Protein AF-A0A379AJ19-F1 (afdb_monomer)

Foldseek 3Di:
DQQFDWEAALAAIKTQHPNDPLQVVLLCVVQNDDPDDVRSNVSRNDDDRVVSQVSSVVSVHHMAAFDALVRLCVDQLSVQLVPDDQKDKDWADFAAQDPDPCDPQQRQAPAEEEQADDDFQSLLLQLVNLNSHYAYEYEDEPPDDDPVCCVPSCPSYHYDYADLVDPVSVVVVLVSLLSHQEYEHAAQLCPCVVSVNDPVNSCVSHFQYAYFYEYARDNDGPCSRGHDDLVNLCRNNNVQVVQCVLVVHPGGDHDPDSVLSNVSNVVSNVSSVVQSVCCNPVRTGMYIYHYSNSSSVVCVVDDDDNPPDDPPDDDPVVQDPDWDQDPVGTAHADPPPDGDPDDPPVVCCVPVVPPDDPDDDDDDDDD

Mean predicted aligned error: 9.68 Å

Nearest PDB structures (foldseek):
  5yit-assembly2_D  TM=8.974E-01  e=3.051E-15  Mycobacterium tuberculosis H37Rv
  2gci-assembly2_C  TM=8.981E-01  e=4.717E-14  Mycobacterium tuberculosis
  2yim-assembly2_D  TM=8.885E-01  e=1.964E-13  Mycobacterium tuberculosis H37Rv
  8rp3-assembly1_B  TM=8.793E-01  e=2.201E-13  Mycobacterium tuberculosis
  1xvu-assembly1_A  TM=8.591E-01  e=5.180E-13  Escherichia coli

pLDDT: mean 85.48, std 20.14, range [26.19, 98.81]

Structure (mmCIF, N/CA/C/O backbone):
data_AF-A0A379AJ19-F1
#
_entry.id   AF-A0A379AJ19-F1
#
loop_
_atom_site.group_PDB
_atom_site.id
_atom_site.type_symbol
_atom_site.label_atom_id
_atom_site.label_alt_id
_atom_site.label_comp_id
_atom_site.label_asym_id
_atom_site.label_entity_id
_atom_site.label_seq_id
_atom_site.pdbx_PDB_ins_code
_atom_site.Cartn_x
_atom_site.Cartn_y
_atom_site.Cartn_z
_atom_site.occupancy
_atom_site.B_iso_or_equiv
_atom_site.auth_seq_id
_atom_site.auth_comp_id
_atom_site.auth_asym_id
_atom_site.auth_atom_id
_atom_site.pdbx_PDB_model_num
ATOM 1 N N . MET A 1 1 ? 11.191 -18.858 -13.839 1.00 53.12 1 MET A N 1
ATOM 2 C CA . MET A 1 1 ? 11.709 -17.539 -13.401 1.00 53.12 1 MET A CA 1
ATOM 3 C C . MET A 1 1 ? 10.856 -17.016 -12.239 1.00 53.12 1 MET A C 1
ATOM 5 O O . MET A 1 1 ? 9.642 -17.022 -12.385 1.00 53.12 1 MET A O 1
ATOM 9 N N . ARG A 1 2 ? 11.435 -16.672 -11.074 1.00 53.84 2 ARG A N 1
ATOM 10 C CA . ARG A 1 2 ? 10.678 -16.370 -9.827 1.00 53.84 2 ARG A CA 1
ATOM 11 C C . ARG A 1 2 ? 10.843 -14.943 -9.275 1.00 53.84 2 ARG A C 1
ATOM 13 O O . ARG A 1 2 ? 10.359 -14.670 -8.184 1.00 53.84 2 ARG A O 1
ATOM 20 N N . LEU A 1 3 ? 11.507 -14.038 -9.993 1.00 53.59 3 LEU A N 1
ATOM 21 C CA . LEU A 1 3 ? 11.751 -12.676 -9.512 1.00 53.59 3 LEU A CA 1
ATOM 22 C C . LEU A 1 3 ? 11.168 -11.637 -10.470 1.00 53.59 3 LEU A C 1
ATOM 24 O O . LEU A 1 3 ? 11.192 -11.876 -11.678 1.00 53.59 3 LEU A O 1
ATOM 28 N N . PRO A 1 4 ? 10.695 -10.491 -9.949 1.00 59.84 4 PRO A N 1
ATOM 29 C CA . PRO A 1 4 ? 10.241 -9.387 -10.770 1.00 59.84 4 PRO A CA 1
ATOM 30 C C . PRO A 1 4 ? 11.446 -8.854 -11.534 1.00 59.84 4 PRO A C 1
ATOM 32 O O . PRO A 1 4 ? 12.517 -8.639 -10.958 1.00 59.84 4 PRO A O 1
ATOM 35 N N . VAL A 1 5 ? 11.288 -8.680 -12.841 1.00 83.25 5 VAL A N 1
ATOM 36 C CA . VAL A 1 5 ? 12.427 -8.430 -13.720 1.00 83.25 5 VAL A CA 1
ATOM 37 C C . VAL A 1 5 ? 12.334 -7.025 -14.274 1.00 83.25 5 VAL A C 1
ATOM 39 O O . VAL A 1 5 ? 11.367 -6.674 -14.945 1.00 83.25 5 VAL A O 1
ATOM 42 N N . THR A 1 6 ? 13.356 -6.225 -13.978 1.00 92.88 6 THR A N 1
ATOM 43 C CA . THR A 1 6 ? 13.628 -4.996 -14.725 1.00 92.88 6 THR A CA 1
ATOM 44 C C . THR A 1 6 ? 14.434 -5.368 -15.963 1.00 92.88 6 THR A C 1
ATOM 46 O O . THR A 1 6 ? 15.481 -6.024 -15.847 1.00 92.88 6 THR A O 1
ATOM 49 N N . ILE A 1 7 ? 13.926 -5.004 -17.135 1.00 95.25 7 ILE A N 1
ATOM 50 C CA . ILE A 1 7 ? 14.468 -5.375 -18.445 1.00 95.25 7 ILE A CA 1
ATOM 51 C C . ILE A 1 7 ? 14.472 -4.136 -19.341 1.00 95.25 7 ILE A C 1
ATOM 53 O O . ILE A 1 7 ? 13.572 -3.304 -19.235 1.00 95.25 7 ILE A O 1
ATOM 57 N N . ALA A 1 8 ? 15.495 -4.007 -20.184 1.00 96.62 8 ALA A N 1
ATOM 58 C CA . ALA A 1 8 ? 15.539 -2.977 -21.213 1.00 96.62 8 ALA A CA 1
ATOM 59 C C . ALA A 1 8 ? 14.540 -3.326 -22.329 1.00 96.62 8 ALA A C 1
ATOM 61 O O . ALA A 1 8 ? 14.604 -4.423 -22.886 1.00 96.62 8 ALA A O 1
ATOM 62 N N . ALA A 1 9 ? 13.623 -2.407 -22.604 1.00 97.06 9 ALA A N 1
ATOM 63 C CA . ALA A 1 9 ? 12.749 -2.407 -23.773 1.00 97.06 9 ALA A CA 1
ATOM 64 C C . ALA A 1 9 ? 13.438 -1.664 -24.935 1.00 97.06 9 ALA A C 1
ATOM 66 O O . ALA A 1 9 ? 14.560 -1.179 -24.771 1.00 97.06 9 ALA A O 1
ATOM 67 N N . GLY A 1 10 ? 12.790 -1.574 -26.098 1.00 95.62 10 GLY A N 1
ATOM 68 C CA . GLY A 1 10 ? 13.352 -0.917 -27.285 1.00 95.62 10 GLY A CA 1
ATOM 69 C C . GLY A 1 10 ? 13.663 0.574 -27.090 1.00 95.62 10 GLY A C 1
ATOM 70 O O . GLY A 1 10 ? 14.609 1.089 -27.681 1.00 95.62 10 GLY A O 1
ATOM 71 N N . ASP A 1 11 ? 12.916 1.250 -26.217 1.00 96.38 11 ASP A N 1
ATOM 72 C CA . ASP A 1 11 ? 12.970 2.698 -25.982 1.00 96.38 11 ASP A CA 1
ATOM 73 C C . ASP A 1 11 ? 13.201 3.090 -24.512 1.00 96.38 11 ASP A C 1
ATOM 75 O O . ASP A 1 11 ? 13.142 4.269 -24.160 1.00 96.38 11 ASP A O 1
ATOM 79 N N . GLY A 1 12 ? 13.482 2.127 -23.629 1.00 96.69 12 GLY A N 1
ATOM 80 C CA . GLY A 1 12 ? 13.649 2.414 -22.208 1.00 96.69 12 GLY A CA 1
ATOM 81 C C . GLY A 1 12 ? 13.719 1.174 -21.330 1.00 96.69 12 GLY A C 1
ATOM 82 O O . GLY A 1 12 ? 14.308 0.156 -21.684 1.00 96.69 12 GLY A O 1
ATOM 83 N N . TRP A 1 13 ? 13.122 1.258 -20.144 1.00 98.19 13 TRP A N 1
ATOM 84 C CA . TRP A 1 13 ? 13.108 0.168 -19.171 1.00 98.19 13 TRP A CA 1
ATOM 85 C C . TRP A 1 13 ? 11.683 -0.184 -18.783 1.00 98.19 13 TRP A C 1
ATOM 87 O O . TRP A 1 13 ? 10.843 0.692 -18.609 1.00 98.19 13 TRP A O 1
ATOM 97 N N . ILE A 1 14 ? 11.429 -1.468 -18.555 1.00 97.94 14 ILE A N 1
ATOM 98 C CA . ILE A 1 14 ? 10.155 -1.957 -18.038 1.00 97.94 14 ILE A CA 1
ATOM 99 C C . ILE A 1 14 ? 10.387 -2.885 -16.852 1.00 97.94 14 ILE A C 1
ATOM 101 O O . ILE A 1 14 ? 11.343 -3.665 -16.803 1.00 97.94 14 ILE A O 1
ATOM 105 N N . ARG A 1 15 ? 9.494 -2.803 -15.870 1.00 96.69 15 ARG A N 1
ATOM 106 C CA . ARG A 1 15 ? 9.413 -3.721 -14.739 1.00 96.69 15 ARG A CA 1
ATOM 107 C C . ARG A 1 15 ? 8.220 -4.640 -14.921 1.00 96.69 15 ARG A C 1
ATOM 109 O O . ARG A 1 15 ? 7.080 -4.187 -14.900 1.00 96.69 15 ARG A O 1
ATOM 116 N N . LEU A 1 16 ? 8.485 -5.936 -15.024 1.00 95.69 16 LEU A N 1
ATOM 117 C CA . LEU A 1 16 ? 7.463 -6.980 -15.062 1.00 95.69 16 LEU A CA 1
ATOM 118 C C . LEU A 1 16 ? 7.316 -7.586 -13.664 1.00 95.69 16 LEU A C 1
ATOM 120 O O . LEU A 1 16 ? 8.293 -8.077 -13.090 1.00 95.69 16 LEU A O 1
ATOM 124 N N . HIS A 1 17 ? 6.107 -7.573 -13.101 1.00 93.00 17 HIS A N 1
ATOM 125 C CA . HIS A 1 17 ? 5.860 -8.163 -11.788 1.00 93.00 17 HIS A CA 1
ATOM 126 C C . HIS A 1 17 ? 5.431 -9.630 -11.924 1.00 93.00 17 HIS A C 1
ATOM 128 O O . HIS A 1 17 ? 4.261 -9.937 -12.142 1.00 93.00 17 HIS A O 1
ATOM 134 N N . THR A 1 18 ? 6.368 -10.556 -11.732 1.00 89.75 18 THR A N 1
ATOM 135 C CA . THR A 1 18 ? 6.175 -11.999 -11.988 1.00 89.75 18 THR A CA 1
ATOM 136 C C . THR A 1 18 ? 6.236 -12.871 -10.726 1.00 89.75 18 THR A C 1
ATOM 138 O O . THR A 1 18 ? 6.189 -14.095 -10.827 1.00 89.75 18 THR A O 1
ATOM 141 N N . ASN A 1 19 ? 6.305 -12.270 -9.531 1.00 85.50 19 ASN A N 1
ATOM 142 C CA . ASN A 1 19 ? 6.383 -12.998 -8.252 1.00 85.50 19 ASN A CA 1
ATOM 143 C C . ASN A 1 19 ? 5.132 -13.838 -7.998 1.00 85.50 19 ASN A C 1
ATOM 145 O O . ASN A 1 19 ? 5.215 -14.962 -7.510 1.00 85.50 19 ASN A O 1
ATOM 149 N N . ALA A 1 20 ? 3.967 -13.283 -8.332 1.00 85.69 20 ALA A N 1
ATOM 150 C CA . ALA A 1 20 ? 2.704 -13.990 -8.232 1.00 85.69 20 ALA A CA 1
ATOM 151 C C . ALA A 1 20 ? 2.476 -14.820 -9.498 1.00 85.69 20 ALA A C 1
ATOM 153 O O . ALA A 1 20 ? 2.563 -14.296 -10.612 1.00 85.69 20 ALA A O 1
ATOM 154 N N . VAL A 1 21 ? 2.127 -16.099 -9.327 1.00 89.19 21 VAL A N 1
ATOM 155 C CA . VAL A 1 21 ? 1.943 -17.051 -10.436 1.00 89.19 21 VAL A CA 1
ATOM 156 C C . VAL A 1 21 ? 0.970 -16.515 -11.487 1.00 89.19 21 VAL A C 1
ATOM 158 O O . VAL A 1 21 ? 1.280 -16.557 -12.672 1.00 89.19 21 VAL A O 1
ATOM 161 N N . HIS A 1 22 ? -0.160 -15.944 -11.072 1.00 90.12 22 HIS A N 1
ATOM 162 C CA . HIS A 1 22 ? -1.155 -15.397 -11.995 1.00 90.12 22 HIS A CA 1
ATOM 163 C C . HIS A 1 22 ? -0.647 -14.173 -12.779 1.00 90.12 22 HIS A C 1
ATOM 165 O O . HIS A 1 22 ? -0.982 -14.030 -13.952 1.00 90.12 22 HIS A O 1
ATOM 171 N N . HIS A 1 23 ? 0.205 -13.325 -12.188 1.00 92.44 23 HIS A N 1
ATOM 172 C CA . HIS A 1 23 ? 0.831 -12.217 -12.919 1.00 92.44 23 HIS A CA 1
ATOM 173 C C . HIS A 1 23 ? 1.889 -12.713 -13.910 1.00 92.44 23 HIS A C 1
ATOM 175 O O . HIS A 1 23 ? 1.956 -12.206 -15.027 1.00 92.44 23 HIS A O 1
ATOM 181 N N . ARG A 1 24 ? 2.668 -13.742 -13.545 1.00 92.50 24 ARG A N 1
ATOM 182 C CA . ARG A 1 24 ? 3.594 -14.403 -14.476 1.00 92.50 24 ARG A CA 1
ATOM 183 C C . ARG A 1 24 ? 2.846 -15.003 -15.667 1.00 92.50 24 ARG A C 1
ATOM 185 O O . ARG A 1 24 ? 3.216 -14.719 -16.795 1.00 92.50 24 ARG A O 1
ATOM 192 N N . LEU A 1 25 ? 1.774 -15.758 -15.424 1.00 94.50 25 LEU A N 1
ATOM 193 C CA . LEU A 1 25 ? 0.954 -16.351 -16.487 1.00 94.50 25 LEU A CA 1
ATOM 194 C C . LEU A 1 25 ? 0.293 -15.292 -17.387 1.00 94.50 25 LEU A C 1
ATOM 196 O O . LEU A 1 25 ? 0.050 -15.546 -18.560 1.00 94.50 25 LEU A O 1
ATOM 200 N N . ALA A 1 26 ? -0.033 -14.110 -16.855 1.00 95.88 26 ALA A N 1
ATOM 201 C CA . ALA A 1 26 ? -0.523 -12.996 -17.665 1.00 95.88 26 ALA A CA 1
ATOM 202 C C . ALA A 1 26 ? 0.569 -12.409 -18.571 1.00 95.88 26 ALA A C 1
ATOM 204 O O . ALA A 1 26 ? 0.317 -12.188 -19.749 1.00 95.88 26 ALA A O 1
ATOM 205 N N . MET A 1 27 ? 1.786 -12.228 -18.053 1.00 95.62 27 MET A N 1
ATOM 206 C CA . MET A 1 27 ? 2.939 -11.815 -18.859 1.00 95.62 27 MET A CA 1
ATOM 207 C C . MET A 1 27 ? 3.272 -12.855 -19.945 1.00 95.62 27 MET A C 1
ATOM 209 O O . MET A 1 27 ? 3.468 -12.487 -21.098 1.00 95.62 27 MET A O 1
ATOM 213 N N . GLU A 1 28 ? 3.248 -14.149 -19.612 1.00 95.62 28 GLU A N 1
ATOM 214 C CA . GLU A 1 28 ? 3.533 -15.242 -20.558 1.00 95.62 28 GLU A CA 1
ATOM 215 C C . GLU A 1 28 ? 2.479 -15.365 -21.671 1.00 95.62 28 GLU A C 1
ATOM 217 O O . GLU A 1 28 ? 2.793 -15.854 -22.751 1.00 95.62 28 GLU A O 1
ATOM 222 N N . ARG A 1 29 ? 1.245 -14.886 -21.459 1.00 97.31 29 ARG A N 1
ATOM 223 C CA . ARG A 1 29 ? 0.239 -14.777 -22.532 1.00 97.31 29 ARG A CA 1
ATOM 224 C C . ARG A 1 29 ? 0.582 -13.705 -23.573 1.00 97.31 29 ARG A C 1
ATOM 226 O O . ARG A 1 29 ? 0.082 -13.792 -24.686 1.00 97.31 29 ARG A O 1
ATOM 233 N N . VAL A 1 30 ? 1.408 -12.722 -23.212 1.00 97.38 30 VAL A N 1
ATOM 234 C CA . VAL A 1 30 ? 1.836 -11.627 -24.099 1.00 97.38 30 VAL A CA 1
ATOM 235 C C . VAL A 1 30 ? 3.182 -11.939 -24.749 1.00 97.38 30 VAL A C 1
ATOM 237 O O . VAL A 1 30 ? 3.325 -11.799 -25.956 1.00 97.38 30 VAL A O 1
ATOM 240 N N . LEU A 1 31 ? 4.165 -12.374 -23.956 1.00 95.81 31 LEU A N 1
ATOM 241 C CA . LEU A 1 31 ? 5.551 -12.557 -24.409 1.00 95.81 31 LEU A CA 1
ATOM 242 C C . LEU A 1 31 ? 5.921 -14.020 -24.702 1.00 95.81 31 LEU A C 1
ATOM 244 O O . LEU A 1 31 ? 6.946 -14.284 -25.325 1.00 95.81 31 LEU A O 1
ATOM 248 N N . GLY A 1 32 ? 5.086 -14.974 -24.287 1.00 94.56 32 GLY A N 1
ATOM 249 C CA . GLY A 1 32 ? 5.416 -16.395 -24.279 1.00 94.56 32 GLY A CA 1
ATOM 250 C C . GLY A 1 32 ? 6.127 -16.835 -22.995 1.00 94.56 32 GLY A C 1
ATOM 251 O O . GLY A 1 32 ? 6.488 -16.039 -22.128 1.00 94.56 32 GLY A O 1
ATOM 252 N N . ALA A 1 33 ? 6.305 -18.149 -22.848 1.00 92.19 33 ALA A N 1
ATOM 253 C CA . ALA A 1 33 ? 7.103 -18.717 -21.767 1.00 92.19 33 ALA A CA 1
ATOM 254 C C . ALA A 1 33 ? 8.591 -18.710 -22.142 1.00 92.19 33 ALA A C 1
ATOM 256 O O . ALA A 1 33 ? 8.963 -19.081 -23.255 1.00 92.19 33 ALA A O 1
ATOM 257 N N . HIS A 1 34 ? 9.452 -18.346 -21.191 1.00 89.88 34 HIS A N 1
ATOM 258 C CA . HIS A 1 34 ? 10.898 -18.265 -21.409 1.00 89.88 34 HIS A CA 1
ATOM 259 C C . HIS A 1 34 ? 11.669 -19.083 -20.378 1.00 89.88 34 HIS A C 1
ATOM 261 O O . HIS A 1 34 ? 11.345 -19.075 -19.186 1.00 89.88 34 HIS A O 1
ATOM 267 N N . ALA A 1 35 ? 12.722 -19.760 -20.842 1.00 85.94 35 ALA A N 1
ATOM 268 C CA . ALA A 1 35 ? 13.587 -20.578 -19.997 1.00 85.94 35 ALA A CA 1
ATOM 269 C C . ALA A 1 35 ? 14.352 -19.730 -18.966 1.00 85.94 35 ALA A C 1
ATOM 271 O O . ALA A 1 35 ? 14.438 -20.093 -17.791 1.00 85.94 35 ALA A O 1
ATOM 272 N N . ASP A 1 36 ? 14.858 -18.570 -19.391 1.00 88.69 36 ASP A N 1
ATOM 273 C CA . ASP A 1 36 ? 15.683 -17.691 -18.572 1.00 88.69 36 ASP A CA 1
ATOM 274 C C . ASP A 1 36 ? 15.463 -16.201 -18.877 1.00 88.69 36 ASP A C 1
ATOM 276 O O . ASP A 1 36 ? 14.633 -15.802 -19.699 1.00 88.69 36 ASP A O 1
ATOM 280 N N . ARG A 1 37 ? 16.190 -15.358 -18.131 1.00 89.94 37 ARG A N 1
ATOM 281 C CA . ARG A 1 37 ? 16.078 -13.898 -18.202 1.00 89.94 37 ARG A CA 1
ATOM 282 C C . ARG A 1 37 ? 16.595 -13.341 -19.524 1.00 89.94 37 ARG A C 1
ATOM 284 O O . ARG A 1 37 ? 16.081 -12.316 -19.959 1.00 89.94 37 ARG A O 1
ATOM 291 N N . ALA A 1 38 ? 17.595 -13.972 -20.133 1.00 91.44 38 ALA A N 1
ATOM 292 C CA . ALA A 1 38 ? 18.184 -13.497 -21.377 1.00 91.44 38 ALA A CA 1
ATOM 293 C C . ALA A 1 38 ? 17.213 -13.703 -22.546 1.00 91.44 38 ALA A C 1
ATOM 295 O O . ALA A 1 38 ? 16.983 -12.771 -23.313 1.00 91.44 38 ALA A O 1
ATOM 296 N N . ALA A 1 39 ? 16.565 -14.869 -22.613 1.00 92.56 39 ALA A N 1
ATOM 297 C CA . ALA A 1 39 ? 15.536 -15.163 -23.608 1.00 92.56 39 ALA A CA 1
ATOM 298 C C . ALA A 1 39 ? 14.337 -14.207 -23.499 1.00 92.56 39 ALA A C 1
ATOM 300 O O . ALA A 1 39 ? 13.876 -13.670 -24.504 1.00 92.56 39 ALA A O 1
ATOM 301 N N . LEU A 1 40 ? 13.873 -13.931 -22.274 1.00 94.06 40 LEU A N 1
ATOM 302 C CA . LEU A 1 40 ? 12.829 -12.928 -22.042 1.00 94.06 40 LEU A CA 1
ATOM 303 C C . LEU A 1 40 ? 13.291 -11.524 -22.472 1.00 94.06 40 LEU A C 1
ATOM 305 O O . LEU A 1 40 ? 12.525 -10.789 -23.088 1.00 94.06 40 LEU A O 1
ATOM 309 N N . ALA A 1 41 ? 14.539 -11.145 -22.179 1.00 94.06 41 ALA A N 1
ATOM 310 C CA . ALA A 1 41 ? 15.064 -9.830 -22.538 1.00 94.06 41 ALA A CA 1
ATOM 311 C C . ALA A 1 41 ? 15.100 -9.589 -24.053 1.00 94.06 41 ALA A C 1
ATOM 313 O O . ALA A 1 41 ? 14.752 -8.497 -24.490 1.00 94.06 41 ALA A O 1
ATOM 314 N N . GLN A 1 42 ? 15.442 -10.604 -24.849 1.00 94.25 42 GLN A N 1
ATOM 315 C CA . GLN A 1 42 ? 15.420 -10.507 -26.313 1.00 94.25 42 GLN A CA 1
ATOM 316 C C . GLN A 1 42 ? 14.020 -10.241 -26.875 1.00 94.25 42 GLN A C 1
ATOM 318 O O . GLN A 1 42 ? 13.894 -9.556 -27.886 1.00 94.25 42 GLN A O 1
ATOM 323 N N . GLN A 1 43 ? 12.972 -10.772 -26.235 1.00 95.62 43 GLN A N 1
ATOM 324 C CA . GLN A 1 43 ? 11.595 -10.473 -26.629 1.00 95.62 43 GLN A CA 1
ATOM 325 C C . GLN A 1 43 ? 11.191 -9.068 -26.200 1.00 95.62 43 GLN A C 1
ATOM 327 O O . GLN A 1 43 ? 10.674 -8.311 -27.009 1.00 95.62 43 GLN A O 1
ATOM 332 N N . VAL A 1 44 ? 11.481 -8.681 -24.956 1.00 96.62 44 VAL A N 1
ATOM 333 C CA . VAL A 1 44 ? 11.130 -7.351 -24.431 1.00 96.62 44 VAL A CA 1
ATOM 334 C C . VAL A 1 44 ? 11.794 -6.217 -25.223 1.00 96.62 44 VAL A C 1
ATOM 336 O O . VAL A 1 44 ? 11.169 -5.182 -25.424 1.00 96.62 44 VAL A O 1
ATOM 339 N N . GLN A 1 45 ? 13.015 -6.411 -25.729 1.00 96.75 45 GLN A N 1
ATOM 340 C CA . GLN A 1 45 ? 13.718 -5.422 -26.561 1.00 96.75 45 GLN A CA 1
ATOM 341 C C . GLN A 1 45 ? 13.018 -5.099 -27.889 1.00 96.75 45 GLN A C 1
ATOM 343 O O . GLN A 1 45 ? 13.316 -4.073 -28.491 1.00 96.75 45 GLN A O 1
ATOM 348 N N . GLN A 1 46 ? 12.104 -5.954 -28.351 1.00 96.75 46 GLN A N 1
ATOM 349 C CA . GLN A 1 46 ? 11.347 -5.734 -29.589 1.00 96.75 46 GLN A CA 1
ATOM 350 C C . GLN A 1 46 ? 10.120 -4.840 -29.381 1.00 96.75 46 GLN A C 1
ATOM 352 O O . GLN A 1 46 ? 9.454 -4.490 -30.350 1.00 96.75 46 GLN A O 1
ATOM 357 N N . TRP A 1 47 ? 9.807 -4.493 -28.131 1.00 98.38 47 TRP A N 1
ATOM 358 C CA . TRP A 1 47 ? 8.636 -3.707 -27.771 1.00 98.38 47 TRP A CA 1
ATOM 359 C C . TRP A 1 47 ? 9.017 -2.298 -27.334 1.00 98.38 47 TRP A C 1
ATOM 361 O O . TRP A 1 47 ? 10.025 -2.106 -26.649 1.00 98.38 47 TRP A O 1
ATOM 371 N N . GLN A 1 48 ? 8.131 -1.345 -27.616 1.00 98.31 48 GLN A N 1
ATOM 372 C CA . GLN A 1 48 ? 8.093 -0.089 -26.873 1.00 98.31 48 GLN A CA 1
ATOM 373 C C . GLN A 1 48 ? 7.581 -0.359 -25.451 1.00 98.31 48 GLN A C 1
ATOM 375 O O . GLN A 1 48 ? 6.647 -1.144 -25.246 1.00 98.31 48 GLN A O 1
ATOM 380 N N . ALA A 1 49 ? 8.187 0.279 -24.451 1.00 97.94 49 ALA A N 1
ATOM 381 C CA . ALA A 1 49 ? 7.909 0.001 -23.044 1.00 97.94 49 ALA A CA 1
ATOM 382 C C . ALA A 1 49 ? 6.435 0.249 -22.678 1.00 97.94 49 ALA A C 1
ATOM 384 O O . ALA A 1 49 ? 5.836 -0.566 -21.972 1.00 97.94 49 ALA A O 1
ATOM 385 N N . SER A 1 50 ? 5.843 1.329 -23.192 1.00 97.19 50 SER A N 1
ATOM 386 C CA . SER A 1 50 ? 4.437 1.696 -22.970 1.00 97.19 50 SER A CA 1
ATOM 387 C C . SER A 1 50 ? 3.457 0.696 -23.590 1.00 97.19 50 SER A C 1
ATOM 389 O O . SER A 1 50 ? 2.485 0.301 -22.944 1.00 97.19 50 SER A O 1
ATOM 391 N N . GLU A 1 51 ? 3.729 0.232 -24.811 1.00 98.25 51 GLU A N 1
ATOM 392 C CA . GLU A 1 51 ? 2.904 -0.763 -25.505 1.00 98.25 51 GLU A CA 1
ATOM 393 C C . GLU A 1 51 ? 2.922 -2.101 -24.766 1.00 98.25 51 GLU A C 1
ATOM 395 O O . GLU A 1 51 ? 1.874 -2.705 -24.530 1.00 98.25 51 GLU A O 1
ATOM 400 N N . LEU A 1 52 ? 4.106 -2.537 -24.324 1.00 98.38 52 LEU A N 1
ATOM 401 C CA . LEU A 1 52 ? 4.237 -3.761 -23.543 1.00 98.38 52 LEU A CA 1
ATOM 402 C C . LEU A 1 52 ? 3.601 -3.630 -22.154 1.00 98.38 52 LEU A C 1
ATOM 404 O O . LEU A 1 52 ? 2.965 -4.572 -21.674 1.00 98.38 52 LEU A O 1
ATOM 408 N N . GLU A 1 53 ? 3.758 -2.476 -21.498 1.00 98.00 53 GLU A N 1
ATOM 409 C CA . GLU A 1 53 ? 3.090 -2.171 -20.232 1.00 98.00 53 GLU A CA 1
ATOM 410 C C . GLU A 1 53 ? 1.576 -2.375 -20.375 1.00 98.00 53 GLU A C 1
ATOM 412 O O . GLU A 1 53 ? 0.987 -3.123 -19.588 1.00 98.00 53 GLU A O 1
ATOM 417 N N . GLN A 1 54 ? 0.973 -1.768 -21.400 1.00 98.12 54 GLN A N 1
ATOM 418 C CA . GLN A 1 54 ? -0.460 -1.857 -21.664 1.00 98.12 54 GLN A CA 1
ATOM 419 C C . GLN A 1 54 ? -0.895 -3.289 -22.005 1.00 98.12 54 GLN A C 1
ATOM 421 O O . GLN A 1 54 ? -1.815 -3.807 -21.373 1.00 98.12 54 GLN A O 1
ATOM 426 N N . ALA A 1 55 ? -0.182 -3.978 -22.901 1.00 98.31 55 ALA A N 1
ATOM 427 C CA . ALA A 1 55 ? -0.503 -5.352 -23.289 1.00 98.31 55 ALA A CA 1
ATOM 428 C C . ALA A 1 55 ? -0.505 -6.320 -22.089 1.00 98.31 55 ALA A C 1
ATOM 430 O O . ALA A 1 55 ? -1.404 -7.154 -21.942 1.00 98.31 55 ALA A O 1
ATOM 431 N N . VAL A 1 56 ? 0.470 -6.195 -21.178 1.00 97.81 56 VAL A N 1
ATOM 432 C CA . VAL A 1 56 ? 0.527 -7.021 -19.959 1.00 97.81 56 VAL A CA 1
ATOM 433 C C . VAL A 1 56 ? -0.622 -6.696 -19.003 1.00 97.81 56 VAL A C 1
ATOM 435 O O . VAL A 1 56 ? -1.153 -7.608 -18.363 1.00 97.81 56 VAL A O 1
ATOM 438 N N . ILE A 1 57 ? -1.021 -5.427 -18.886 1.00 96.75 57 ILE A N 1
ATOM 439 C CA . ILE A 1 57 ? -2.165 -5.016 -18.056 1.00 96.75 57 ILE A CA 1
ATOM 440 C C . ILE A 1 57 ? -3.471 -5.575 -18.616 1.00 96.75 57 ILE A C 1
ATOM 442 O O . ILE A 1 57 ? -4.253 -6.137 -17.846 1.00 96.75 57 ILE A O 1
ATOM 446 N N . ASP A 1 58 ? -3.675 -5.491 -19.930 1.00 97.50 58 ASP A N 1
ATOM 447 C CA . ASP A 1 58 ? -4.872 -5.998 -20.609 1.00 97.50 58 ASP A CA 1
ATOM 448 C C . ASP A 1 58 ? -4.992 -7.523 -20.482 1.00 97.50 58 ASP A C 1
ATOM 450 O O . ASP A 1 58 ? -6.083 -8.060 -20.287 1.00 97.50 58 ASP A O 1
ATOM 454 N N . ALA A 1 59 ? -3.862 -8.236 -20.445 1.00 97.06 59 ALA A N 1
ATOM 455 C CA . ALA A 1 59 ? -3.820 -9.665 -20.127 1.00 97.06 59 ALA A CA 1
ATOM 456 C C . ALA A 1 59 ? -4.131 -9.992 -18.643 1.00 97.06 59 ALA A C 1
ATOM 458 O O . ALA A 1 59 ? -4.169 -11.167 -18.247 1.00 97.06 59 ALA A O 1
ATOM 459 N N . GLY A 1 60 ? -4.361 -8.983 -17.797 1.00 94.94 60 GLY A N 1
ATOM 460 C CA . GLY A 1 60 ? -4.627 -9.111 -16.361 1.00 94.94 60 GLY A CA 1
ATOM 461 C C . GLY A 1 60 ? -3.366 -9.181 -15.491 1.00 94.94 60 GLY A C 1
ATOM 462 O O . GLY A 1 60 ? -3.447 -9.558 -14.317 1.00 94.94 60 GLY A O 1
ATOM 463 N N . GLY A 1 61 ? -2.207 -8.858 -16.064 1.00 95.25 61 GLY A N 1
ATOM 464 C CA . GLY A 1 61 ? -0.912 -8.817 -15.400 1.00 95.25 61 GLY A CA 1
ATOM 465 C C . GLY A 1 61 ? -0.615 -7.472 -14.742 1.00 95.25 61 GLY A C 1
ATOM 466 O O . GLY A 1 61 ? -1.485 -6.623 -14.556 1.00 95.25 61 GLY A O 1
ATOM 467 N N . CYS A 1 62 ? 0.645 -7.304 -14.341 1.00 94.56 62 CYS A N 1
ATOM 468 C CA . CYS A 1 62 ? 1.1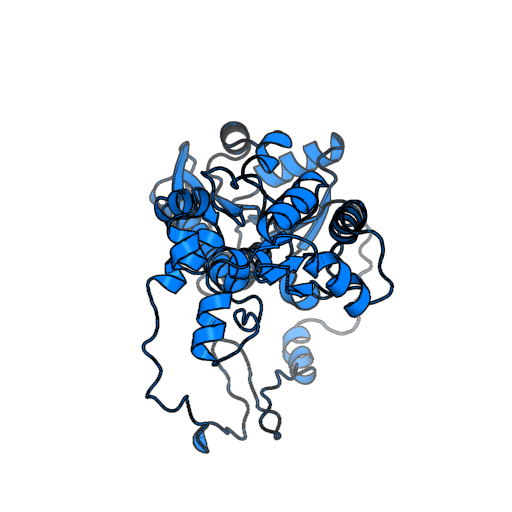51 -6.063 -13.766 1.00 94.56 62 CYS A CA 1
ATOM 469 C C . CYS A 1 62 ? 2.539 -5.770 -14.337 1.00 94.56 62 CYS A C 1
ATOM 471 O O . CYS A 1 62 ? 3.474 -6.553 -14.146 1.00 94.56 62 CYS A O 1
ATOM 473 N N . ALA A 1 63 ? 2.678 -4.623 -14.981 1.00 97.06 63 ALA A N 1
ATOM 474 C CA . ALA A 1 63 ? 3.949 -4.096 -15.445 1.00 97.06 63 ALA A CA 1
ATOM 475 C C . ALA A 1 63 ? 4.008 -2.595 -15.162 1.00 97.06 63 ALA A C 1
ATOM 477 O O . ALA A 1 63 ? 2.982 -2.001 -14.824 1.00 97.06 63 ALA A O 1
ATOM 478 N N . ALA A 1 64 ? 5.194 -2.002 -15.261 1.00 97.81 64 ALA A N 1
ATOM 479 C CA . ALA A 1 64 ? 5.360 -0.559 -15.313 1.00 97.81 64 ALA A CA 1
ATOM 480 C C . ALA A 1 64 ? 6.546 -0.185 -16.203 1.00 97.81 64 ALA A C 1
ATOM 482 O O . ALA A 1 64 ? 7.649 -0.684 -15.964 1.00 97.81 64 ALA A O 1
ATOM 483 N N . GLU A 1 65 ? 6.344 0.685 -17.192 1.00 98.12 65 GLU A N 1
ATOM 484 C CA . GLU A 1 65 ? 7.476 1.347 -17.851 1.00 98.12 65 GLU A CA 1
ATOM 485 C C . GLU A 1 65 ? 8.151 2.315 -16.872 1.00 98.12 65 GLU A C 1
ATOM 487 O O . GLU A 1 65 ? 7.503 2.889 -15.985 1.00 98.12 65 GLU A O 1
ATOM 492 N N . MET A 1 66 ? 9.463 2.483 -17.019 1.00 98.12 66 MET A N 1
ATOM 493 C CA . MET A 1 66 ? 10.196 3.496 -16.282 1.00 98.12 66 MET A CA 1
ATOM 494 C C . MET A 1 66 ? 9.912 4.862 -16.885 1.00 98.12 66 MET A C 1
ATOM 496 O O . MET A 1 66 ? 10.114 5.067 -18.078 1.00 98.12 66 MET A O 1
ATOM 500 N N . ARG A 1 67 ? 9.514 5.812 -16.046 1.00 98.00 67 ARG A N 1
ATOM 501 C CA . ARG A 1 67 ? 9.335 7.210 -16.443 1.00 98.00 67 ARG A CA 1
ATOM 502 C C . ARG A 1 67 ? 10.280 8.081 -15.636 1.00 98.00 67 ARG A C 1
ATOM 504 O O . ARG A 1 67 ? 10.576 7.765 -14.485 1.00 98.00 67 ARG A O 1
ATOM 511 N N . SER A 1 68 ? 10.731 9.184 -16.225 1.00 96.88 68 SER A N 1
ATOM 512 C CA . SER A 1 68 ? 11.381 10.251 -15.463 1.00 96.88 68 SER A CA 1
ATOM 513 C C . SER A 1 68 ? 10.377 10.946 -14.547 1.00 96.88 68 SER A C 1
ATOM 515 O O . SER A 1 68 ? 9.165 10.906 -14.791 1.00 96.88 68 SER A O 1
ATOM 517 N N . ALA A 1 69 ? 10.872 11.645 -13.524 1.00 94.75 69 ALA A N 1
ATOM 518 C CA . ALA A 1 69 ? 10.012 12.477 -12.680 1.00 94.75 69 ALA A CA 1
ATOM 519 C C . ALA A 1 69 ? 9.231 13.521 -13.507 1.00 94.75 69 ALA A C 1
ATOM 521 O O . ALA A 1 69 ? 8.043 13.743 -13.273 1.00 94.75 69 ALA A O 1
ATOM 522 N N . ALA A 1 70 ? 9.870 14.116 -14.522 1.00 96.06 70 ALA A N 1
ATOM 523 C CA . ALA A 1 70 ? 9.239 15.088 -15.416 1.00 96.06 70 ALA A CA 1
ATOM 524 C C . ALA A 1 70 ? 8.150 14.458 -16.304 1.00 96.06 70 ALA A C 1
ATOM 526 O O . ALA A 1 70 ? 7.053 15.007 -16.413 1.00 96.06 70 ALA A O 1
ATOM 527 N N . ALA A 1 71 ? 8.412 13.284 -16.892 1.00 97.56 71 ALA A N 1
ATOM 528 C CA . ALA A 1 71 ? 7.421 12.569 -17.695 1.00 97.56 71 ALA A CA 1
ATOM 529 C C . ALA A 1 71 ? 6.218 12.134 -16.844 1.00 97.56 71 ALA A C 1
ATOM 531 O O . ALA A 1 71 ? 5.071 12.283 -17.268 1.00 97.56 71 ALA A O 1
ATOM 532 N N . TRP A 1 72 ? 6.455 11.667 -15.612 1.00 97.38 72 TRP A N 1
ATOM 533 C CA . TRP A 1 72 ? 5.377 11.343 -14.678 1.00 97.38 72 TRP A CA 1
ATOM 534 C C . TRP A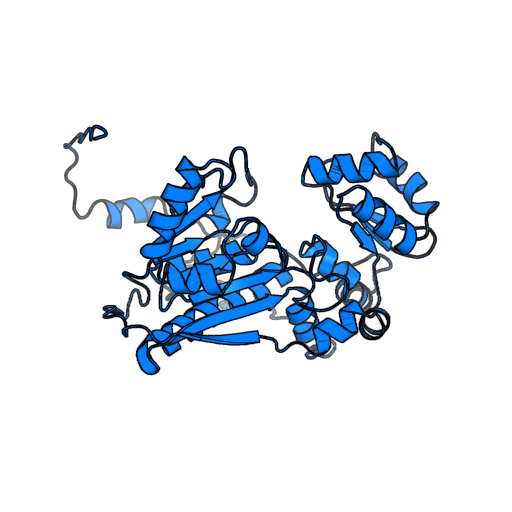 1 72 ? 4.515 12.563 -14.346 1.00 97.38 72 TRP A C 1
ATOM 536 O O . TRP A 1 72 ? 3.291 12.456 -14.316 1.00 97.38 72 TRP A O 1
ATOM 546 N N . GLN A 1 73 ? 5.122 13.737 -14.156 1.00 95.56 73 GLN A N 1
ATOM 547 C CA . GLN A 1 73 ? 4.368 14.957 -13.866 1.00 95.56 73 GLN A CA 1
ATOM 548 C C . GLN A 1 73 ? 3.447 15.391 -15.013 1.00 95.56 73 GLN A C 1
ATOM 550 O O . GLN A 1 73 ? 2.386 15.962 -14.762 1.00 95.56 73 GLN A O 1
ATOM 555 N N . GLN A 1 74 ? 3.831 15.100 -16.256 1.00 97.44 74 GLN A N 1
ATOM 556 C CA . GLN A 1 74 ? 3.023 15.379 -17.444 1.00 97.44 74 GLN A CA 1
ATOM 557 C C . GLN A 1 74 ? 1.967 14.297 -17.707 1.00 97.44 74 GLN A C 1
ATOM 559 O O . GLN A 1 74 ? 0.938 14.584 -18.316 1.00 97.44 74 GLN A O 1
ATOM 564 N N . HIS A 1 75 ? 2.183 13.073 -17.223 1.00 97.94 75 HIS A N 1
ATOM 565 C CA . HIS A 1 75 ? 1.268 11.951 -17.401 1.00 97.94 75 HIS A CA 1
ATOM 566 C C . HIS A 1 75 ? -0.079 12.181 -16.687 1.00 97.94 75 HIS A C 1
ATOM 568 O O . HIS A 1 75 ? -0.119 12.638 -15.544 1.00 97.94 75 HIS A O 1
ATOM 574 N N . LEU A 1 76 ? -1.197 11.790 -17.318 1.00 98.00 76 LEU A N 1
ATOM 575 C CA . LEU A 1 76 ? -2.555 12.016 -16.787 1.00 98.00 76 LEU A CA 1
ATOM 576 C C . LEU A 1 76 ? -2.750 11.453 -15.372 1.00 98.00 76 LEU A C 1
ATOM 578 O O . LEU A 1 76 ? -3.353 12.106 -14.521 1.00 98.00 76 LEU A O 1
ATOM 582 N N . GLN A 1 77 ? -2.211 10.261 -15.095 1.00 98.06 77 GLN A N 1
ATOM 583 C CA . GLN A 1 77 ? -2.259 9.701 -13.742 1.00 98.06 77 GLN A CA 1
ATOM 584 C C . GLN A 1 77 ? -1.397 10.493 -12.755 1.00 98.06 77 GLN A C 1
ATOM 586 O O . GLN A 1 77 ? -1.826 10.720 -11.627 1.00 98.06 77 GLN A O 1
ATOM 591 N N . GLY A 1 78 ? -0.204 10.934 -13.160 1.00 97.94 78 GLY A N 1
ATOM 592 C CA . GLY A 1 78 ? 0.668 11.710 -12.284 1.00 97.94 78 GLY A CA 1
ATOM 593 C C . GLY A 1 78 ? 0.054 13.061 -11.930 1.00 97.94 78 GLY A C 1
ATOM 594 O O . GLY A 1 78 ? 0.111 13.466 -10.772 1.00 97.94 78 GLY A O 1
ATOM 595 N N . GLN A 1 79 ? -0.622 13.716 -12.878 1.00 98.25 79 GLN A N 1
ATOM 596 C CA . GLN A 1 79 ? -1.394 14.935 -12.618 1.00 98.25 79 GLN A CA 1
ATOM 597 C C . GLN A 1 79 ? -2.555 14.697 -11.643 1.00 98.25 79 GLN A C 1
ATOM 599 O O . GLN A 1 79 ? -2.793 15.527 -10.766 1.00 98.25 79 GLN A O 1
ATOM 604 N N . ALA A 1 80 ? -3.275 13.576 -11.772 1.00 98.00 80 ALA A N 1
ATOM 605 C CA . ALA A 1 80 ? -4.346 13.219 -10.842 1.00 98.00 80 ALA A CA 1
ATOM 606 C C . ALA A 1 80 ? -3.803 13.027 -9.416 1.00 98.00 80 ALA A C 1
ATOM 608 O O . ALA A 1 80 ? -4.301 13.652 -8.482 1.00 98.00 80 ALA A O 1
ATOM 609 N N . VAL A 1 81 ? -2.724 12.252 -9.265 1.00 97.31 81 VAL A N 1
ATOM 610 C CA . VAL A 1 81 ? -2.057 12.003 -7.976 1.00 97.31 81 VAL A CA 1
ATOM 611 C C . VAL A 1 81 ? -1.554 13.294 -7.333 1.00 97.31 81 VAL A C 1
ATOM 613 O O . VAL A 1 81 ? -1.706 13.473 -6.131 1.00 97.31 81 VAL A O 1
ATOM 616 N N . GLN A 1 82 ? -0.983 14.223 -8.100 1.00 96.25 82 GLN A N 1
ATOM 617 C CA . GLN A 1 82 ? -0.488 15.496 -7.557 1.00 96.25 82 GLN A CA 1
ATOM 618 C C . GLN A 1 82 ? -1.586 16.356 -6.922 1.00 96.25 82 GLN A C 1
ATOM 620 O O . GLN A 1 82 ? -1.310 17.096 -5.979 1.00 96.25 82 GLN A O 1
ATOM 625 N N . ARG A 1 83 ? -2.818 16.261 -7.437 1.00 96.50 83 ARG A N 1
ATOM 626 C CA . ARG A 1 83 ? -3.981 17.000 -6.925 1.00 96.50 83 ARG A CA 1
ATOM 627 C C . ARG A 1 83 ? -4.613 16.336 -5.704 1.00 96.50 83 ARG A C 1
ATOM 629 O O . ARG A 1 83 ? -5.390 16.982 -5.007 1.00 96.50 83 ARG A O 1
ATOM 636 N N . GLU A 1 84 ? -4.309 15.067 -5.439 1.00 96.75 84 GLU A N 1
ATOM 637 C CA . GLU A 1 84 ? -4.789 14.385 -4.240 1.00 96.75 84 GLU A CA 1
ATOM 638 C C . GLU A 1 84 ? -4.086 14.944 -2.989 1.00 96.75 84 GLU A C 1
ATOM 640 O O . GLU A 1 84 ? -2.873 15.193 -3.006 1.00 96.75 84 GLU A O 1
ATOM 645 N N . PRO A 1 85 ? -4.799 15.132 -1.866 1.00 97.69 85 PRO A N 1
ATOM 646 C CA . PRO A 1 85 ? -4.136 15.343 -0.586 1.00 97.69 85 PRO A CA 1
ATOM 647 C C . PRO A 1 85 ? -3.368 14.073 -0.185 1.00 97.69 85 PRO A C 1
ATOM 649 O O . PRO A 1 85 ? -3.727 12.968 -0.586 1.00 97.69 85 PRO A O 1
ATOM 652 N N . LEU A 1 86 ? -2.323 14.214 0.639 1.00 97.62 86 LEU A N 1
ATOM 653 C CA . LEU A 1 86 ? -1.588 13.054 1.167 1.00 97.62 86 LEU A CA 1
ATOM 654 C C . LEU A 1 86 ? -2.506 12.112 1.964 1.00 97.62 86 LEU A C 1
ATOM 656 O O . LEU A 1 86 ? -2.392 10.895 1.854 1.00 97.62 86 LEU A O 1
ATOM 660 N N . PHE A 1 87 ? -3.434 12.704 2.719 1.00 98.31 87 PHE A N 1
ATOM 661 C CA . PHE A 1 87 ? -4.512 12.024 3.420 1.00 98.31 87 PHE A CA 1
ATOM 662 C C . PHE A 1 87 ? -5.843 12.589 2.922 1.00 98.31 87 PHE A C 1
ATOM 664 O O . PHE A 1 87 ? -6.196 13.726 3.245 1.00 98.31 87 PHE A O 1
ATOM 671 N N . SER A 1 88 ? -6.582 11.828 2.118 1.00 97.56 88 SER A N 1
ATOM 672 C CA . SER A 1 88 ? -7.928 12.225 1.697 1.00 97.56 88 SER A CA 1
ATOM 673 C C . SER A 1 88 ? -8.929 11.772 2.751 1.00 97.56 88 SER A C 1
ATOM 675 O O . SER A 1 88 ? -9.235 10.587 2.850 1.00 97.56 88 SER A O 1
ATOM 677 N N . TRP A 1 89 ? -9.365 12.724 3.576 1.00 97.44 89 TRP A N 1
ATOM 678 C CA . TRP A 1 89 ? -10.275 12.506 4.696 1.00 97.44 89 TRP A CA 1
ATOM 679 C C . TRP A 1 89 ? -11.725 12.779 4.316 1.00 97.44 89 TRP A C 1
ATOM 681 O O . TRP A 1 89 ? -12.022 13.781 3.667 1.00 97.44 89 TRP A O 1
ATOM 691 N N . GLN A 1 90 ? -12.624 11.941 4.819 1.00 96.38 90 GLN A N 1
ATOM 692 C CA . GLN A 1 90 ? -14.059 12.190 4.854 1.00 96.38 90 GLN A CA 1
ATOM 693 C C . GLN A 1 90 ? -14.588 11.823 6.241 1.00 96.38 90 GLN A C 1
ATOM 695 O O . GLN A 1 90 ? -14.309 10.738 6.755 1.00 96.38 90 GLN A O 1
ATOM 700 N N . THR A 1 91 ? -15.334 12.733 6.860 1.00 94.88 91 THR A N 1
ATOM 701 C CA . THR A 1 91 ? -16.046 12.457 8.112 1.00 94.88 91 THR A CA 1
ATOM 702 C C . THR A 1 91 ? -17.294 11.643 7.792 1.00 94.88 91 THR A C 1
ATOM 704 O O . THR A 1 91 ? -18.030 11.984 6.866 1.00 94.88 91 THR A O 1
ATOM 707 N N . THR A 1 92 ? -17.523 10.557 8.526 1.00 92.62 92 THR A N 1
ATOM 708 C CA . THR A 1 92 ? -18.722 9.724 8.352 1.00 92.62 92 THR A CA 1
ATOM 709 C C . THR A 1 92 ? -19.815 10.141 9.330 1.00 92.62 92 THR A C 1
ATOM 711 O O . THR A 1 92 ? -19.655 11.104 10.077 1.00 92.62 92 THR A O 1
ATOM 714 N N . GLN A 1 93 ? -20.927 9.405 9.361 1.00 85.62 93 GLN A N 1
ATOM 715 C CA . GLN A 1 93 ? -21.997 9.646 10.328 1.00 85.62 93 GLN A CA 1
ATOM 716 C C . GLN A 1 93 ? -21.507 9.659 11.784 1.00 85.62 93 GLN A C 1
ATOM 718 O O . GLN A 1 93 ? -20.498 9.039 12.147 1.00 85.62 93 GLN A O 1
ATOM 723 N N . GLN A 1 94 ? -22.266 10.388 12.603 1.00 88.31 94 GLN A N 1
ATOM 724 C CA . GLN A 1 94 ? -22.071 10.468 14.040 1.00 88.31 94 GLN A CA 1
ATOM 725 C C . GLN A 1 94 ? -22.199 9.079 14.669 1.00 88.31 94 GLN A C 1
ATOM 727 O O . GLN A 1 94 ? -23.060 8.280 14.300 1.00 88.31 94 GLN A O 1
ATOM 732 N N . ALA A 1 95 ? -21.344 8.804 15.641 1.00 88.50 95 ALA A N 1
ATOM 733 C CA . ALA A 1 95 ? -21.342 7.578 16.411 1.00 88.50 95 ALA A CA 1
ATOM 734 C C . ALA A 1 95 ? -21.020 7.885 17.871 1.00 88.50 95 ALA A C 1
ATOM 736 O O . ALA A 1 95 ? -20.409 8.903 18.194 1.00 88.50 95 ALA A O 1
ATOM 737 N N . ALA A 1 96 ? -21.424 6.993 18.772 1.00 85.56 96 ALA A N 1
ATOM 738 C CA . ALA A 1 96 ? -21.063 7.136 20.173 1.00 85.56 96 ALA A CA 1
ATOM 739 C C . ALA A 1 96 ? -19.534 7.160 20.322 1.00 85.56 96 ALA A C 1
ATOM 741 O O . ALA A 1 96 ? -18.830 6.319 19.751 1.00 85.56 96 ALA A O 1
ATOM 742 N N . ALA A 1 97 ? -19.035 8.122 21.101 1.00 87.06 97 ALA A N 1
ATOM 743 C CA . ALA A 1 97 ? -17.636 8.141 21.487 1.00 87.06 97 ALA A CA 1
ATOM 744 C C . ALA A 1 97 ? -17.326 6.850 22.273 1.00 87.06 97 ALA A C 1
ATOM 746 O O . ALA A 1 97 ? -18.055 6.512 23.212 1.00 87.06 97 ALA A O 1
ATOM 747 N N . PRO A 1 98 ? -16.287 6.098 21.889 1.00 88.50 98 PRO A N 1
ATOM 748 C CA . PRO A 1 98 ? -15.954 4.847 22.548 1.00 88.50 98 PRO A CA 1
ATOM 749 C C . PRO A 1 98 ? -15.307 5.101 23.914 1.00 88.50 98 PRO A C 1
ATOM 751 O O . PRO A 1 98 ? -14.502 6.016 24.078 1.00 88.50 98 PRO A O 1
ATOM 754 N N . ALA A 1 99 ? -15.606 4.242 24.889 1.00 87.94 99 ALA A N 1
ATOM 755 C CA . ALA A 1 99 ? -15.000 4.272 26.221 1.00 87.94 99 ALA A CA 1
ATOM 756 C C . ALA A 1 99 ? -13.728 3.403 26.280 1.00 87.94 99 ALA A C 1
ATOM 758 O O . ALA A 1 99 ? -13.634 2.468 27.078 1.00 87.94 99 ALA A O 1
ATOM 759 N N . TRP A 1 100 ? -12.762 3.658 25.392 1.00 91.62 100 TRP A N 1
ATOM 760 C CA . TRP A 1 100 ? -11.498 2.917 25.405 1.00 91.62 100 TRP A CA 1
ATOM 761 C C . TRP A 1 100 ? -10.642 3.321 26.620 1.00 91.62 100 TRP A C 1
ATOM 763 O O . TRP A 1 100 ? -10.526 4.510 26.909 1.00 91.62 100 TRP A O 1
ATOM 773 N N . PRO A 1 101 ? -9.997 2.368 27.317 1.00 83.56 101 PRO A N 1
ATOM 774 C CA . PRO A 1 101 ? -9.214 2.659 28.521 1.00 83.56 101 PRO A CA 1
ATOM 775 C C . PRO A 1 101 ? -7.902 3.418 28.247 1.00 83.56 101 PRO A C 1
ATOM 777 O O . PRO A 1 101 ? -7.380 4.036 29.167 1.00 83.56 101 PRO A O 1
ATOM 780 N N . LEU A 1 102 ? -7.372 3.356 27.013 1.00 84.88 102 LEU A N 1
ATOM 781 C CA . LEU A 1 102 ? -6.175 4.077 26.530 1.00 84.88 102 LEU A CA 1
ATOM 782 C C . LEU A 1 102 ? -4.986 4.063 27.515 1.00 84.88 102 LEU A C 1
ATOM 784 O O . LEU A 1 102 ? -4.432 5.103 27.865 1.00 84.88 102 LEU A O 1
ATOM 788 N N . ALA A 1 103 ? -4.588 2.873 27.975 1.00 84.00 103 ALA A N 1
ATOM 789 C CA . ALA A 1 103 ? -3.488 2.721 28.928 1.00 84.00 103 ALA A CA 1
ATOM 790 C C . ALA A 1 103 ? -2.146 3.201 28.341 1.00 84.00 103 ALA A C 1
ATOM 792 O O . ALA A 1 103 ? -1.787 2.812 27.233 1.00 84.00 103 ALA A O 1
ATOM 793 N N . GLU A 1 104 ? -1.364 3.962 29.112 1.00 83.12 104 GLU A N 1
ATOM 794 C CA . GLU A 1 104 ? -0.125 4.617 28.650 1.00 83.12 104 GLU A CA 1
ATOM 795 C C . GLU A 1 104 ? 0.889 3.646 28.015 1.00 83.12 104 GLU A C 1
ATOM 797 O O . GLU A 1 104 ? 1.429 3.916 26.947 1.00 83.12 104 GLU A O 1
ATOM 802 N N . ALA A 1 105 ? 1.088 2.468 28.617 1.00 84.56 105 ALA A N 1
ATOM 803 C CA . ALA A 1 105 ? 2.029 1.464 28.112 1.00 84.56 105 ALA A CA 1
ATOM 804 C C . ALA A 1 105 ? 1.551 0.739 26.836 1.00 84.56 105 ALA A C 1
ATOM 806 O O . ALA A 1 105 ? 2.362 0.175 26.104 1.00 84.56 105 ALA A O 1
ATOM 807 N N . ARG A 1 106 ? 0.236 0.700 26.583 1.00 86.81 106 ARG A N 1
ATOM 808 C CA . ARG A 1 106 ? -0.389 0.037 25.423 1.00 86.81 106 ARG A CA 1
ATOM 809 C C . ARG A 1 106 ? -1.590 0.869 24.962 1.00 86.81 106 ARG A C 1
ATOM 811 O O . ARG A 1 106 ? -2.733 0.490 25.241 1.00 86.81 106 ARG A O 1
ATOM 818 N N . PRO A 1 107 ? -1.354 1.999 24.274 1.00 92.12 107 PRO A N 1
ATOM 819 C CA . PRO A 1 107 ? -2.382 3.008 24.026 1.00 92.12 107 PRO A CA 1
ATOM 820 C C . PRO A 1 107 ? -3.544 2.512 23.162 1.00 92.12 107 PRO A C 1
ATOM 822 O O . PRO A 1 107 ? -4.622 3.092 23.214 1.00 92.12 107 PRO A O 1
ATOM 825 N N . LEU A 1 108 ? -3.367 1.425 22.400 1.00 95.81 108 LEU A N 1
ATOM 826 C CA . LEU A 1 108 ? -4.431 0.827 21.586 1.00 95.81 108 LEU A CA 1
ATOM 827 C C . LEU A 1 108 ? -5.048 -0.433 22.212 1.00 95.81 108 LEU A C 1
ATOM 829 O O . LEU A 1 108 ? -5.767 -1.174 21.539 1.00 95.81 108 LEU A O 1
ATOM 833 N N . MET A 1 109 ? -4.779 -0.710 23.491 1.00 93.06 109 MET A N 1
ATOM 834 C CA . MET A 1 109 ? -5.383 -1.843 24.189 1.00 93.06 109 MET A CA 1
ATOM 835 C C . MET A 1 109 ? -6.916 -1.743 24.183 1.00 93.06 109 MET A C 1
ATOM 837 O O . MET A 1 109 ? -7.493 -0.747 24.612 1.00 93.06 109 MET A O 1
ATOM 841 N N . GLY A 1 110 ? -7.567 -2.814 23.723 1.00 92.25 110 GLY A N 1
ATOM 842 C CA . GLY A 1 110 ? -9.026 -2.904 23.597 1.00 92.25 110 GLY A CA 1
ATOM 843 C C . GLY A 1 110 ? -9.570 -2.517 22.219 1.00 92.25 110 GLY A C 1
ATOM 844 O O . GLY A 1 110 ? -10.707 -2.865 21.921 1.00 92.25 110 GLY A O 1
ATOM 845 N N . ILE A 1 111 ? -8.762 -1.886 21.361 1.00 97.50 111 ILE A N 1
ATOM 846 C CA . ILE A 1 111 ? -9.166 -1.505 20.000 1.00 97.50 111 ILE A CA 1
ATOM 847 C C . ILE A 1 111 ? -9.099 -2.724 19.078 1.00 97.50 111 ILE A C 1
ATOM 849 O O . ILE A 1 111 ? -8.085 -3.431 19.045 1.00 97.50 111 ILE A O 1
ATOM 853 N N . LYS A 1 112 ? -10.166 -2.965 18.312 1.00 98.25 112 LYS A N 1
ATOM 854 C CA . LYS A 1 112 ? -10.266 -4.073 17.348 1.00 98.25 112 LYS A CA 1
ATOM 855 C C . LYS A 1 112 ? -10.000 -3.581 15.924 1.00 98.25 112 LYS A C 1
ATOM 857 O O . LYS A 1 112 ? -10.709 -2.715 15.417 1.00 98.25 112 LYS A O 1
ATOM 862 N N . VAL A 1 113 ? -8.999 -4.163 15.263 1.00 98.81 113 VAL A N 1
ATOM 863 C CA . VAL A 1 113 ? -8.607 -3.813 13.888 1.00 98.81 113 VAL A CA 1
ATOM 864 C C . VAL A 1 113 ? -8.842 -5.006 12.972 1.00 98.81 113 VAL A C 1
ATOM 866 O O . VAL A 1 113 ? -8.269 -6.077 13.186 1.00 98.81 113 VAL A O 1
ATOM 869 N N . LEU A 1 114 ? -9.641 -4.804 11.930 1.00 98.69 114 LEU A 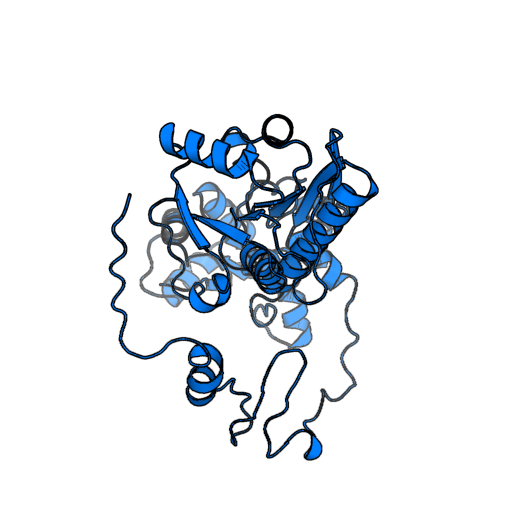N 1
ATOM 870 C CA . LEU A 1 114 ? -9.841 -5.764 10.855 1.00 98.69 114 LEU A CA 1
ATOM 871 C C . LEU A 1 114 ? -8.896 -5.424 9.696 1.00 98.69 114 LEU A C 1
ATOM 873 O O . LEU A 1 114 ? -8.968 -4.344 9.110 1.00 98.69 114 LEU A O 1
ATOM 877 N N . ASP A 1 115 ? -7.976 -6.337 9.396 1.00 98.56 115 ASP A N 1
ATOM 878 C CA . ASP A 1 115 ? -6.897 -6.151 8.426 1.00 98.56 115 ASP A CA 1
ATOM 879 C C . ASP A 1 115 ? -7.179 -6.959 7.145 1.00 98.56 115 ASP A C 1
ATOM 881 O O . ASP A 1 115 ? -7.071 -8.183 7.124 1.00 98.56 115 ASP A O 1
ATOM 885 N N . LEU A 1 116 ? -7.541 -6.264 6.064 1.00 97.56 116 LEU A N 1
ATOM 886 C CA . LEU A 1 116 ? -7.731 -6.817 4.715 1.00 97.56 116 LEU A CA 1
ATOM 887 C C . LEU A 1 116 ? -6.510 -6.597 3.808 1.00 97.56 116 LEU A C 1
ATOM 889 O O . LEU A 1 116 ? -6.588 -6.705 2.574 1.00 97.56 116 LEU A O 1
ATOM 893 N N . THR A 1 117 ? -5.384 -6.206 4.395 1.00 96.44 117 THR A N 1
ATOM 894 C CA . THR A 1 117 ? -4.169 -5.857 3.672 1.00 96.44 117 THR A CA 1
ATOM 895 C C . THR A 1 117 ? -3.264 -7.067 3.456 1.00 96.44 117 THR A C 1
ATOM 897 O O . THR A 1 117 ? -3.399 -8.114 4.084 1.00 96.44 117 THR A O 1
ATOM 900 N N . ARG A 1 118 ? -2.352 -6.931 2.492 1.00 92.62 118 ARG A N 1
ATOM 901 C CA . ARG A 1 118 ? -1.450 -7.985 2.022 1.00 92.62 118 ARG A CA 1
ATOM 902 C C . ARG A 1 118 ? -0.092 -7.381 1.677 1.00 92.62 118 ARG A C 1
ATOM 904 O O . ARG A 1 118 ? 0.006 -6.170 1.464 1.00 92.62 118 ARG A O 1
ATOM 9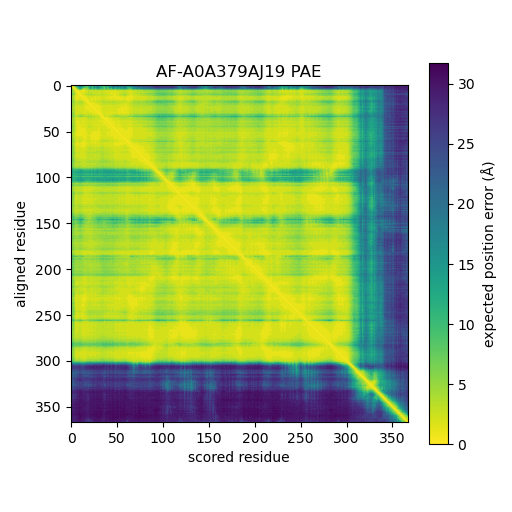11 N N . ILE A 1 119 ? 0.924 -8.228 1.555 1.00 92.81 119 ILE A N 1
ATOM 912 C CA . ILE A 1 119 ? 2.294 -7.863 1.176 1.00 92.81 119 ILE A CA 1
ATOM 913 C C . ILE A 1 119 ? 2.997 -7.011 2.247 1.00 92.81 119 ILE A C 1
ATOM 915 O O . ILE A 1 119 ? 3.450 -7.591 3.226 1.00 92.81 119 ILE A O 1
ATOM 919 N N . ILE A 1 120 ? 3.142 -5.687 2.085 1.00 95.69 120 ILE A N 1
ATOM 920 C CA . ILE A 1 120 ? 4.019 -4.878 2.961 1.00 95.69 120 ILE A CA 1
ATOM 921 C C . ILE A 1 120 ? 3.327 -3.623 3.489 1.00 95.69 120 ILE A C 1
ATOM 923 O O . ILE A 1 120 ? 3.146 -3.525 4.694 1.00 95.69 120 ILE A O 1
ATOM 927 N N . ALA A 1 121 ? 2.895 -2.676 2.648 1.00 97.44 121 ALA A N 1
ATOM 928 C CA . ALA A 1 121 ? 2.481 -1.357 3.150 1.00 97.44 121 ALA A CA 1
ATOM 929 C C . ALA A 1 121 ? 1.342 -1.402 4.184 1.00 97.44 121 ALA A C 1
ATOM 931 O O . ALA A 1 121 ? 1.453 -0.856 5.279 1.00 97.44 121 ALA A O 1
ATOM 932 N N . GLY A 1 122 ? 0.253 -2.099 3.865 1.00 97.50 122 GLY A N 1
ATOM 933 C CA . GLY A 1 122 ? -0.834 -2.297 4.819 1.00 97.50 122 GLY A CA 1
ATOM 934 C C . GLY A 1 122 ? -0.419 -3.136 6.037 1.00 97.50 122 GLY A C 1
ATOM 935 O O . GLY A 1 122 ? -0.632 -2.677 7.161 1.00 97.50 122 GLY A O 1
ATOM 936 N N . PRO A 1 123 ? 0.248 -4.296 5.859 1.00 97.19 123 PRO A N 1
ATOM 937 C CA . PRO A 1 123 ? 0.716 -5.095 6.988 1.00 97.19 123 PRO A CA 1
ATOM 938 C C . PRO A 1 123 ? 1.699 -4.378 7.921 1.00 97.19 123 PRO A C 1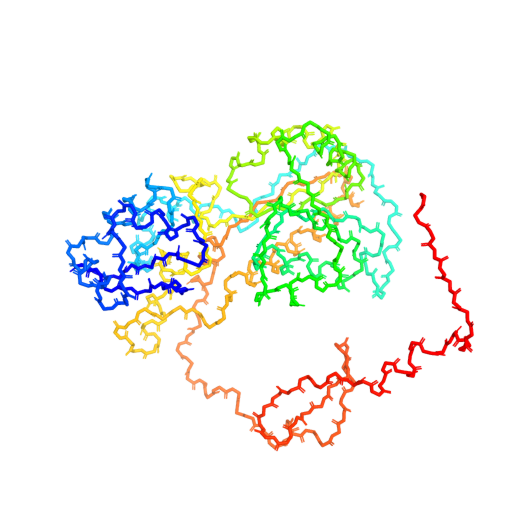
ATOM 940 O O . PRO A 1 123 ? 1.646 -4.620 9.123 1.00 97.19 123 PRO A O 1
ATOM 943 N N . VAL A 1 124 ? 2.541 -3.470 7.413 1.00 97.88 124 VAL A N 1
ATOM 944 C CA . VAL A 1 124 ? 3.396 -2.582 8.221 1.00 97.88 124 VAL A CA 1
ATOM 945 C C . VAL A 1 124 ? 2.539 -1.705 9.128 1.00 97.88 124 VAL A C 1
ATOM 947 O O . VAL A 1 124 ? 2.818 -1.617 10.325 1.00 97.88 124 VAL A O 1
ATOM 950 N N . ALA A 1 125 ? 1.476 -1.106 8.584 1.00 98.56 125 ALA A N 1
ATOM 951 C CA . ALA A 1 125 ? 0.560 -0.275 9.355 1.00 98.56 125 ALA A CA 1
ATOM 952 C C . ALA A 1 125 ? -0.097 -1.078 10.482 1.00 98.56 125 ALA A C 1
ATOM 954 O O . ALA A 1 125 ? -0.051 -0.694 11.649 1.00 98.56 125 ALA A O 1
ATOM 955 N N . THR A 1 126 ? -0.672 -2.233 10.150 1.00 98.50 126 THR A N 1
ATOM 956 C CA . THR A 1 126 ? -1.427 -3.033 11.119 1.00 98.50 126 THR A CA 1
ATOM 957 C C . THR A 1 126 ? -0.530 -3.733 12.134 1.00 98.50 126 THR A C 1
ATOM 959 O O . THR A 1 126 ? -0.908 -3.849 13.298 1.00 98.50 126 THR A O 1
ATOM 962 N N . ARG A 1 127 ? 0.694 -4.115 11.753 1.00 97.38 127 ARG A N 1
ATOM 963 C CA . ARG A 1 127 ? 1.733 -4.574 12.688 1.00 97.38 127 ARG A CA 1
ATOM 964 C C . ARG A 1 127 ? 2.106 -3.480 13.684 1.00 97.38 127 ARG A C 1
ATOM 966 O O . ARG A 1 127 ? 2.215 -3.753 14.876 1.00 97.38 127 ARG A O 1
ATOM 973 N N . PHE A 1 128 ? 2.278 -2.243 13.219 1.00 97.56 128 PHE A N 1
ATOM 974 C CA . PHE A 1 128 ? 2.563 -1.118 14.105 1.00 97.56 128 PHE A CA 1
ATOM 975 C C . PHE A 1 128 ? 1.418 -0.893 15.105 1.00 97.56 128 PHE A C 1
ATOM 977 O O . PHE A 1 128 ? 1.662 -0.817 16.308 1.00 97.56 128 PHE A O 1
ATOM 984 N N . LEU A 1 129 ? 0.161 -0.918 14.650 1.00 98.12 129 LEU A N 1
ATOM 985 C CA . LEU A 1 129 ? -1.008 -0.835 15.537 1.00 98.12 129 LEU A CA 1
ATOM 986 C C . LEU A 1 129 ? -1.054 -1.990 16.559 1.00 98.12 129 LEU A C 1
ATOM 988 O O . LEU A 1 129 ? -1.338 -1.760 17.735 1.00 98.12 129 LEU A O 1
ATOM 992 N N . ALA A 1 130 ? -0.724 -3.220 16.149 1.00 96.38 130 ALA A N 1
ATOM 993 C CA . ALA A 1 130 ? -0.631 -4.362 17.060 1.00 96.38 130 ALA A CA 1
ATOM 994 C C . ALA A 1 130 ? 0.438 -4.148 18.144 1.00 96.38 130 ALA A C 1
ATOM 996 O O . ALA A 1 130 ? 0.191 -4.422 19.321 1.00 96.38 130 ALA A O 1
ATOM 997 N N . SER A 1 131 ? 1.601 -3.601 17.766 1.00 94.62 131 SER A N 1
ATOM 998 C CA . SER A 1 131 ? 2.687 -3.298 18.707 1.00 94.62 131 SER A CA 1
ATOM 999 C C . SER A 1 131 ? 2.282 -2.265 19.767 1.00 94.62 131 SER A C 1
ATOM 1001 O O . SER A 1 131 ? 2.697 -2.371 20.916 1.00 94.62 131 SER A O 1
ATOM 1003 N N . LEU A 1 132 ? 1.378 -1.341 19.419 1.00 94.88 132 LEU A N 1
ATOM 1004 C CA . LEU A 1 132 ? 0.786 -0.364 20.340 1.00 94.88 132 LEU A CA 1
ATOM 1005 C C . LEU A 1 132 ? -0.377 -0.925 21.179 1.00 94.88 132 LEU A C 1
ATOM 1007 O O . LEU A 1 132 ? -0.939 -0.219 22.017 1.00 94.88 132 LEU A O 1
ATOM 1011 N N . GLY A 1 133 ? -0.753 -2.188 20.978 1.00 93.69 133 GLY A N 1
ATOM 1012 C CA . GLY A 1 133 ? -1.720 -2.895 21.813 1.00 93.69 133 GLY A CA 1
ATOM 1013 C C . GLY A 1 133 ? -3.032 -3.297 21.148 1.00 93.69 133 GLY A C 1
ATOM 1014 O O . GLY A 1 133 ? -3.837 -3.964 21.801 1.00 93.69 133 GLY A O 1
ATOM 1015 N N . ALA A 1 134 ? -3.247 -2.937 19.881 1.00 97.44 134 ALA A N 1
ATOM 1016 C CA . ALA A 1 134 ? -4.487 -3.250 19.180 1.00 97.44 134 ALA A CA 1
ATOM 1017 C C . ALA A 1 134 ? -4.672 -4.763 18.985 1.00 97.44 134 ALA A C 1
ATOM 1019 O O . ALA A 1 134 ? -3.729 -5.506 18.708 1.00 97.44 134 ALA A O 1
ATOM 1020 N N . SER A 1 135 ? -5.920 -5.221 19.066 1.00 97.75 135 SER A N 1
ATOM 1021 C CA . SER A 1 135 ? -6.315 -6.571 18.670 1.00 97.75 135 SER A CA 1
ATOM 1022 C C . SER A 1 135 ? -6.520 -6.622 17.162 1.00 97.75 135 SER A C 1
ATOM 1024 O O . SER A 1 135 ? -7.602 -6.312 16.667 1.00 97.75 135 SER A O 1
ATOM 1026 N N . VAL A 1 136 ? -5.485 -7.031 16.434 1.00 98.56 136 VAL A N 1
ATOM 1027 C CA . VAL A 1 136 ? -5.524 -7.094 14.970 1.00 98.56 136 VAL A CA 1
ATOM 1028 C C . VAL A 1 136 ? -5.897 -8.496 14.492 1.00 98.56 136 VAL A C 1
ATOM 1030 O O . VAL A 1 136 ? -5.234 -9.476 14.846 1.00 98.56 136 VAL A O 1
ATOM 1033 N N . LEU A 1 137 ? -6.944 -8.587 13.671 1.00 98.50 137 LEU A N 1
ATOM 1034 C CA . LEU A 1 137 ? -7.348 -9.795 12.956 1.00 98.50 137 LEU A CA 1
ATOM 1035 C C . LEU A 1 137 ? -7.192 -9.569 11.452 1.00 98.50 137 LEU A C 1
ATOM 1037 O O . LEU A 1 137 ? -7.940 -8.801 10.851 1.00 98.50 137 LEU A O 1
ATOM 1041 N N . ARG A 1 138 ? -6.229 -10.259 10.844 1.00 97.56 138 ARG A N 1
ATOM 1042 C CA . ARG A 1 138 ? -6.026 -10.272 9.397 1.00 97.56 138 ARG A CA 1
ATOM 1043 C C . ARG A 1 138 ? -6.896 -11.337 8.740 1.00 97.56 138 ARG A C 1
ATOM 1045 O O . ARG A 1 138 ? -6.871 -12.491 9.165 1.00 97.56 138 ARG A O 1
ATOM 1052 N N . ILE A 1 139 ? -7.621 -10.950 7.694 1.00 97.12 139 ILE A N 1
ATOM 1053 C CA . ILE A 1 139 ? -8.434 -11.854 6.876 1.00 97.12 139 ILE A CA 1
ATOM 1054 C C . ILE A 1 139 ? -7.742 -12.066 5.533 1.00 97.12 139 ILE A C 1
ATOM 1056 O O . ILE A 1 139 ? -7.590 -11.136 4.740 1.00 97.12 139 ILE A O 1
ATOM 1060 N N . ASP A 1 140 ? -7.340 -13.306 5.274 1.00 95.00 140 ASP A N 1
ATOM 1061 C CA . ASP A 1 140 ? -6.773 -13.722 3.994 1.00 95.00 140 ASP A CA 1
ATOM 1062 C C . ASP A 1 140 ? -7.815 -14.506 3.170 1.00 95.00 140 ASP A C 1
ATOM 1064 O O . ASP A 1 140 ? -8.636 -15.228 3.742 1.00 95.00 140 ASP A O 1
ATOM 1068 N N . PRO A 1 141 ? -7.797 -14.420 1.827 1.00 93.12 141 PRO A N 1
ATOM 1069 C CA . PRO A 1 141 ? -8.615 -15.301 1.002 1.00 93.12 141 PRO A CA 1
ATOM 1070 C C . PRO A 1 141 ? -8.045 -16.733 0.995 1.00 93.12 141 PRO A C 1
ATOM 1072 O O . PRO A 1 141 ? -6.842 -16.920 1.228 1.00 93.12 141 PRO A O 1
ATOM 1075 N N . PRO A 1 142 ? -8.858 -17.757 0.674 1.00 94.12 142 PRO A N 1
ATOM 1076 C CA . PRO A 1 142 ? -8.388 -19.137 0.608 1.00 94.12 142 PRO A CA 1
ATOM 1077 C C . PRO A 1 142 ? -7.174 -19.316 -0.307 1.00 94.12 142 PRO A C 1
ATOM 1079 O O . PRO A 1 142 ? -7.104 -18.765 -1.407 1.00 94.12 142 PRO A O 1
ATOM 1082 N N . GLY A 1 143 ? -6.203 -20.107 0.154 1.00 89.50 143 GLY A N 1
ATOM 1083 C CA . GLY A 1 143 ? -4.989 -20.419 -0.605 1.00 89.50 143 GLY A CA 1
ATOM 1084 C C . GLY A 1 143 ? -3.970 -19.277 -0.707 1.00 89.50 143 GLY A C 1
ATOM 1085 O O . GLY A 1 143 ? -2.962 -19.433 -1.397 1.00 89.50 143 GLY A O 1
ATOM 1086 N N . TRP A 1 144 ? -4.190 -18.142 -0.036 1.00 89.44 144 TRP A N 1
ATOM 1087 C CA . TRP A 1 144 ? -3.222 -17.046 -0.004 1.00 89.44 144 TRP A CA 1
ATOM 1088 C C . TRP A 1 144 ? -2.007 -17.375 0.870 1.00 89.44 144 TRP A C 1
ATOM 1090 O O . TRP A 1 144 ? -2.149 -17.821 2.007 1.00 89.44 144 TRP A O 1
ATOM 1100 N N . GLN A 1 145 ? -0.803 -17.136 0.344 1.00 83.94 145 GLN A N 1
ATOM 1101 C CA . GLN A 1 145 ? 0.458 -17.402 1.039 1.00 83.94 145 GLN A CA 1
ATOM 1102 C C . GLN A 1 145 ? 1.503 -16.325 0.725 1.00 83.94 145 GLN A C 1
ATOM 1104 O O . GLN A 1 145 ? 1.657 -15.913 -0.425 1.00 83.94 145 GLN A O 1
ATOM 1109 N N . GLU A 1 146 ? 2.257 -15.914 1.747 1.00 84.81 146 GLU A N 1
ATOM 1110 C CA . GLU A 1 146 ? 3.326 -14.903 1.672 1.00 84.81 146 GLU A CA 1
ATOM 1111 C C . GLU A 1 146 ? 4.575 -15.371 2.449 1.00 84.81 146 GLU A C 1
ATOM 1113 O O . GLU A 1 146 ? 5.031 -14.685 3.361 1.00 84.81 146 GLU A O 1
ATOM 1118 N N . PRO A 1 147 ? 5.149 -16.547 2.132 1.00 76.75 147 PRO A N 1
ATOM 1119 C CA . PRO A 1 147 ? 6.095 -17.233 3.019 1.00 76.75 147 PRO A CA 1
ATOM 1120 C C . PRO A 1 147 ? 7.359 -16.425 3.340 1.00 76.75 147 PRO A C 1
ATOM 1122 O O . PRO A 1 147 ? 7.938 -16.601 4.400 1.00 76.75 147 PRO A O 1
ATOM 1125 N N . THR A 1 148 ? 7.789 -15.521 2.454 1.00 80.94 148 THR A N 1
ATOM 1126 C CA . THR A 1 148 ? 8.985 -14.687 2.668 1.00 80.94 148 THR A CA 1
ATOM 1127 C C 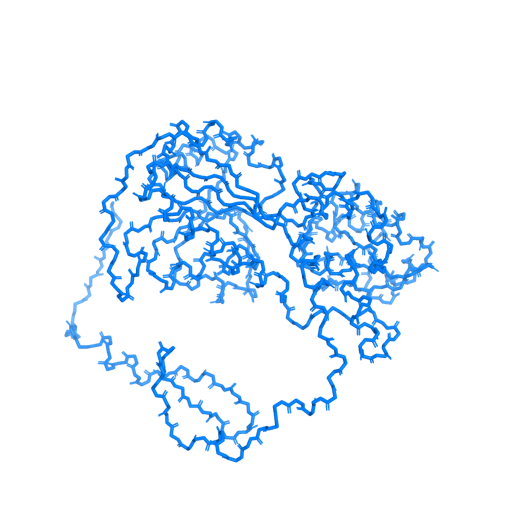. THR A 1 148 ? 8.737 -13.451 3.529 1.00 80.94 148 THR A C 1
ATOM 1129 O O . THR A 1 148 ? 9.688 -12.753 3.852 1.00 80.94 148 THR A O 1
ATOM 1132 N N . LEU A 1 149 ? 7.477 -13.122 3.817 1.00 84.75 149 LEU A N 1
ATOM 1133 C CA . LEU A 1 149 ? 7.086 -11.920 4.558 1.00 84.75 149 LEU A CA 1
ATOM 1134 C C . LEU A 1 149 ? 6.348 -12.255 5.854 1.00 84.75 149 LEU A C 1
ATOM 1136 O O . LEU A 1 149 ? 6.259 -11.399 6.727 1.00 84.75 149 LEU A O 1
ATOM 1140 N N . ASP A 1 150 ? 5.807 -13.469 5.977 1.00 79.56 150 ASP A N 1
ATOM 1141 C CA . ASP A 1 150 ? 4.878 -13.831 7.048 1.00 79.56 150 ASP A CA 1
ATOM 1142 C C . ASP A 1 150 ? 5.488 -13.633 8.442 1.00 79.56 150 ASP A C 1
ATOM 1144 O O . ASP A 1 150 ? 4.858 -13.037 9.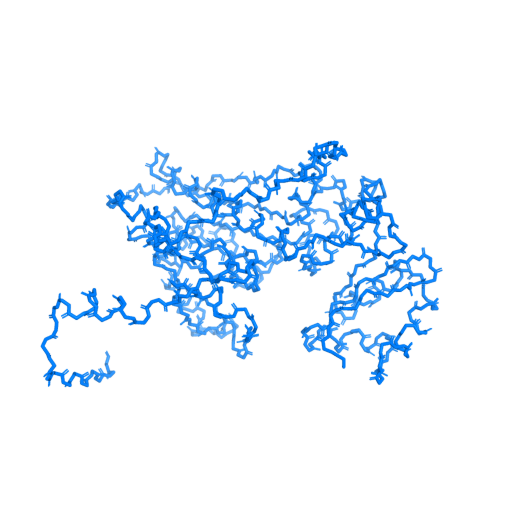311 1.00 79.56 150 ASP A O 1
ATOM 1148 N N . GLU A 1 151 ? 6.750 -14.030 8.628 1.00 82.00 151 GLU A N 1
ATOM 1149 C CA . GLU A 1 151 ? 7.468 -13.878 9.900 1.00 82.00 151 GLU A CA 1
ATOM 1150 C C . GLU A 1 151 ? 7.570 -12.416 10.349 1.00 82.00 151 GLU A C 1
ATOM 1152 O O . GLU A 1 151 ? 7.392 -12.116 11.524 1.00 82.00 151 GLU A O 1
ATOM 1157 N N . GLU A 1 152 ? 7.809 -11.486 9.423 1.00 85.62 152 GLU A N 1
ATOM 1158 C CA . GLU A 1 152 ? 7.996 -10.074 9.761 1.00 85.62 152 GLU A CA 1
ATOM 1159 C C . GLU A 1 152 ? 6.667 -9.304 9.793 1.00 85.62 152 GLU A C 1
ATOM 1161 O O . GLU A 1 152 ? 6.493 -8.368 10.578 1.00 85.62 152 GLU A O 1
ATOM 1166 N N . MET A 1 153 ? 5.724 -9.677 8.925 1.00 91.00 153 MET A N 1
ATOM 1167 C CA . MET A 1 153 ? 4.481 -8.942 8.690 1.00 91.00 153 MET A CA 1
ATOM 1168 C C . MET A 1 153 ? 3.313 -9.433 9.538 1.00 91.00 153 MET A C 1
ATOM 1170 O O . MET A 1 153 ? 2.313 -8.719 9.610 1.00 91.00 153 MET A O 1
ATOM 1174 N N . SER A 1 154 ? 3.406 -10.603 10.178 1.00 86.88 154 SER A N 1
ATOM 1175 C CA . SER A 1 154 ? 2.325 -11.176 10.999 1.00 86.88 154 SER A CA 1
ATOM 1176 C C . SER A 1 154 ? 2.538 -11.034 12.510 1.00 86.88 154 SER A C 1
ATOM 1178 O O . SER A 1 154 ? 1.616 -11.320 13.275 1.00 86.88 154 SER A O 1
ATOM 1180 N N . CYS A 1 155 ? 3.694 -10.531 12.955 1.00 89.44 155 CYS A N 1
ATOM 1181 C CA . CYS A 1 155 ? 3.974 -10.269 14.370 1.00 89.44 155 CYS A CA 1
ATOM 1182 C C . CYS A 1 155 ? 2.856 -9.462 15.052 1.00 89.44 155 CYS A C 1
ATOM 1184 O O . CYS A 1 155 ? 2.466 -8.391 14.587 1.00 89.44 155 CYS A O 1
ATOM 1186 N N . GLY A 1 156 ? 2.347 -9.985 16.172 1.00 89.06 156 GLY A N 1
ATOM 1187 C CA . GLY A 1 156 ? 1.288 -9.355 16.968 1.00 89.06 156 GLY A CA 1
ATOM 1188 C C . GLY A 1 156 ? -0.132 -9.483 16.399 1.00 89.06 156 GLY A C 1
ATOM 1189 O O . GLY A 1 156 ? -1.069 -8.987 17.023 1.00 89.06 156 GLY A O 1
ATOM 1190 N N . LYS A 1 157 ? -0.325 -10.149 15.252 1.00 94.75 157 LYS A N 1
ATOM 1191 C CA . LYS A 1 157 ? -1.633 -10.284 14.594 1.00 94.75 157 LYS A CA 1
ATOM 1192 C C . LYS A 1 157 ? -2.179 -11.703 14.694 1.00 94.75 157 LYS A C 1
ATOM 1194 O O . LYS A 1 157 ? -1.441 -12.682 14.629 1.00 94.75 157 LYS A O 1
ATOM 1199 N N . ARG A 1 158 ? -3.504 -11.813 14.780 1.00 95.00 158 ARG A N 1
ATOM 1200 C CA . ARG A 1 158 ? -4.234 -13.064 14.531 1.00 95.00 158 ARG A CA 1
ATOM 1201 C C . ARG A 1 158 ? -4.624 -13.135 13.061 1.00 95.00 158 ARG A C 1
ATOM 1203 O O . ARG A 1 158 ? -4.770 -12.100 12.412 1.00 95.00 158 ARG A O 1
ATOM 1210 N N . ARG A 1 159 ? -4.807 -14.345 12.539 1.00 93.69 159 ARG A N 1
ATOM 1211 C CA . ARG A 1 159 ? -5.185 -14.581 11.142 1.00 93.69 159 ARG A CA 1
ATOM 1212 C C . ARG A 1 159 ? -6.404 -15.485 11.066 1.00 93.69 159 ARG A C 1
ATOM 1214 O O . ARG A 1 159 ? -6.525 -16.421 11.852 1.00 93.69 159 ARG A O 1
ATOM 1221 N N . ALA A 1 160 ? -7.270 -15.208 10.105 1.00 95.88 160 ALA A N 1
ATOM 1222 C CA . ALA A 1 160 ? -8.358 -16.081 9.703 1.00 95.88 160 ALA A CA 1
ATOM 1223 C C . ALA A 1 160 ? -8.464 -16.093 8.175 1.00 95.88 160 ALA A C 1
ATOM 1225 O O . ALA A 1 160 ? -7.988 -15.181 7.495 1.00 95.88 160 ALA A O 1
ATOM 1226 N N . VAL A 1 161 ? -9.080 -17.145 7.646 1.00 97.06 161 VAL A N 1
ATOM 1227 C CA . VAL A 1 161 ? -9.347 -17.291 6.216 1.00 97.06 161 VAL A CA 1
ATOM 1228 C C . VAL A 1 161 ? -10.844 -17.161 6.005 1.00 97.06 161 VAL A C 1
ATOM 1230 O O . VAL A 1 161 ? -11.598 -17.859 6.675 1.00 97.06 161 VAL A O 1
ATOM 1233 N N . LEU A 1 162 ? -11.253 -16.277 5.095 1.00 96.94 162 LEU A N 1
ATOM 1234 C CA . LEU A 1 162 ? -12.646 -16.132 4.667 1.00 96.94 162 LEU A CA 1
ATOM 1235 C C . LEU A 1 162 ? -12.697 -15.942 3.151 1.00 96.94 162 LEU A C 1
ATOM 1237 O O . LEU A 1 162 ? -11.982 -15.106 2.589 1.00 96.94 162 LEU A O 1
ATOM 1241 N N . ASP A 1 163 ? -13.568 -16.691 2.487 1.00 95.75 163 ASP A N 1
ATOM 1242 C CA . ASP A 1 163 ? -13.953 -16.459 1.103 1.00 95.75 163 ASP A CA 1
ATOM 1243 C C . ASP A 1 163 ? -15.179 -15.547 1.047 1.00 95.75 163 ASP A C 1
ATOM 1245 O O . ASP A 1 163 ? -16.319 -15.995 1.119 1.00 95.75 163 ASP A O 1
ATOM 1249 N N . LEU A 1 164 ? -14.964 -14.247 0.852 1.00 94.00 164 LEU A N 1
ATOM 1250 C CA . LEU A 1 164 ? -16.057 -13.268 0.794 1.00 94.00 164 LEU A CA 1
ATOM 1251 C C . LEU A 1 164 ? -17.003 -13.453 -0.411 1.00 94.00 164 LEU A C 1
ATOM 1253 O O . LEU A 1 164 ? -17.989 -12.725 -0.521 1.00 94.00 164 LEU A O 1
ATOM 1257 N N . THR A 1 165 ? -16.723 -14.403 -1.313 1.00 91.94 165 THR A N 1
ATOM 1258 C CA . THR A 1 165 ? -17.662 -14.819 -2.366 1.00 91.94 165 THR A CA 1
ATOM 1259 C C . THR A 1 165 ? -18.691 -15.841 -1.875 1.00 91.94 165 THR A C 1
ATOM 1261 O O . THR A 1 165 ? -19.746 -15.982 -2.494 1.00 91.94 165 THR A O 1
ATOM 1264 N N . GLN A 1 166 ? -18.430 -16.515 -0.749 1.00 96.31 166 GLN A N 1
ATOM 1265 C CA . GLN A 1 166 ? -19.354 -17.459 -0.129 1.00 96.31 166 GLN A CA 1
ATOM 1266 C C . GLN A 1 166 ? -20.285 -16.735 0.856 1.00 96.31 166 GLN A C 1
ATOM 1268 O O . GLN A 1 166 ? -19.806 -15.979 1.705 1.00 96.31 166 GLN A O 1
ATOM 1273 N N . PRO A 1 167 ? -21.611 -16.975 0.811 1.00 96.44 167 PRO A N 1
ATOM 1274 C CA . PRO A 1 167 ? -22.560 -16.302 1.699 1.00 96.44 167 PRO A CA 1
ATOM 1275 C C . PRO A 1 167 ? -22.254 -16.466 3.196 1.00 96.44 167 PRO A C 1
ATOM 1277 O O . PRO A 1 167 ? -22.307 -15.485 3.931 1.00 96.44 167 PRO A O 1
ATOM 1280 N N . ALA A 1 168 ? -21.875 -17.671 3.637 1.00 97.31 168 ALA A N 1
ATOM 1281 C CA . ALA A 1 168 ? -21.588 -17.952 5.048 1.00 97.31 168 ALA A CA 1
ATOM 1282 C C . ALA A 1 168 ? -20.365 -17.170 5.568 1.00 97.31 168 ALA A C 1
ATOM 1284 O O . ALA A 1 168 ? -20.423 -16.523 6.612 1.00 97.31 168 ALA A O 1
ATOM 1285 N N . ASP A 1 169 ? -19.276 -17.158 4.801 1.00 97.56 169 ASP A N 1
ATOM 1286 C CA . ASP A 1 169 ? -18.062 -16.412 5.145 1.00 97.56 169 ASP A CA 1
ATOM 1287 C C . ASP A 1 169 ? -18.299 -14.897 5.090 1.00 97.56 169 ASP A C 1
ATOM 1289 O O . ASP A 1 169 ? -17.741 -14.141 5.890 1.00 97.56 169 ASP A O 1
ATOM 1293 N N . ARG A 1 170 ? -19.171 -14.439 4.182 1.00 96.75 170 ARG A N 1
ATOM 1294 C CA . ARG A 1 170 ? -19.609 -13.041 4.122 1.00 96.75 170 ARG A CA 1
ATOM 1295 C C . ARG A 1 170 ? -20.394 -12.639 5.371 1.00 96.75 170 ARG A C 1
ATOM 1297 O O . ARG A 1 170 ? -20.147 -11.559 5.906 1.00 96.75 170 ARG A O 1
ATOM 1304 N N . GLU A 1 171 ? -21.308 -13.478 5.853 1.00 97.75 171 GLU A N 1
ATOM 1305 C CA . GLU A 1 171 ? -22.027 -13.242 7.113 1.00 97.75 171 GLU A CA 1
ATOM 1306 C C . GLU A 1 171 ? -21.067 -13.188 8.307 1.00 97.75 171 GLU A C 1
ATOM 1308 O O . GLU A 1 171 ? -21.152 -12.270 9.127 1.00 97.75 171 GLU A O 1
ATOM 1313 N N . GLN A 1 172 ? -20.092 -14.100 8.358 1.00 98.19 172 GLN A N 1
ATOM 1314 C CA . GLN A 1 172 ? -19.052 -14.088 9.385 1.00 98.19 172 GLN A CA 1
ATOM 1315 C C . GLN A 1 172 ? -18.217 -12.800 9.336 1.00 98.19 172 GLN A C 1
ATOM 1317 O O . GLN A 1 172 ? -17.939 -12.194 10.372 1.00 98.19 172 GLN A O 1
ATOM 1322 N N . PHE A 1 173 ? -17.839 -12.343 8.141 1.00 98.12 173 PHE A N 1
ATOM 1323 C CA . PHE A 1 173 ? -17.127 -11.079 7.970 1.00 98.12 173 PHE A CA 1
ATOM 1324 C C . PHE A 1 173 ? -17.963 -9.878 8.432 1.00 98.12 173 PHE A C 1
ATOM 1326 O O . PHE A 1 173 ? -17.440 -9.006 9.120 1.00 98.12 173 PHE A O 1
ATOM 1333 N N . ILE A 1 174 ? -19.262 -9.845 8.116 1.00 98.31 174 ILE A N 1
ATOM 1334 C CA . ILE A 1 174 ? -20.180 -8.796 8.585 1.00 98.31 174 ILE A CA 1
ATOM 1335 C C . ILE A 1 174 ? -20.247 -8.772 10.116 1.00 98.31 174 ILE A C 1
ATOM 1337 O O . ILE A 1 174 ? -20.247 -7.693 10.710 1.00 98.31 174 ILE A O 1
ATOM 1341 N N . HIS A 1 175 ? -20.281 -9.937 10.766 1.00 98.12 175 HIS A N 1
ATOM 1342 C CA . HIS A 1 175 ? -20.247 -10.017 12.225 1.00 98.12 175 HIS A CA 1
ATOM 1343 C C . HIS A 1 175 ? -18.948 -9.433 12.800 1.00 98.12 175 HIS A C 1
ATOM 1345 O O . HIS A 1 175 ? -19.008 -8.595 13.696 1.00 98.12 175 HIS A O 1
ATOM 1351 N N . LEU A 1 176 ? -17.791 -9.788 12.230 1.00 98.06 176 LEU A N 1
ATOM 1352 C CA . LEU A 1 176 ? -16.498 -9.219 12.629 1.00 98.06 176 LEU A CA 1
ATOM 1353 C C . LEU A 1 176 ? -16.434 -7.702 12.401 1.00 98.06 176 LEU A C 1
ATOM 1355 O O . LEU A 1 176 ? -15.918 -6.973 13.244 1.00 98.06 176 LEU A O 1
ATOM 1359 N N . LEU A 1 177 ? -16.972 -7.222 11.279 1.00 97.62 177 LEU A N 1
ATOM 1360 C CA . LEU A 1 177 ? -16.985 -5.806 10.922 1.00 97.62 177 LEU A CA 1
ATOM 1361 C C . LEU A 1 177 ? -17.827 -4.968 11.895 1.00 97.62 177 LEU A C 1
ATOM 1363 O O . LEU A 1 177 ? -17.405 -3.877 12.269 1.00 97.62 177 LEU A O 1
ATOM 1367 N N . ARG A 1 178 ? -18.980 -5.486 12.344 1.00 96.88 178 ARG A N 1
ATOM 1368 C CA . ARG A 1 178 ? -19.837 -4.839 13.360 1.00 96.88 178 ARG A CA 1
ATOM 1369 C C . ARG A 1 178 ? -19.130 -4.627 14.697 1.00 96.88 178 ARG A C 1
ATOM 1371 O O . ARG A 1 178 ? -19.514 -3.749 15.460 1.00 96.88 178 ARG A O 1
ATOM 1378 N N . GLU A 1 179 ? -18.120 -5.439 14.988 1.00 95.69 179 GLU A N 1
ATOM 1379 C CA . GLU A 1 179 ? -17.322 -5.328 16.207 1.00 95.69 179 GLU A CA 1
ATOM 1380 C C . GLU A 1 179 ? -16.009 -4.564 16.014 1.00 95.69 179 GLU A C 1
ATOM 1382 O O . GLU A 1 179 ? -15.305 -4.318 16.993 1.00 95.69 179 GLU A O 1
ATOM 1387 N N . ALA A 1 180 ? -15.638 -4.236 14.777 1.00 97.44 180 ALA A N 1
ATOM 1388 C CA . ALA A 1 180 ? -14.366 -3.600 14.478 1.00 97.44 180 ALA A CA 1
ATOM 1389 C C . ALA A 1 180 ? -14.435 -2.087 14.710 1.00 97.44 180 ALA A C 1
ATOM 1391 O O . ALA A 1 180 ? -15.380 -1.416 14.294 1.00 97.44 180 ALA A O 1
ATOM 1392 N N . ASP A 1 181 ? -13.378 -1.541 15.307 1.00 97.69 181 ASP A N 1
ATOM 1393 C CA . ASP A 1 181 ? -13.178 -0.097 15.427 1.00 97.69 181 ASP A CA 1
ATOM 1394 C C . ASP A 1 181 ? -12.494 0.486 14.192 1.00 97.69 181 ASP A C 1
ATOM 1396 O O . ASP A 1 181 ? -12.707 1.646 13.834 1.00 97.69 181 ASP A O 1
ATOM 1400 N N . VAL A 1 182 ? -11.657 -0.331 13.551 1.00 98.62 182 VAL A N 1
ATOM 1401 C CA . VAL A 1 182 ? -10.853 0.041 12.392 1.00 98.62 182 VAL A CA 1
ATOM 1402 C C . VAL A 1 182 ? -10.962 -1.043 11.331 1.00 98.62 182 VAL A C 1
ATOM 1404 O O . VAL A 1 182 ? -10.780 -2.225 11.625 1.00 98.62 182 VAL A O 1
ATOM 1407 N N . LEU A 1 183 ? -11.168 -0.629 10.085 1.00 98.69 183 LEU A N 1
ATOM 1408 C CA . LEU A 1 183 ? -10.975 -1.451 8.899 1.00 98.69 183 LEU A CA 1
ATOM 1409 C C . LEU A 1 183 ? -9.780 -0.900 8.123 1.00 98.69 183 LEU A C 1
ATOM 1411 O O . LEU A 1 183 ? -9.776 0.267 7.742 1.00 98.69 183 LEU A O 1
ATOM 1415 N N . VAL A 1 184 ? -8.776 -1.735 7.862 1.00 98.75 184 VAL A N 1
ATOM 1416 C CA . VAL A 1 184 ? -7.630 -1.366 7.022 1.00 98.75 184 VAL A CA 1
ATOM 1417 C C . VAL A 1 184 ? -7.637 -2.224 5.765 1.00 98.75 184 VAL A C 1
ATOM 1419 O O . VAL A 1 184 ? -7.662 -3.450 5.859 1.00 98.75 184 VAL A O 1
ATOM 1422 N N . HIS A 1 185 ? -7.597 -1.612 4.580 1.00 97.69 185 HIS A N 1
ATOM 1423 C CA . HIS A 1 185 ? -7.626 -2.351 3.316 1.00 97.69 185 HIS A CA 1
ATOM 1424 C C . HIS A 1 185 ? -6.632 -1.822 2.269 1.00 97.69 185 HIS A C 1
ATOM 1426 O O . HIS A 1 185 ? -6.432 -0.624 2.090 1.00 97.69 185 HIS A O 1
ATOM 1432 N N . GLY A 1 186 ? -6.003 -2.760 1.552 1.00 93.25 186 GLY A N 1
ATOM 1433 C CA . GLY A 1 186 ? -4.963 -2.506 0.543 1.00 93.25 186 GLY A CA 1
ATOM 1434 C C . GLY A 1 186 ? -5.457 -2.706 -0.892 1.00 93.25 186 GLY A C 1
ATOM 1435 O O . GLY A 1 186 ? -4.775 -3.325 -1.710 1.00 93.25 186 GLY A O 1
ATOM 1436 N N . TYR A 1 187 ? -6.714 -2.358 -1.162 1.00 90.12 187 TYR A N 1
ATOM 1437 C CA . TYR A 1 187 ? -7.416 -2.740 -2.387 1.00 90.12 187 TYR A CA 1
ATOM 1438 C C . TYR A 1 187 ? -7.411 -1.639 -3.449 1.00 90.12 187 TYR A C 1
ATOM 1440 O O . TYR A 1 187 ? -7.234 -0.459 -3.164 1.00 90.12 187 TYR A O 1
ATOM 1448 N N . ARG A 1 188 ? -7.656 -2.042 -4.701 1.00 92.56 188 ARG A N 1
ATOM 1449 C CA . ARG A 1 188 ? -7.985 -1.110 -5.793 1.00 92.56 188 ARG A CA 1
ATOM 1450 C C . ARG A 1 188 ? -9.250 -0.327 -5.442 1.00 92.56 188 ARG A C 1
ATOM 1452 O O . ARG A 1 188 ? -10.079 -0.848 -4.694 1.00 92.56 188 ARG A O 1
ATOM 1459 N N . ALA A 1 189 ? -9.402 0.868 -6.017 1.00 85.62 189 ALA A N 1
ATOM 1460 C CA . ALA A 1 189 ? -10.412 1.834 -5.585 1.00 85.62 189 ALA A CA 1
ATOM 1461 C C . ALA A 1 189 ? -11.855 1.293 -5.589 1.00 85.62 189 ALA A C 1
ATOM 1463 O O . ALA A 1 189 ? -12.657 1.714 -4.772 1.00 85.62 189 ALA A O 1
ATOM 1464 N N . ASP A 1 190 ? -12.162 0.332 -6.457 1.00 87.69 190 ASP A N 1
ATOM 1465 C CA . ASP A 1 190 ? -13.489 -0.267 -6.628 1.00 87.69 190 ASP A CA 1
ATOM 1466 C C . ASP A 1 190 ? -13.644 -1.673 -6.011 1.00 87.69 190 ASP A C 1
ATOM 1468 O O . ASP A 1 190 ? -14.688 -2.310 -6.144 1.00 87.69 190 ASP A O 1
ATOM 1472 N N . ALA A 1 191 ? -12.598 -2.246 -5.403 1.00 89.38 191 ALA A N 1
ATOM 1473 C CA . ALA A 1 191 ? -12.627 -3.674 -5.085 1.00 89.38 191 ALA A CA 1
ATOM 1474 C C . ALA A 1 191 ? -13.456 -4.021 -3.852 1.00 89.38 191 ALA A C 1
ATOM 1476 O O . ALA A 1 191 ? -14.063 -5.086 -3.845 1.00 89.38 191 ALA A O 1
ATOM 1477 N N . LEU A 1 192 ? -13.475 -3.149 -2.845 1.00 92.00 192 LEU A N 1
ATOM 1478 C CA . LEU A 1 192 ? -14.275 -3.366 -1.641 1.00 92.00 192 LEU A CA 1
ATOM 1479 C C . LEU A 1 192 ? -15.773 -3.172 -1.937 1.00 92.00 192 LEU A C 1
ATOM 1481 O O . LEU A 1 192 ? -16.593 -3.997 -1.545 1.00 92.00 192 LEU A O 1
ATOM 1485 N N . GLU A 1 193 ? -16.108 -2.171 -2.755 1.00 92.19 193 GLU A N 1
ATOM 1486 C CA . GLU A 1 193 ? -17.469 -1.923 -3.255 1.00 92.19 193 GLU A CA 1
ATOM 1487 C C . GLU A 1 193 ? -18.003 -3.112 -4.061 1.00 92.19 193 GLU A C 1
ATOM 1489 O O . GLU A 1 193 ? -19.124 -3.559 -3.841 1.00 92.19 193 GLU A O 1
ATOM 1494 N N . ARG A 1 194 ? -17.180 -3.718 -4.931 1.00 92.44 194 ARG A N 1
ATOM 1495 C CA . ARG A 1 194 ? -17.559 -4.948 -5.656 1.00 92.44 194 ARG A CA 1
ATOM 1496 C C . ARG A 1 194 ? -17.834 -6.153 -4.755 1.00 92.44 194 ARG A C 1
ATOM 1498 O O . ARG A 1 194 ? -18.501 -7.082 -5.198 1.00 92.44 194 ARG A O 1
ATOM 1505 N N . LEU A 1 195 ? -17.307 -6.165 -3.532 1.00 91.50 195 LEU A N 1
ATOM 1506 C CA . LEU A 1 195 ? -17.626 -7.181 -2.523 1.00 91.50 195 LEU A CA 1
ATOM 1507 C C . LEU A 1 195 ? -18.904 -6.832 -1.734 1.00 91.50 195 LEU A C 1
ATOM 1509 O O . LEU A 1 195 ? -19.314 -7.589 -0.857 1.00 91.50 195 LEU A O 1
ATOM 1513 N N . GLY A 1 196 ? -19.552 -5.709 -2.061 1.00 93.38 196 GLY A N 1
ATOM 1514 C CA . GLY A 1 196 ? -20.758 -5.215 -1.405 1.00 93.38 196 GLY A CA 1
ATOM 1515 C C . GLY A 1 196 ? -20.481 -4.501 -0.086 1.00 93.38 196 GLY A C 1
ATOM 1516 O O . GLY A 1 196 ? -21.314 -4.572 0.810 1.00 93.38 196 GLY A O 1
ATOM 1517 N N . PHE A 1 197 ? -19.306 -3.881 0.050 1.00 95.12 197 PHE A N 1
ATOM 1518 C CA . PHE A 1 197 ? -18.883 -3.129 1.232 1.00 95.12 197 PHE A CA 1
ATOM 1519 C C . PHE A 1 197 ? -18.462 -1.708 0.830 1.00 95.12 197 PHE A C 1
ATOM 1521 O O . PHE A 1 197 ? -17.314 -1.303 1.006 1.00 95.12 197 PHE A O 1
ATOM 1528 N N . ASP A 1 198 ? -19.385 -0.971 0.214 1.00 93.75 198 ASP A N 1
ATOM 1529 C CA . ASP A 1 198 ? -19.202 0.454 -0.068 1.00 93.75 198 ASP A CA 1
ATOM 1530 C C . ASP A 1 198 ? -19.271 1.313 1.208 1.00 93.75 198 ASP A C 1
ATOM 1532 O O . ASP A 1 198 ? -19.560 0.827 2.303 1.00 93.75 198 ASP A O 1
ATOM 1536 N N . ALA A 1 199 ? -18.972 2.607 1.075 1.00 91.38 199 ALA A N 1
ATOM 1537 C CA . ALA A 1 199 ? -18.906 3.521 2.214 1.00 91.38 199 ALA A CA 1
ATOM 1538 C C . ALA A 1 199 ? -20.231 3.608 2.995 1.00 91.38 199 ALA A C 1
ATOM 1540 O O . ALA A 1 199 ? -20.205 3.716 4.219 1.00 91.38 199 ALA A O 1
ATOM 1541 N N . GLU A 1 200 ? -21.374 3.550 2.309 1.00 93.12 200 GLU A N 1
ATOM 1542 C CA . GLU A 1 200 ? -22.698 3.591 2.939 1.00 93.12 200 GLU A CA 1
ATOM 1543 C C . GLU A 1 200 ? -22.975 2.300 3.719 1.00 93.12 200 GLU A C 1
ATOM 1545 O O . GLU A 1 200 ? -23.363 2.340 4.889 1.00 93.12 200 GLU A O 1
ATOM 1550 N N . THR A 1 201 ? -22.682 1.150 3.113 1.00 95.38 201 THR A N 1
ATOM 1551 C CA . THR A 1 201 ? -22.841 -0.167 3.734 1.00 95.38 201 THR A CA 1
ATOM 1552 C C . THR A 1 201 ? -21.943 -0.313 4.959 1.00 95.38 201 THR A C 1
ATOM 1554 O O . THR A 1 201 ? -22.401 -0.763 6.010 1.00 95.38 201 THR A O 1
ATOM 1557 N N . LEU A 1 202 ? -20.673 0.094 4.860 1.00 95.75 202 LEU A N 1
ATOM 1558 C CA . LEU A 1 202 ? -19.738 0.072 5.987 1.00 95.75 202 LEU A CA 1
ATOM 1559 C C . LEU A 1 202 ? -20.249 0.928 7.152 1.00 95.75 202 LEU A C 1
ATOM 1561 O O . LEU A 1 202 ? -20.211 0.476 8.295 1.00 95.75 202 LEU A O 1
ATOM 1565 N N . GLN A 1 203 ? -20.777 2.122 6.867 1.00 92.12 203 GLN A N 1
ATOM 1566 C CA . GLN A 1 203 ? -21.342 3.007 7.890 1.00 92.12 203 GLN A CA 1
ATOM 1567 C C . GLN A 1 203 ? -22.605 2.435 8.536 1.00 92.12 203 GLN A C 1
ATOM 1569 O O . GLN A 1 203 ? -22.766 2.546 9.748 1.00 92.12 203 GLN A O 1
ATOM 1574 N N . SER A 1 204 ? -23.481 1.801 7.753 1.00 94.00 204 SER A N 1
ATOM 1575 C CA . SER A 1 204 ? -24.680 1.141 8.277 1.00 94.00 204 SER A CA 1
ATOM 1576 C C . SER A 1 204 ? -24.331 -0.033 9.199 1.00 94.00 204 SER A C 1
ATOM 1578 O O . SER A 1 204 ? -24.974 -0.228 10.230 1.00 94.00 204 SER A O 1
ATOM 1580 N N . LEU A 1 205 ? -23.302 -0.811 8.847 1.00 95.25 205 LEU A N 1
ATOM 1581 C CA . LEU A 1 205 ? -22.875 -1.977 9.619 1.00 95.25 205 LEU A CA 1
ATOM 1582 C C . LEU A 1 205 ? -22.060 -1.612 10.867 1.00 95.25 205 LEU A C 1
ATOM 1584 O O . LEU A 1 205 ? -22.237 -2.253 11.899 1.00 95.25 205 LEU A O 1
ATOM 1588 N N . SER A 1 206 ? -21.173 -0.620 10.783 1.00 94.75 206 SER A N 1
ATOM 1589 C CA . SER A 1 206 ? -20.322 -0.174 11.892 1.00 94.75 206 SER A CA 1
ATOM 1590 C C . SER A 1 206 ? -20.294 1.360 11.966 1.00 94.75 206 SER A C 1
ATOM 1592 O O . SER A 1 206 ? -19.386 2.010 11.432 1.00 94.75 206 SER A O 1
ATOM 1594 N N . PRO A 1 207 ? -21.292 1.984 12.623 1.00 93.06 207 PRO A N 1
ATOM 1595 C CA . PRO A 1 207 ? -21.272 3.418 12.876 1.00 93.06 207 PRO A CA 1
ATOM 1596 C C . PRO A 1 207 ? -20.032 3.814 13.686 1.00 93.06 207 PRO A C 1
ATOM 1598 O O . PRO A 1 207 ? -19.759 3.277 14.763 1.00 93.06 207 PRO A O 1
ATOM 1601 N N . GLY A 1 208 ? -19.277 4.789 13.184 1.00 94.12 208 GLY A N 1
ATOM 1602 C CA . GLY A 1 208 ? -18.046 5.249 13.830 1.00 94.12 208 GLY A CA 1
ATOM 1603 C C . GLY A 1 208 ? -16.781 4.508 13.399 1.00 94.12 208 GLY A C 1
ATOM 1604 O O . GLY A 1 208 ? -15.716 4.810 13.932 1.00 94.12 208 GLY A O 1
ATOM 1605 N N . LEU A 1 209 ? -16.872 3.572 12.450 1.00 97.31 209 LEU A N 1
ATOM 1606 C CA . LEU A 1 209 ? -15.715 2.876 11.891 1.00 97.31 209 LEU A CA 1
ATOM 1607 C C . LEU A 1 209 ? -14.655 3.863 11.377 1.00 97.31 209 LEU A C 1
ATOM 1609 O O . LEU A 1 209 ? -14.965 4.854 10.710 1.00 97.31 209 LEU A O 1
ATOM 1613 N N . VAL A 1 210 ? -13.389 3.557 11.659 1.00 98.00 210 VAL A N 1
ATOM 1614 C CA . VAL A 1 210 ? -12.242 4.163 10.976 1.00 98.00 210 VAL A CA 1
ATOM 1615 C C . VAL A 1 210 ? -11.889 3.286 9.773 1.00 98.00 210 VAL A C 1
ATOM 1617 O O . VAL A 1 210 ? -11.271 2.233 9.919 1.00 98.00 210 VAL A O 1
ATOM 1620 N N . ASP A 1 211 ? -12.309 3.704 8.585 1.00 98.06 211 ASP A N 1
ATOM 1621 C CA . ASP A 1 211 ? -12.067 3.036 7.305 1.00 98.06 211 ASP A CA 1
ATOM 1622 C C . ASP A 1 211 ? -10.815 3.621 6.625 1.00 98.06 211 ASP A C 1
ATOM 1624 O O . ASP A 1 211 ? -10.841 4.707 6.041 1.00 98.06 211 ASP A O 1
ATOM 1628 N N . ALA A 1 212 ? -9.700 2.895 6.695 1.00 98.38 212 ALA A N 1
ATOM 1629 C CA . ALA A 1 212 ? -8.407 3.312 6.170 1.00 98.38 212 ALA A CA 1
ATOM 1630 C C . ALA A 1 212 ? -7.999 2.490 4.936 1.00 98.38 212 ALA A C 1
ATOM 1632 O O . ALA A 1 212 ? -7.727 1.289 5.008 1.00 98.38 212 ALA A O 1
ATOM 1633 N N . GLY A 1 213 ? -7.902 3.166 3.792 1.00 97.81 213 GLY A N 1
ATOM 1634 C CA . GLY A 1 213 ? -7.610 2.561 2.498 1.00 97.81 213 GLY A CA 1
ATOM 1635 C C . GLY A 1 213 ? -6.276 3.027 1.925 1.00 97.81 213 GLY A C 1
ATOM 1636 O O . GLY A 1 213 ? -6.000 4.227 1.865 1.00 97.81 213 GLY A O 1
ATOM 1637 N N . LEU A 1 214 ? -5.479 2.086 1.419 1.00 98.12 214 LEU A N 1
ATOM 1638 C CA . LEU A 1 214 ? -4.249 2.357 0.675 1.00 98.12 214 LEU A CA 1
ATOM 1639 C C . LEU A 1 214 ? -4.270 1.629 -0.672 1.00 98.12 214 LEU A C 1
ATOM 1641 O O . LEU A 1 214 ? -4.509 0.423 -0.729 1.00 98.12 214 LEU A O 1
ATOM 1645 N N . ASN A 1 215 ? -3.967 2.341 -1.756 1.00 97.50 215 ASN A N 1
ATOM 1646 C CA . ASN A 1 215 ? -3.786 1.729 -3.073 1.00 97.50 215 ASN A CA 1
ATOM 1647 C C . ASN A 1 215 ? -2.465 2.158 -3.736 1.00 97.50 215 ASN A C 1
ATOM 1649 O O . ASN A 1 215 ? -1.707 2.961 -3.197 1.00 97.50 215 ASN A O 1
ATOM 1653 N N . ALA A 1 216 ? -2.152 1.597 -4.904 1.00 97.62 216 ALA A N 1
ATOM 1654 C CA . ALA A 1 216 ? -0.876 1.876 -5.558 1.00 97.62 216 ALA A CA 1
ATOM 1655 C C . ALA A 1 216 ? -0.841 3.232 -6.282 1.00 97.62 216 ALA A C 1
ATOM 1657 O O . ALA A 1 216 ? 0.127 3.974 -6.141 1.00 97.62 216 ALA A O 1
ATOM 1658 N N . TRP A 1 217 ? -1.871 3.549 -7.070 1.00 97.75 217 TRP A N 1
ATOM 1659 C CA . TRP A 1 217 ? -1.783 4.583 -8.106 1.00 97.75 217 TRP A CA 1
ATOM 1660 C C . TRP A 1 217 ? -2.564 5.865 -7.815 1.00 97.75 217 TRP A C 1
ATOM 1662 O O . TRP A 1 217 ? -2.463 6.786 -8.613 1.00 97.75 217 TRP A O 1
ATOM 1672 N N . GLY A 1 218 ? -3.307 5.954 -6.713 1.00 97.12 218 GLY A N 1
ATOM 1673 C CA . GLY A 1 218 ? -4.229 7.061 -6.437 1.00 97.12 218 GLY A CA 1
ATOM 1674 C C . GLY A 1 218 ? -5.686 6.621 -6.521 1.00 97.12 218 GLY A C 1
ATOM 1675 O O . GLY A 1 218 ? -6.008 5.549 -7.037 1.00 97.12 218 GLY A O 1
ATOM 1676 N N . TRP A 1 219 ? -6.584 7.432 -5.977 1.00 96.50 219 TRP A N 1
ATOM 1677 C CA . TRP A 1 219 ? -8.028 7.155 -5.941 1.00 96.50 219 TRP A CA 1
ATOM 1678 C C . TRP A 1 219 ? -8.770 7.773 -7.131 1.00 96.50 219 TRP A C 1
ATOM 1680 O O . TRP A 1 219 ? -9.901 7.382 -7.434 1.00 96.50 219 TRP A O 1
ATOM 1690 N N . GLN A 1 220 ? -8.098 8.677 -7.842 1.00 95.75 220 GLN A N 1
ATOM 1691 C CA . GLN A 1 220 ? -8.547 9.357 -9.049 1.00 95.75 220 GLN A CA 1
ATOM 1692 C C . GLN A 1 220 ? -7.662 9.010 -10.255 1.00 95.75 220 GLN A C 1
ATOM 1694 O O . GLN A 1 220 ? -6.624 8.356 -10.142 1.00 95.75 220 GLN A O 1
ATOM 1699 N N . GLY A 1 221 ? -8.081 9.475 -11.432 1.00 96.56 221 GLY A N 1
ATOM 1700 C CA . GLY A 1 221 ? -7.336 9.305 -12.677 1.00 96.56 221 GLY A CA 1
ATOM 1701 C C . GLY A 1 221 ? -7.503 7.926 -13.331 1.00 96.56 221 GLY A C 1
ATOM 1702 O O . GLY A 1 221 ? -8.155 7.032 -12.779 1.00 96.56 221 GLY A O 1
ATOM 1703 N N . PRO A 1 222 ? -6.938 7.751 -14.539 1.00 96.44 222 PRO A N 1
ATOM 1704 C CA . PRO A 1 222 ? -7.144 6.557 -15.360 1.00 96.44 222 PRO A CA 1
ATOM 1705 C C . PRO A 1 222 ? -6.621 5.255 -14.730 1.00 96.44 222 PRO A C 1
ATOM 1707 O O . PRO A 1 222 ? -7.076 4.175 -15.095 1.00 96.44 222 PRO A O 1
ATOM 1710 N N . TRP A 1 223 ? -5.681 5.314 -13.783 1.00 97.00 223 TRP A N 1
ATOM 1711 C CA . TRP A 1 223 ? -5.062 4.131 -13.172 1.00 97.00 223 TRP A CA 1
ATOM 1712 C C . TRP A 1 223 ? -5.574 3.808 -11.765 1.00 97.00 223 TRP A C 1
ATOM 1714 O O . TRP A 1 223 ? -5.048 2.886 -11.141 1.00 97.00 223 TRP A O 1
ATOM 1724 N N . ARG A 1 224 ? -6.624 4.476 -11.265 1.00 95.62 224 ARG A N 1
ATOM 1725 C CA . ARG A 1 224 ? -7.195 4.207 -9.922 1.00 95.62 224 ARG A CA 1
ATOM 1726 C C . ARG A 1 224 ? -7.563 2.737 -9.660 1.00 95.62 224 ARG A C 1
ATOM 1728 O O . ARG A 1 224 ? -7.537 2.265 -8.525 1.00 95.62 224 ARG A O 1
ATOM 1735 N N . ASN A 1 225 ? -7.872 1.997 -10.728 1.00 95.31 225 ASN A N 1
ATOM 1736 C CA . ASN A 1 225 ? -8.227 0.575 -10.691 1.00 95.31 225 ASN A CA 1
ATOM 1737 C C . ASN A 1 225 ? -7.118 -0.341 -11.241 1.00 95.31 225 ASN A C 1
ATOM 1739 O O . ASN A 1 225 ? -7.317 -1.550 -11.395 1.00 95.31 225 ASN A O 1
ATOM 1743 N N . ARG A 1 226 ? -5.935 0.201 -11.540 1.00 95.06 226 ARG A N 1
ATOM 1744 C CA . ARG A 1 226 ? -4.789 -0.577 -12.010 1.00 95.06 226 ARG A CA 1
ATOM 1745 C C . ARG A 1 226 ? -4.150 -1.305 -10.829 1.00 95.06 226 ARG A C 1
ATOM 1747 O O . ARG A 1 226 ? -4.088 -0.800 -9.708 1.00 95.06 226 ARG A O 1
ATOM 1754 N N . ARG A 1 227 ? -3.667 -2.522 -11.072 1.00 94.00 227 ARG A N 1
ATOM 1755 C CA . ARG A 1 227 ? -2.852 -3.244 -10.088 1.00 94.00 227 ARG A CA 1
ATOM 1756 C C . ARG A 1 227 ? -1.505 -2.538 -9.936 1.00 94.00 227 ARG A C 1
ATOM 1758 O O . ARG A 1 227 ? -0.947 -2.030 -10.907 1.00 94.00 227 ARG A O 1
ATOM 1765 N N . GLY A 1 228 ? -0.963 -2.525 -8.731 1.00 94.31 228 GLY A N 1
ATOM 1766 C CA . GLY A 1 228 ? 0.337 -1.925 -8.490 1.00 94.31 228 GLY A CA 1
ATOM 1767 C C . GLY A 1 228 ? 1.003 -2.511 -7.263 1.00 94.31 228 GLY A C 1
ATOM 1768 O O . GLY A 1 228 ? 0.356 -3.101 -6.403 1.00 94.31 228 GLY A O 1
ATOM 1769 N N . PHE A 1 229 ? 2.315 -2.361 -7.252 1.00 95.12 229 PHE A N 1
ATOM 1770 C CA . PHE A 1 229 ? 3.229 -2.801 -6.212 1.00 95.12 229 PHE A CA 1
ATOM 1771 C C . PHE A 1 229 ? 4.292 -1.722 -6.083 1.00 95.12 229 PHE A C 1
ATOM 1773 O O . PHE A 1 229 ? 4.581 -1.061 -7.083 1.00 95.12 229 PHE A O 1
ATOM 1780 N N . ASP A 1 230 ? 4.910 -1.599 -4.916 1.00 95.94 230 ASP A N 1
ATOM 1781 C CA . ASP A 1 230 ? 6.025 -0.687 -4.651 1.00 95.94 230 ASP A CA 1
ATOM 1782 C C . ASP A 1 230 ? 6.998 -0.579 -5.835 1.00 95.94 230 ASP A C 1
ATOM 1784 O O . ASP A 1 230 ? 7.116 0.480 -6.447 1.00 95.94 230 ASP A O 1
ATOM 1788 N N . SER A 1 231 ? 7.568 -1.706 -6.275 1.00 95.00 231 SER A N 1
ATOM 1789 C CA . SER A 1 231 ? 8.540 -1.701 -7.378 1.00 95.00 231 SER A CA 1
ATOM 1790 C C . SER A 1 231 ? 7.994 -1.199 -8.722 1.00 95.00 231 SER A C 1
ATOM 1792 O O . SER A 1 231 ? 8.768 -0.719 -9.543 1.00 95.00 231 SER A O 1
ATOM 1794 N N . LEU A 1 232 ? 6.684 -1.301 -8.969 1.00 97.12 232 LEU A N 1
ATOM 1795 C CA . LEU A 1 232 ? 6.047 -0.752 -10.170 1.00 97.12 232 LEU A CA 1
ATOM 1796 C C . LEU A 1 232 ? 5.820 0.753 -10.030 1.00 97.12 232 LEU A C 1
ATOM 1798 O O . LEU A 1 232 ? 6.082 1.500 -10.968 1.00 97.12 232 LEU A O 1
ATOM 1802 N N . VAL A 1 233 ? 5.378 1.200 -8.853 1.00 98.06 233 VAL A N 1
ATOM 1803 C CA . VAL A 1 233 ? 5.169 2.624 -8.564 1.00 98.06 233 VAL A CA 1
ATOM 1804 C C . VAL A 1 233 ? 6.496 3.375 -8.625 1.00 98.06 233 VAL A C 1
ATOM 1806 O O . VAL A 1 233 ? 6.565 4.429 -9.250 1.00 98.06 233 VAL A O 1
ATOM 1809 N N . GLN A 1 234 ? 7.569 2.805 -8.072 1.00 97.69 234 GLN A N 1
ATOM 1810 C CA . GLN A 1 234 ? 8.902 3.405 -8.133 1.00 97.69 234 GLN A CA 1
ATOM 1811 C C . GLN A 1 234 ? 9.417 3.585 -9.572 1.00 97.69 234 GLN A C 1
ATOM 1813 O O . GLN A 1 234 ? 10.080 4.579 -9.867 1.00 97.69 234 GLN A O 1
ATOM 1818 N N . MET A 1 235 ? 9.087 2.652 -10.470 1.00 97.69 235 MET A N 1
ATOM 1819 C CA . MET A 1 235 ? 9.435 2.736 -11.894 1.00 97.69 235 MET A CA 1
ATOM 1820 C C . MET A 1 235 ? 8.583 3.780 -12.618 1.00 97.69 235 MET A C 1
ATOM 1822 O O . MET A 1 235 ? 9.116 4.618 -13.339 1.00 97.69 235 MET A O 1
ATOM 1826 N N . GLY A 1 236 ? 7.269 3.763 -12.390 1.00 97.62 236 GLY A N 1
ATOM 1827 C CA . GLY A 1 236 ? 6.340 4.658 -13.076 1.00 97.62 236 GLY A CA 1
ATOM 1828 C C . GLY A 1 236 ? 6.400 6.112 -12.605 1.00 97.62 236 GLY A C 1
ATOM 1829 O O . GLY A 1 236 ? 6.072 6.997 -13.385 1.00 97.62 236 GLY A O 1
ATOM 1830 N N . CYS A 1 237 ? 6.814 6.373 -11.360 1.00 97.31 237 CYS A N 1
ATOM 1831 C CA . CYS A 1 237 ? 6.722 7.705 -10.753 1.00 97.31 237 CYS A CA 1
ATOM 1832 C C . CYS A 1 237 ? 8.039 8.496 -10.718 1.00 97.31 237 CYS A C 1
ATOM 1834 O O . CYS A 1 237 ? 8.062 9.543 -10.080 1.00 97.31 237 CYS A O 1
ATOM 1836 N N . GLY A 1 238 ? 9.130 8.019 -11.328 1.00 95.81 238 GLY A N 1
ATOM 1837 C CA . GLY A 1 238 ? 10.412 8.746 -11.362 1.00 95.81 238 GLY A CA 1
ATOM 1838 C C . GLY A 1 238 ? 11.394 8.452 -10.225 1.00 95.81 238 GLY A C 1
ATOM 1839 O O . GLY A 1 238 ? 12.528 8.920 -10.269 1.00 95.81 238 GLY A O 1
ATOM 1840 N N . ILE A 1 239 ? 11.028 7.630 -9.234 1.00 96.12 239 ILE A N 1
ATOM 1841 C CA . ILE A 1 239 ? 11.952 7.257 -8.145 1.00 96.12 239 ILE A CA 1
ATOM 1842 C C . ILE A 1 239 ? 13.162 6.492 -8.696 1.00 96.12 239 ILE A C 1
ATOM 1844 O O . ILE A 1 239 ? 14.297 6.807 -8.343 1.00 96.12 239 ILE A O 1
ATOM 1848 N N . ALA A 1 240 ? 12.930 5.516 -9.579 1.00 96.56 240 ALA A N 1
ATOM 1849 C CA . ALA A 1 240 ? 14.007 4.696 -10.132 1.00 96.56 240 ALA A CA 1
ATOM 1850 C C . ALA A 1 240 ? 14.988 5.503 -11.007 1.00 96.56 240 ALA A C 1
ATOM 1852 O O . ALA A 1 240 ? 16.190 5.235 -11.000 1.00 96.56 240 ALA A O 1
ATOM 1853 N N . GLU A 1 241 ? 14.481 6.508 -11.726 1.00 96.38 241 GLU A N 1
ATOM 1854 C CA . GLU A 1 241 ? 15.289 7.456 -12.501 1.00 96.38 241 GLU A CA 1
ATOM 1855 C C . GLU A 1 241 ? 16.121 8.359 -11.581 1.00 96.38 241 GLU A C 1
ATOM 1857 O O . GLU A 1 241 ? 17.321 8.539 -11.791 1.00 96.38 241 GLU A O 1
ATOM 1862 N N . ARG A 1 242 ? 15.528 8.871 -10.500 1.00 93.12 242 ARG A N 1
ATOM 1863 C CA . ARG A 1 242 ? 16.271 9.668 -9.520 1.00 93.12 242 ARG A CA 1
ATOM 1864 C C . ARG A 1 242 ? 17.386 8.865 -8.846 1.00 93.12 242 ARG A C 1
ATOM 1866 O O . ARG A 1 242 ? 18.474 9.395 -8.624 1.00 93.12 242 ARG A O 1
ATOM 1873 N N . GLY A 1 243 ? 17.157 7.581 -8.577 1.00 93.06 243 GLY A N 1
ATOM 1874 C CA . GLY A 1 243 ? 18.202 6.678 -8.101 1.00 93.06 243 GLY A CA 1
ATOM 1875 C C . GLY A 1 243 ? 19.328 6.472 -9.121 1.00 93.06 243 GLY A C 1
ATOM 1876 O O . GLY A 1 243 ? 20.492 6.430 -8.726 1.00 93.06 243 GLY A O 1
ATOM 1877 N N . MET A 1 244 ? 19.013 6.392 -10.422 1.00 94.56 244 MET A N 1
ATOM 1878 C CA . MET A 1 244 ? 20.028 6.330 -11.487 1.00 94.56 244 MET A CA 1
ATOM 1879 C C . MET A 1 244 ? 20.928 7.560 -11.474 1.00 94.56 244 MET A C 1
ATOM 1881 O O . MET A 1 244 ? 22.146 7.421 -11.509 1.00 94.56 244 MET A O 1
ATOM 1885 N N . GLN A 1 245 ? 20.335 8.752 -11.370 1.00 92.25 245 GLN A N 1
ATOM 1886 C CA . GLN A 1 245 ? 21.077 10.012 -11.282 1.00 92.25 245 GLN A CA 1
ATOM 1887 C C . GLN A 1 245 ? 21.975 10.046 -10.039 1.00 92.25 245 GLN A C 1
ATOM 1889 O O . GLN A 1 245 ? 23.131 10.452 -10.123 1.00 92.25 245 GLN A O 1
ATOM 1894 N N . TRP A 1 246 ? 21.457 9.595 -8.891 1.00 88.75 246 TRP A N 1
ATOM 1895 C CA . TRP A 1 246 ? 22.197 9.578 -7.630 1.00 88.75 246 TRP A CA 1
ATOM 1896 C C . TRP A 1 246 ? 23.386 8.607 -7.645 1.00 88.75 246 TRP A C 1
ATOM 1898 O O . TRP A 1 246 ? 24.463 8.964 -7.178 1.00 88.75 246 TRP A O 1
ATOM 1908 N N . GLN A 1 247 ? 23.212 7.406 -8.204 1.00 90.56 247 GLN A N 1
ATOM 1909 C CA . GLN A 1 247 ? 24.271 6.390 -8.276 1.00 90.56 247 GLN A CA 1
ATOM 1910 C C . GLN A 1 247 ? 25.097 6.432 -9.566 1.00 90.56 247 GLN A C 1
ATOM 1912 O O . GLN A 1 247 ? 25.948 5.567 -9.751 1.00 90.56 247 GLN A O 1
ATOM 1917 N N . GLN A 1 248 ? 24.840 7.391 -10.463 1.00 93.19 248 GLN A N 1
ATOM 1918 C CA . GLN A 1 248 ? 25.461 7.454 -11.793 1.00 93.19 248 GLN A CA 1
ATOM 1919 C C . GLN A 1 248 ? 25.354 6.111 -12.545 1.00 93.19 248 GLN A C 1
ATOM 1921 O O . GLN A 1 248 ? 26.317 5.615 -13.123 1.00 93.19 248 GLN A O 1
ATOM 1926 N N . SER A 1 249 ? 24.173 5.491 -12.483 1.00 94.00 249 SER A N 1
ATOM 1927 C CA . SER A 1 249 ? 23.912 4.154 -13.022 1.00 94.00 249 SER A CA 1
ATOM 1928 C C . SER A 1 249 ? 23.145 4.226 -14.339 1.00 94.00 249 SER A C 1
ATOM 1930 O O . SER A 1 249 ? 22.124 4.905 -14.426 1.00 94.00 249 SER A O 1
ATOM 1932 N N . ASP A 1 250 ? 23.554 3.419 -15.319 1.00 94.31 250 ASP A N 1
ATOM 1933 C CA . ASP A 1 250 ? 22.830 3.231 -16.588 1.00 94.31 250 ASP A CA 1
ATOM 1934 C C . ASP A 1 250 ? 21.595 2.317 -16.454 1.00 94.31 250 ASP A C 1
ATOM 1936 O O . ASP A 1 250 ? 20.857 2.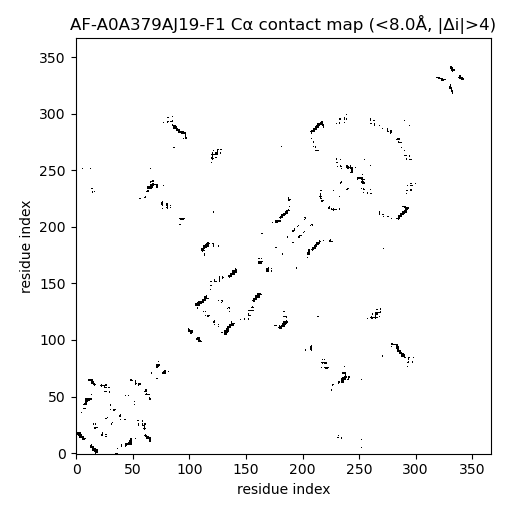091 -17.415 1.00 94.31 250 ASP A O 1
ATOM 1940 N N . LYS A 1 251 ? 21.363 1.748 -15.263 1.00 95.19 251 LYS A N 1
ATOM 1941 C CA . LYS A 1 251 ? 20.261 0.816 -14.977 1.00 95.19 251 LYS A CA 1
ATOM 1942 C C . LYS A 1 251 ? 19.353 1.361 -13.877 1.00 95.19 251 LYS A C 1
ATOM 1944 O O . LYS A 1 251 ? 19.896 1.890 -12.910 1.00 95.19 251 LYS A O 1
ATOM 1949 N N . PRO A 1 252 ? 18.025 1.127 -13.937 1.00 96.44 252 PRO A N 1
ATOM 1950 C CA . PRO A 1 252 ? 17.069 1.628 -12.951 1.00 96.44 252 PRO A CA 1
ATOM 1951 C C . PRO A 1 252 ? 17.471 1.275 -11.520 1.00 96.44 252 PRO A C 1
ATOM 1953 O O . PRO A 1 252 ? 17.714 0.102 -11.220 1.00 96.44 252 PRO A O 1
ATOM 1956 N N . VAL A 1 253 ? 17.496 2.279 -10.642 1.00 95.38 253 VAL A N 1
ATOM 1957 C CA . VAL A 1 253 ? 17.879 2.122 -9.234 1.00 95.38 253 VAL A CA 1
ATOM 1958 C C . VAL A 1 253 ? 16.685 2.493 -8.352 1.00 95.38 253 VAL A C 1
ATOM 1960 O O . VAL A 1 253 ? 16.479 3.670 -8.063 1.00 95.38 253 VAL A O 1
ATOM 1963 N N . PRO A 1 254 ? 15.858 1.521 -7.933 1.00 94.12 254 PRO A N 1
ATOM 1964 C CA . PRO A 1 254 ? 14.819 1.774 -6.942 1.00 94.12 254 PRO A CA 1
ATOM 1965 C C . PRO A 1 254 ? 15.434 2.037 -5.556 1.00 94.12 254 PRO A C 1
ATOM 1967 O O . PRO A 1 254 ? 16.608 1.755 -5.312 1.00 94.12 254 PRO A O 1
ATOM 1970 N N . LEU A 1 255 ? 14.618 2.536 -4.629 1.00 92.44 255 LEU A N 1
ATOM 1971 C CA . LEU A 1 255 ? 14.951 2.633 -3.211 1.00 92.44 255 LEU A CA 1
ATOM 1972 C C . LEU A 1 255 ? 15.372 1.261 -2.650 1.00 92.44 255 LEU A C 1
ATOM 1974 O O . LEU A 1 255 ? 14.829 0.231 -3.073 1.00 92.44 255 LEU A O 1
ATOM 1978 N N . PRO A 1 256 ? 16.323 1.231 -1.696 1.00 87.19 256 PRO A N 1
ATOM 1979 C CA . PRO A 1 256 ? 16.666 0.008 -0.987 1.00 87.19 256 PRO A CA 1
ATOM 1980 C C . PRO A 1 256 ? 15.483 -0.426 -0.131 1.00 87.19 256 PRO A C 1
ATOM 1982 O O . PRO A 1 256 ? 14.782 0.427 0.414 1.00 87.19 256 PRO A O 1
ATOM 1985 N N . VAL A 1 257 ? 15.296 -1.744 -0.000 1.00 84.94 257 VAL A N 1
ATOM 1986 C CA . VAL A 1 257 ? 14.107 -2.365 0.612 1.00 84.94 257 VAL A CA 1
ATOM 1987 C C . VAL A 1 257 ? 12.798 -1.825 -0.001 1.00 84.94 257 VAL A C 1
ATOM 1989 O O . VAL A 1 257 ? 12.804 -0.943 -0.857 1.00 84.94 257 VAL A O 1
ATOM 1992 N N . GLN A 1 258 ? 11.632 -2.366 0.341 1.00 91.94 258 GLN A N 1
ATOM 1993 C CA . GLN A 1 258 ? 10.355 -1.796 -0.119 1.00 91.94 258 GLN A CA 1
ATOM 1994 C C . GLN A 1 258 ? 10.031 -0.520 0.681 1.00 91.94 258 GLN A C 1
ATOM 1996 O O . GLN A 1 258 ? 9.011 -0.418 1.358 1.00 91.94 258 GLN A O 1
ATOM 2001 N N . ALA A 1 259 ? 10.957 0.445 0.674 1.00 94.62 259 ALA A N 1
ATOM 2002 C CA . ALA A 1 259 ? 10.921 1.637 1.512 1.00 94.62 259 ALA A CA 1
ATOM 2003 C C . ALA A 1 259 ? 9.680 2.497 1.253 1.00 94.62 259 ALA A C 1
ATOM 2005 O O . ALA A 1 259 ? 9.164 3.109 2.187 1.00 94.62 259 ALA A O 1
ATOM 2006 N N . LEU A 1 260 ? 9.175 2.526 0.015 1.00 96.88 260 LEU A N 1
ATOM 2007 C CA . LEU A 1 260 ? 7.956 3.258 -0.311 1.00 96.88 260 LEU A CA 1
ATOM 2008 C C . LEU A 1 260 ? 6.717 2.576 0.299 1.00 96.88 260 LEU A C 1
ATOM 2010 O O . LEU A 1 260 ? 5.858 3.281 0.840 1.00 96.88 260 LEU A O 1
ATOM 2014 N N . ASP A 1 261 ? 6.643 1.241 0.292 1.00 97.56 261 ASP A N 1
ATOM 2015 C CA . ASP A 1 261 ? 5.620 0.499 1.039 1.00 97.56 261 ASP A CA 1
ATOM 2016 C C . ASP A 1 261 ? 5.720 0.772 2.548 1.00 97.56 261 ASP A C 1
ATOM 2018 O O . ASP A 1 261 ? 4.712 1.102 3.169 1.00 97.56 261 ASP A O 1
ATOM 2022 N N . HIS A 1 262 ? 6.914 0.691 3.148 1.00 97.19 262 HIS A N 1
ATOM 2023 C CA . HIS A 1 262 ? 7.090 0.953 4.584 1.00 97.19 262 HIS A CA 1
ATOM 2024 C C . HIS A 1 262 ? 6.692 2.383 4.970 1.00 97.19 262 HIS A C 1
ATOM 2026 O O . HIS A 1 262 ? 5.937 2.573 5.924 1.00 97.19 262 HIS A O 1
ATOM 2032 N N . ALA A 1 263 ? 7.152 3.387 4.217 1.00 96.81 263 ALA A N 1
ATOM 2033 C CA . ALA A 1 263 ? 6.795 4.784 4.450 1.00 96.81 263 ALA A CA 1
ATOM 2034 C C . ALA A 1 263 ? 5.276 4.992 4.355 1.00 96.81 263 ALA A C 1
ATOM 2036 O O . ALA A 1 263 ? 4.669 5.596 5.239 1.00 96.81 263 ALA A O 1
ATOM 2037 N N . SER A 1 264 ? 4.645 4.425 3.324 1.00 98.38 264 SER A N 1
ATOM 2038 C CA . SER A 1 264 ? 3.192 4.504 3.149 1.00 98.38 264 SER A CA 1
ATOM 2039 C C . SER A 1 264 ? 2.431 3.755 4.245 1.00 98.38 264 SER A C 1
ATOM 2041 O O . SER A 1 264 ? 1.371 4.209 4.665 1.00 98.38 264 SER A O 1
ATOM 2043 N N . GLY A 1 265 ? 2.975 2.645 4.746 1.00 98.25 265 GLY A N 1
ATOM 2044 C CA . GLY A 1 265 ? 2.416 1.898 5.869 1.00 98.25 265 GLY A CA 1
ATOM 2045 C C . GLY A 1 265 ? 2.422 2.686 7.175 1.00 98.25 265 GLY A C 1
ATOM 2046 O O . GLY A 1 265 ? 1.412 2.728 7.873 1.00 98.25 265 GLY A O 1
ATOM 2047 N N . TYR A 1 266 ? 3.512 3.388 7.489 1.00 98.44 266 TYR A N 1
ATOM 2048 C CA . TYR A 1 266 ? 3.543 4.254 8.671 1.00 98.44 266 TYR A CA 1
ATOM 2049 C C . TYR A 1 266 ? 2.620 5.470 8.536 1.00 98.44 266 TYR A C 1
ATOM 2051 O O . TYR A 1 266 ? 1.960 5.835 9.509 1.00 98.44 266 TYR A O 1
ATOM 2059 N N . LEU A 1 267 ? 2.489 6.047 7.336 1.00 98.69 267 LEU A N 1
ATOM 2060 C CA . LEU A 1 267 ? 1.476 7.076 7.078 1.00 98.69 267 LEU A CA 1
ATOM 2061 C C . LEU A 1 267 ? 0.057 6.521 7.279 1.00 98.69 267 LEU A C 1
ATOM 2063 O O . LEU A 1 267 ? -0.763 7.165 7.926 1.00 98.69 267 LEU A O 1
ATOM 2067 N N . LEU A 1 268 ? -0.231 5.310 6.797 1.00 98.75 268 LEU A N 1
ATOM 2068 C CA . LEU A 1 268 ? -1.527 4.660 6.996 1.00 98.75 268 LEU A CA 1
ATOM 2069 C C . LEU A 1 268 ? -1.817 4.402 8.484 1.00 98.75 268 LEU A C 1
ATOM 2071 O O . LEU A 1 268 ? -2.934 4.640 8.934 1.00 98.75 268 LEU A O 1
ATOM 2075 N N . ALA A 1 269 ? -0.821 3.983 9.269 1.00 98.69 269 ALA A N 1
ATOM 2076 C CA . ALA A 1 269 ? -0.975 3.839 10.716 1.00 98.69 269 ALA A CA 1
ATOM 2077 C C . ALA A 1 269 ? -1.248 5.181 11.409 1.00 98.69 269 ALA A C 1
ATOM 2079 O O . ALA A 1 269 ? -2.148 5.263 12.241 1.00 98.69 269 ALA A O 1
ATOM 2080 N N . ALA A 1 270 ? -0.525 6.243 11.038 1.00 98.69 270 ALA A N 1
ATOM 2081 C CA . ALA A 1 270 ? -0.777 7.589 11.549 1.00 98.69 270 ALA A CA 1
ATOM 2082 C C . ALA A 1 270 ? -2.198 8.069 11.210 1.00 98.69 270 ALA A C 1
ATOM 2084 O O . ALA A 1 270 ? -2.869 8.661 12.053 1.00 98.69 270 ALA A O 1
ATOM 2085 N N . ALA A 1 271 ? -2.686 7.751 10.008 1.00 98.62 271 ALA A N 1
ATOM 2086 C CA . ALA A 1 271 ? -4.060 8.026 9.614 1.00 98.62 271 ALA A CA 1
ATOM 2087 C C . ALA A 1 271 ? -5.064 7.262 10.490 1.00 98.62 271 ALA A C 1
ATOM 2089 O O . ALA A 1 271 ? -6.023 7.851 10.968 1.00 98.62 271 ALA A O 1
ATOM 2090 N N . VAL A 1 272 ? -4.833 5.980 10.783 1.00 98.75 272 VAL A N 1
ATOM 2091 C CA . VAL A 1 272 ? -5.700 5.231 11.710 1.00 98.75 272 VAL A CA 1
ATOM 2092 C C . VAL A 1 272 ? -5.727 5.881 13.096 1.00 98.75 272 VAL A C 1
ATOM 2094 O O . VAL A 1 272 ? -6.807 6.089 13.643 1.00 98.75 272 VAL A O 1
ATOM 2097 N N . LEU A 1 273 ? -4.568 6.244 13.652 1.00 98.19 273 LEU A N 1
ATOM 2098 C CA . LEU A 1 273 ? -4.480 6.904 14.961 1.00 98.19 273 LEU A CA 1
ATOM 2099 C C . LEU A 1 273 ? -5.251 8.229 14.990 1.00 98.19 273 LEU A C 1
ATOM 2101 O O . LEU A 1 273 ? -5.989 8.496 15.937 1.00 98.19 273 LEU A O 1
ATOM 2105 N N . GLU A 1 274 ? -5.129 9.033 13.937 1.00 97.88 274 GLU A N 1
ATOM 2106 C CA . GLU A 1 274 ? -5.874 10.282 13.799 1.00 97.88 274 GLU A CA 1
ATOM 2107 C C . GLU A 1 274 ? -7.386 10.036 13.672 1.00 97.88 274 GLU A C 1
ATOM 2109 O O . GLU A 1 274 ? -8.175 10.746 14.290 1.00 97.88 274 GLU A O 1
ATOM 2114 N N . GLY A 1 275 ? -7.807 8.999 12.946 1.00 97.31 275 GLY A N 1
ATOM 2115 C CA . GLY A 1 275 ? -9.218 8.620 12.836 1.00 97.31 275 GLY A CA 1
ATOM 2116 C C . GLY A 1 275 ? -9.807 8.180 14.178 1.00 97.31 275 GLY A C 1
ATOM 2117 O O . GLY A 1 275 ? -10.902 8.604 14.547 1.00 97.31 275 GLY A O 1
ATOM 2118 N N . LEU A 1 276 ? -9.052 7.398 14.956 1.00 96.69 276 LEU A N 1
ATOM 2119 C CA . LEU A 1 276 ? -9.425 7.000 16.317 1.00 96.69 276 LEU A CA 1
ATOM 2120 C C . LEU A 1 276 ? -9.533 8.222 17.242 1.00 96.69 276 LEU A C 1
ATOM 2122 O O . LEU A 1 276 ? -10.503 8.348 17.991 1.00 96.69 276 LEU A O 1
ATOM 2126 N N . ARG A 1 277 ? -8.578 9.158 17.152 1.00 95.19 277 ARG A N 1
ATOM 2127 C CA . ARG A 1 277 ? -8.600 10.422 17.902 1.00 95.19 277 ARG A CA 1
ATOM 2128 C C . ARG A 1 277 ? -9.847 11.251 17.574 1.00 95.19 277 ARG A C 1
ATOM 2130 O O . ARG A 1 277 ? -10.507 11.737 18.493 1.00 95.19 277 ARG A O 1
ATOM 2137 N N . ARG A 1 278 ? -10.196 11.386 16.288 1.00 94.19 278 ARG A N 1
ATOM 2138 C CA . ARG A 1 278 ? -11.426 12.068 15.841 1.00 94.19 278 ARG A CA 1
ATOM 2139 C C . ARG A 1 278 ? -12.675 11.382 16.379 1.00 94.19 278 ARG A C 1
ATOM 2141 O O . ARG A 1 278 ? -13.558 12.063 16.885 1.00 94.19 278 ARG A O 1
ATOM 2148 N N . ARG A 1 279 ? -12.724 10.047 16.385 1.00 94.25 279 ARG A N 1
ATOM 2149 C CA . ARG A 1 279 ? -13.858 9.302 16.955 1.00 94.25 279 ARG A CA 1
ATOM 2150 C C . ARG A 1 279 ? -14.076 9.602 18.439 1.00 94.25 279 ARG A C 1
ATOM 2152 O O . ARG A 1 279 ? -15.219 9.741 18.861 1.00 94.25 279 ARG A O 1
ATOM 2159 N N . ILE A 1 280 ? -13.000 9.741 19.216 1.00 93.38 280 ILE A N 1
ATOM 2160 C CA . ILE A 1 280 ? -13.072 10.086 20.646 1.00 93.38 280 ILE A CA 1
ATOM 2161 C C . ILE A 1 280 ? -13.544 11.531 20.852 1.00 93.38 280 ILE A C 1
ATOM 2163 O O . ILE A 1 280 ? -14.418 11.775 21.678 1.00 93.38 280 ILE A O 1
ATOM 2167 N N . ILE A 1 281 ? -12.946 12.489 20.138 1.00 92.44 281 ILE A N 1
ATOM 2168 C CA . ILE A 1 281 ? -13.134 13.926 20.410 1.00 92.44 281 ILE A CA 1
ATOM 2169 C C . ILE A 1 281 ? -14.377 14.488 19.717 1.00 92.44 281 ILE A C 1
ATOM 2171 O O . ILE A 1 281 ? -15.084 15.315 20.285 1.00 92.44 281 ILE A O 1
ATOM 2175 N N . GLU A 1 282 ? -14.633 14.058 18.487 1.00 91.81 282 GLU A N 1
ATOM 2176 C CA . GLU A 1 282 ? -15.664 14.620 17.613 1.00 91.81 282 GLU A CA 1
ATOM 2177 C C . GLU A 1 282 ? -16.912 13.729 17.561 1.00 91.81 282 GLU A C 1
ATOM 2179 O O . GLU A 1 282 ? -17.961 14.191 17.119 1.00 91.81 282 GLU A O 1
ATOM 2184 N N . GLY A 1 283 ? -16.826 12.463 17.990 1.00 92.44 283 GLY A N 1
ATOM 2185 C CA . GLY A 1 283 ? -17.953 11.525 17.959 1.00 92.44 283 GLY A CA 1
ATOM 2186 C C . GLY A 1 283 ? -18.368 11.119 16.543 1.00 92.44 283 GLY A C 1
ATOM 2187 O O . GLY A 1 283 ? -19.545 10.881 16.290 1.00 92.44 283 GLY A O 1
ATOM 2188 N N . HIS A 1 284 ? -17.429 11.075 15.596 1.00 91.62 284 HIS A N 1
ATOM 2189 C CA . HIS A 1 284 ? -17.683 10.655 14.216 1.00 91.62 284 HIS A CA 1
ATOM 2190 C C . HIS A 1 284 ? -16.679 9.590 13.782 1.00 91.62 284 HIS A C 1
ATOM 2192 O O . HIS A 1 284 ? -15.516 9.610 14.186 1.00 91.62 284 HIS A O 1
ATOM 2198 N N . GLY A 1 285 ? -17.127 8.665 12.935 1.00 94.56 285 GLY A N 1
ATOM 2199 C CA . GLY A 1 285 ? -16.205 7.796 12.204 1.00 94.56 285 GLY A CA 1
ATOM 2200 C C . GLY A 1 285 ? -15.463 8.567 11.114 1.00 94.56 285 GLY A C 1
ATOM 2201 O O . GLY A 1 285 ? -15.688 9.762 10.882 1.00 94.56 285 GLY A O 1
ATOM 2202 N N . SER A 1 286 ? -14.563 7.880 10.421 1.00 96.69 286 SER A N 1
ATOM 2203 C CA . SER A 1 286 ? -13.783 8.510 9.361 1.00 96.69 286 SER A CA 1
ATOM 2204 C C . SER A 1 286 ? -13.435 7.533 8.257 1.00 96.69 286 SER A C 1
ATOM 2206 O O . SER A 1 286 ? -13.148 6.368 8.506 1.00 96.69 286 SER A O 1
ATOM 2208 N N . GLN A 1 287 ? -13.418 8.043 7.033 1.00 97.44 287 GLN A N 1
ATOM 2209 C CA . GLN A 1 287 ? -12.789 7.388 5.906 1.00 97.44 287 GLN A CA 1
ATOM 2210 C C . GLN A 1 287 ? -11.518 8.152 5.549 1.00 97.44 287 GLN A C 1
ATOM 2212 O O . GLN A 1 287 ? -11.528 9.379 5.427 1.00 97.44 287 GLN A O 1
ATOM 2217 N N . VAL A 1 288 ? -10.421 7.424 5.363 1.00 97.94 288 VAL A N 1
ATOM 2218 C CA . VAL A 1 288 ? -9.155 7.987 4.908 1.00 97.94 288 VAL A CA 1
ATOM 2219 C C . VAL A 1 288 ? -8.576 7.172 3.764 1.00 97.94 288 VAL A C 1
ATOM 2221 O O . VAL A 1 288 ? -8.610 5.938 3.760 1.00 97.94 288 VAL A O 1
ATOM 2224 N N . ARG A 1 289 ? -8.073 7.881 2.754 1.00 97.94 289 ARG A N 1
ATOM 2225 C CA . ARG A 1 289 ? -7.553 7.312 1.511 1.00 97.94 289 ARG A CA 1
ATOM 2226 C C . ARG A 1 289 ? -6.152 7.849 1.228 1.00 97.94 289 ARG A C 1
ATOM 2228 O O . ARG A 1 289 ? -5.938 9.061 1.220 1.00 97.94 289 ARG A O 1
ATOM 2235 N N . LEU A 1 290 ? -5.208 6.931 1.022 1.00 98.44 290 LEU A N 1
ATOM 2236 C CA . LEU A 1 290 ? -3.802 7.200 0.707 1.00 98.44 290 LEU A CA 1
ATOM 2237 C C . LEU A 1 290 ? -3.380 6.407 -0.535 1.00 98.44 290 LEU A C 1
ATOM 2239 O O . LEU A 1 290 ? -4.021 5.415 -0.897 1.00 98.44 290 LEU A O 1
ATOM 2243 N N . SER A 1 291 ? -2.272 6.785 -1.174 1.00 98.56 291 SER A N 1
ATOM 2244 C CA . SER A 1 291 ? -1.690 5.979 -2.250 1.00 98.56 291 SER A CA 1
ATOM 2245 C C . SER A 1 291 ? -0.166 5.980 -2.251 1.00 98.56 291 SER A C 1
ATOM 2247 O O . SER A 1 291 ? 0.464 6.979 -1.901 1.00 98.56 291 SER A O 1
ATOM 2249 N N . LEU A 1 292 ? 0.434 4.870 -2.699 1.00 98.50 292 LEU A N 1
ATOM 2250 C CA . LEU A 1 292 ? 1.888 4.770 -2.868 1.00 98.50 292 LEU A CA 1
ATOM 2251 C C . LEU A 1 292 ? 2.399 5.858 -3.820 1.00 98.50 292 LEU A C 1
ATOM 2253 O O . LEU A 1 292 ? 3.402 6.501 -3.534 1.00 98.50 292 LEU A O 1
ATOM 2257 N N . ALA A 1 293 ? 1.699 6.108 -4.931 1.00 98.38 293 ALA A N 1
ATOM 2258 C CA . ALA A 1 293 ? 2.063 7.158 -5.878 1.00 98.38 293 ALA A CA 1
ATOM 2259 C C . ALA A 1 293 ? 2.033 8.557 -5.236 1.00 98.38 293 ALA A C 1
ATOM 2261 O O . ALA A 1 293 ? 2.897 9.385 -5.534 1.00 98.38 293 ALA A O 1
ATOM 2262 N N . ARG A 1 294 ? 1.093 8.830 -4.316 1.00 98.12 294 ARG A N 1
ATOM 2263 C CA . ARG A 1 294 ? 1.052 10.112 -3.598 1.00 98.12 294 ARG A CA 1
ATOM 2264 C C . ARG A 1 294 ? 2.187 10.254 -2.588 1.00 98.12 294 ARG A C 1
ATOM 2266 O O . ARG A 1 294 ? 2.753 11.347 -2.489 1.00 98.12 294 ARG A O 1
ATOM 2273 N N . THR A 1 295 ? 2.553 9.171 -1.899 1.00 98.12 295 THR A N 1
ATOM 2274 C CA . THR A 1 295 ? 3.754 9.116 -1.048 1.00 98.12 295 THR A CA 1
ATOM 2275 C C . THR A 1 295 ? 5.022 9.299 -1.884 1.00 98.12 295 THR A C 1
ATOM 2277 O O . THR A 1 295 ? 5.900 10.071 -1.513 1.00 98.12 295 THR A O 1
ATOM 2280 N N . ALA A 1 296 ? 5.108 8.665 -3.056 1.00 97.06 296 ALA A N 1
ATOM 2281 C CA . ALA A 1 296 ? 6.227 8.827 -3.981 1.00 97.06 296 ALA A CA 1
ATOM 2282 C C . ALA A 1 296 ? 6.372 10.278 -4.455 1.00 97.06 296 ALA A C 1
ATOM 2284 O O . ALA A 1 296 ? 7.492 10.769 -4.594 1.00 97.06 296 ALA A O 1
ATOM 2285 N N . TRP A 1 297 ? 5.254 10.975 -4.681 1.00 96.31 297 TRP A N 1
ATOM 2286 C CA . TRP A 1 297 ? 5.271 12.402 -4.989 1.00 96.31 297 TRP A CA 1
ATOM 2287 C C . TRP A 1 297 ? 5.783 13.236 -3.809 1.00 96.31 297 TRP A C 1
ATOM 2289 O O . TRP A 1 297 ? 6.662 14.067 -4.006 1.00 96.31 297 TRP A O 1
ATOM 2299 N N . LEU A 1 298 ? 5.321 12.968 -2.580 1.00 95.31 298 LEU A N 1
ATOM 2300 C CA . LEU A 1 298 ? 5.829 13.640 -1.375 1.00 95.31 298 LEU A CA 1
ATOM 2301 C C . LEU A 1 298 ? 7.354 13.501 -1.244 1.00 95.31 298 LEU A C 1
ATOM 2303 O O . LEU A 1 298 ? 8.043 14.494 -1.038 1.00 95.31 298 LEU A O 1
ATOM 2307 N N . LEU A 1 299 ? 7.889 12.287 -1.410 1.00 91.94 299 LEU A N 1
ATOM 2308 C CA . LEU A 1 299 ? 9.334 12.043 -1.334 1.00 91.94 299 LEU A CA 1
ATOM 2309 C C . LEU A 1 299 ? 10.112 12.844 -2.390 1.00 91.94 299 LEU A C 1
ATOM 2311 O O . LEU A 1 299 ? 11.186 13.364 -2.108 1.00 91.94 299 LEU A O 1
ATOM 2315 N N . GLN A 1 300 ? 9.561 12.985 -3.597 1.00 89.19 300 GLN A N 1
ATOM 2316 C CA . GLN A 1 300 ? 10.185 13.762 -4.672 1.00 89.19 300 GLN A CA 1
ATOM 2317 C C . GLN A 1 300 ? 10.121 15.278 -4.451 1.00 89.19 300 GLN A C 1
ATOM 2319 O O . GLN A 1 300 ? 10.971 15.991 -4.978 1.00 89.19 300 GLN A O 1
ATOM 2324 N N . GLN A 1 301 ? 9.155 15.771 -3.670 1.00 89.81 301 GLN A N 1
ATOM 2325 C CA . GLN A 1 301 ? 9.050 17.186 -3.294 1.00 89.81 301 GLN A CA 1
ATOM 2326 C C . GLN A 1 301 ? 10.066 17.600 -2.220 1.00 89.81 301 GLN A C 1
ATOM 2328 O O . GLN A 1 301 ? 10.321 18.790 -2.053 1.00 89.81 301 GLN A O 1
ATOM 2333 N N . HIS A 1 302 ? 10.668 16.633 -1.527 1.00 86.44 302 HIS A N 1
ATOM 2334 C CA . HIS A 1 302 ? 11.698 16.859 -0.517 1.00 86.44 302 HIS A CA 1
ATOM 2335 C C . HIS A 1 302 ? 13.013 16.180 -0.918 1.00 86.44 302 HIS A C 1
ATOM 2337 O O . HIS A 1 302 ? 13.478 15.276 -0.219 1.00 86.44 302 HIS A O 1
ATOM 2343 N N . PRO A 1 303 ? 13.623 16.572 -2.055 1.00 76.56 303 PRO A N 1
ATOM 2344 C CA . PRO A 1 303 ? 14.927 16.052 -2.412 1.00 76.56 303 PRO A CA 1
ATOM 2345 C C . PRO A 1 303 ? 15.933 16.492 -1.350 1.00 76.56 303 PRO A C 1
ATOM 2347 O O . PRO A 1 303 ? 16.055 17.677 -1.049 1.00 76.56 303 PRO A O 1
ATOM 2350 N N . THR A 1 304 ? 16.677 15.546 -0.792 1.00 66.88 304 THR A N 1
ATOM 2351 C CA . THR A 1 304 ? 17.898 15.884 -0.067 1.00 66.88 304 THR A CA 1
ATOM 2352 C C . THR A 1 304 ? 18.898 16.440 -1.076 1.00 66.88 304 THR A C 1
ATOM 2354 O O . THR A 1 304 ? 19.084 15.848 -2.147 1.00 66.88 304 THR A O 1
ATOM 2357 N N . ASP A 1 305 ? 19.543 17.561 -0.749 1.00 60.66 305 ASP A N 1
ATOM 2358 C CA . ASP A 1 305 ? 20.702 18.027 -1.509 1.00 60.66 305 ASP A CA 1
ATOM 2359 C C . ASP A 1 305 ? 21.730 16.894 -1.604 1.00 60.66 305 ASP A C 1
ATOM 2361 O O . ASP A 1 305 ? 21.822 16.054 -0.698 1.00 60.66 305 ASP A O 1
ATOM 2365 N N . GLN A 1 306 ? 22.481 16.851 -2.713 1.00 58.75 306 GLN A N 1
ATOM 2366 C CA . GLN A 1 306 ? 23.609 15.932 -2.868 1.00 58.75 306 GLN A CA 1
ATOM 2367 C C . GLN A 1 306 ? 24.441 16.001 -1.588 1.00 58.75 306 GLN A C 1
ATOM 2369 O O . GLN A 1 306 ? 25.005 17.049 -1.284 1.00 58.75 306 GLN A O 1
ATOM 2374 N N . HIS A 1 307 ? 24.439 14.922 -0.802 1.00 51.50 307 HIS A N 1
ATOM 2375 C CA . HIS A 1 307 ? 25.106 14.898 0.490 1.00 51.50 307 HIS A CA 1
ATOM 2376 C C . HIS A 1 307 ? 26.595 15.192 0.267 1.00 51.50 307 HIS A C 1
ATOM 2378 O O . HIS A 1 307 ? 27.362 14.336 -0.160 1.00 51.50 307 HIS A O 1
ATOM 2384 N N . THR A 1 308 ? 26.984 16.431 0.556 1.00 48.97 308 THR A N 1
ATOM 2385 C CA . THR A 1 308 ? 28.354 16.855 0.852 1.00 48.97 308 THR A CA 1
ATOM 2386 C C . THR A 1 308 ? 28.761 16.426 2.264 1.00 48.97 308 THR A C 1
ATOM 2388 O O . THR A 1 308 ? 29.928 16.533 2.630 1.00 48.97 308 THR A O 1
ATOM 2391 N N . GLY A 1 309 ? 27.821 15.906 3.060 1.00 52.94 309 GLY A N 1
ATOM 2392 C CA . GLY A 1 309 ? 28.110 15.241 4.320 1.00 52.94 309 GLY A CA 1
ATOM 2393 C C . GLY A 1 309 ? 28.630 13.831 4.066 1.00 52.94 309 GLY A C 1
ATOM 2394 O O . GLY A 1 309 ? 27.950 13.020 3.437 1.00 52.94 309 GLY A O 1
ATOM 2395 N N . SER A 1 310 ? 29.811 13.508 4.597 1.00 51.66 310 SER A N 1
ATOM 2396 C CA . SER A 1 310 ? 30.147 12.113 4.881 1.00 51.66 310 SER A CA 1
ATOM 2397 C C . SER A 1 310 ? 28.960 11.509 5.635 1.00 51.66 310 SER A C 1
ATOM 2399 O O . SER A 1 310 ? 28.521 12.108 6.621 1.00 51.66 310 SER A O 1
ATOM 2401 N N . GLY A 1 311 ? 28.416 10.372 5.187 1.00 55.09 311 GLY A N 1
ATOM 2402 C CA . GLY A 1 311 ? 27.399 9.653 5.962 1.00 55.09 311 GLY A CA 1
ATOM 2403 C C . GLY A 1 311 ? 27.853 9.451 7.414 1.00 55.09 311 GLY A C 1
ATOM 2404 O O . GLY A 1 311 ? 29.031 9.642 7.731 1.00 55.09 311 GLY A O 1
ATOM 2405 N N . ILE A 1 312 ? 26.933 9.074 8.306 1.00 59.16 312 ILE A N 1
ATOM 2406 C CA . ILE A 1 312 ? 27.277 8.810 9.711 1.00 59.16 312 ILE A CA 1
ATOM 2407 C C . ILE A 1 312 ? 28.418 7.790 9.726 1.00 59.16 312 ILE A C 1
ATOM 2409 O O . ILE A 1 312 ? 28.234 6.631 9.362 1.00 59.16 312 ILE A O 1
ATOM 2413 N N . THR A 1 313 ? 29.618 8.258 10.063 1.00 62.19 313 THR A N 1
ATOM 2414 C CA . THR A 1 313 ? 30.801 7.409 10.133 1.00 62.19 313 THR A CA 1
ATOM 2415 C C . THR A 1 313 ? 30.756 6.752 11.499 1.00 62.19 313 THR A C 1
ATOM 2417 O O . THR A 1 313 ? 30.817 7.501 12.483 1.00 62.19 313 THR A O 1
ATOM 2420 N N . PRO A 1 314 ? 30.639 5.411 11.573 1.00 58.38 314 PRO A N 1
ATOM 2421 C CA . PRO A 1 314 ? 30.606 4.705 12.844 1.00 58.38 314 PRO A CA 1
ATOM 2422 C C . PRO A 1 314 ? 31.787 5.157 13.694 1.00 58.38 314 PRO A C 1
ATOM 2424 O O . PRO A 1 314 ? 32.939 5.114 13.255 1.00 58.38 3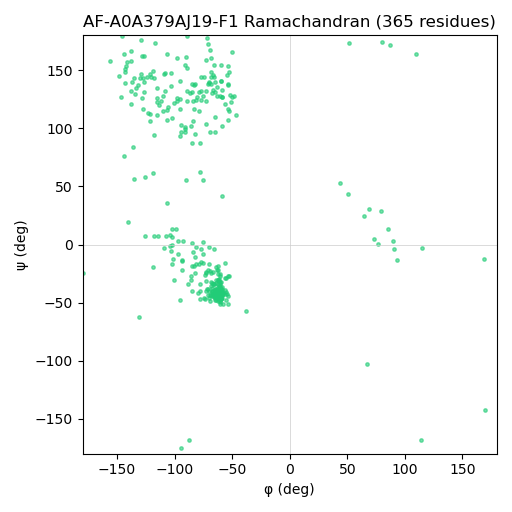14 PRO A O 1
ATOM 2427 N N . GLN A 1 315 ? 31.501 5.665 14.882 1.00 67.62 315 GLN A N 1
ATOM 2428 C CA . GLN A 1 315 ? 32.520 6.050 15.838 1.00 67.62 315 GLN A CA 1
ATOM 2429 C C . GLN A 1 315 ? 32.843 4.846 16.717 1.00 67.62 315 GLN A C 1
ATOM 2431 O O . GLN A 1 315 ? 31.984 4.024 17.009 1.00 67.62 315 GLN A O 1
ATOM 2436 N N . VAL A 1 316 ? 34.070 4.768 17.234 1.00 64.62 316 VAL A N 1
ATOM 2437 C CA . VAL A 1 316 ? 34.454 3.706 18.185 1.00 64.62 316 VAL A CA 1
ATOM 2438 C C . VAL A 1 316 ? 33.536 3.686 19.420 1.00 64.62 316 VAL A C 1
ATOM 2440 O O . VAL A 1 316 ? 33.299 2.625 19.981 1.00 64.62 316 VAL A O 1
ATOM 2443 N N . LYS A 1 317 ? 32.975 4.839 19.814 1.00 62.44 317 LYS A N 1
ATOM 2444 C CA . LYS A 1 317 ? 31.993 4.959 20.907 1.00 62.44 317 LYS A CA 1
ATOM 2445 C C . LYS A 1 317 ? 30.612 4.369 20.592 1.00 62.44 317 LYS A C 1
ATOM 2447 O O . LYS A 1 317 ? 29.845 4.160 21.523 1.00 62.44 317 LYS A O 1
ATOM 2452 N N . ASP A 1 318 ? 30.306 4.122 19.320 1.00 59.69 318 ASP A N 1
ATOM 2453 C CA . ASP A 1 318 ? 29.067 3.454 18.912 1.00 59.69 318 ASP A CA 1
ATOM 2454 C C . ASP A 1 318 ? 29.172 1.933 19.165 1.00 59.69 318 ASP A C 1
ATOM 2456 O O . ASP A 1 318 ? 28.159 1.243 19.231 1.00 59.69 318 ASP A O 1
ATOM 2460 N N . ASN A 1 319 ? 30.392 1.421 19.396 1.00 60.03 319 ASN A N 1
ATOM 2461 C CA . ASN A 1 319 ? 30.647 0.044 19.810 1.00 60.03 319 ASN A CA 1
ATOM 2462 C C . ASN A 1 319 ? 30.518 -0.075 21.337 1.00 60.03 319 ASN A C 1
ATOM 2464 O O . ASN A 1 319 ? 31.506 0.035 22.072 1.00 60.03 319 ASN A O 1
ATOM 2468 N N . LEU A 1 320 ? 29.306 -0.316 21.835 1.00 59.22 320 LEU A N 1
ATOM 2469 C CA . LEU A 1 320 ? 29.108 -0.641 23.247 1.00 59.22 320 LEU A CA 1
ATOM 2470 C C . LEU A 1 320 ? 29.403 -2.136 23.490 1.00 59.22 320 LEU A C 1
ATOM 2472 O O . LEU A 1 320 ? 28.777 -2.995 22.870 1.00 59.22 320 LEU A O 1
ATOM 2476 N N . PRO A 1 321 ? 30.321 -2.495 24.411 1.00 59.62 321 PRO A N 1
ATOM 2477 C CA . PRO A 1 321 ? 30.638 -3.892 24.727 1.00 59.62 321 PRO A CA 1
ATOM 2478 C C . PRO A 1 321 ? 29.558 -4.580 25.583 1.00 59.62 321 PRO A C 1
ATOM 2480 O O . PRO A 1 321 ? 29.735 -5.722 26.006 1.00 59.62 321 PRO A O 1
ATOM 2483 N N . CYS A 1 322 ? 28.465 -3.882 25.894 1.00 61.53 322 CYS A N 1
ATOM 2484 C CA . CYS A 1 322 ? 27.414 -4.318 26.801 1.00 61.53 322 CYS A CA 1
ATOM 2485 C C . CYS A 1 322 ? 26.033 -4.251 26.142 1.00 61.53 322 CYS A C 1
ATOM 2487 O O . CYS A 1 322 ? 25.833 -3.582 25.131 1.00 61.53 322 CYS A O 1
ATOM 2489 N N . TYR A 1 323 ? 25.078 -4.968 26.736 1.00 63.12 323 TYR A N 1
ATOM 2490 C CA . TYR A 1 323 ? 23.681 -4.866 26.344 1.00 63.12 323 TYR A CA 1
ATOM 2491 C C . TYR A 1 323 ? 23.129 -3.487 26.716 1.00 63.12 323 TYR A C 1
ATOM 2493 O O . TYR A 1 323 ? 23.252 -3.069 27.868 1.00 63.12 323 TYR A O 1
ATOM 2501 N N . GLU A 1 324 ? 22.480 -2.816 25.771 1.00 61.97 324 GLU A N 1
ATOM 2502 C CA . GLU A 1 324 ? 21.757 -1.576 26.025 1.00 61.97 324 GLU A CA 1
ATOM 2503 C C . GLU A 1 324 ? 20.267 -1.874 26.212 1.00 61.97 324 GLU A C 1
ATOM 2505 O O . GLU A 1 324 ? 19.622 -2.511 25.375 1.00 61.97 324 GLU A O 1
ATOM 2510 N N . LEU A 1 325 ? 19.715 -1.416 27.334 1.00 56.53 325 LEU A N 1
ATOM 2511 C CA . LEU A 1 325 ? 18.275 -1.370 27.562 1.00 56.53 325 LEU A CA 1
ATOM 2512 C C . LEU A 1 325 ? 17.739 -0.082 26.943 1.00 56.53 325 LEU A C 1
ATOM 2514 O O . LEU A 1 325 ? 17.937 1.005 27.478 1.00 56.53 325 LEU A O 1
ATOM 2518 N N . THR A 1 326 ? 17.045 -0.221 25.822 1.00 64.12 326 THR A N 1
ATOM 2519 C CA . THR A 1 326 ? 16.378 0.891 25.141 1.00 64.12 326 THR A CA 1
ATOM 2520 C C . THR A 1 326 ? 14.863 0.800 25.349 1.00 64.12 326 THR A C 1
ATOM 2522 O O . THR A 1 326 ? 14.349 -0.282 25.652 1.00 64.12 326 THR A O 1
ATOM 2525 N N . PRO A 1 327 ? 14.099 1.880 25.097 1.00 44.69 327 PRO A N 1
ATOM 2526 C CA . PRO A 1 327 ? 12.635 1.814 25.022 1.00 44.69 327 PRO A CA 1
ATOM 2527 C C . PRO A 1 327 ? 12.101 0.793 23.998 1.00 44.69 327 PRO A C 1
ATOM 2529 O O . PRO A 1 327 ? 10.934 0.419 24.056 1.00 44.69 327 PRO A O 1
ATOM 2532 N N . TRP A 1 328 ? 12.952 0.327 23.077 1.00 40.56 328 TRP A N 1
ATOM 2533 C CA . TRP A 1 328 ? 12.648 -0.678 22.056 1.00 40.56 328 TRP A CA 1
ATOM 2534 C C . TRP A 1 328 ? 13.073 -2.104 22.447 1.00 40.56 328 TRP A C 1
ATOM 2536 O O . TRP A 1 328 ? 12.930 -3.021 21.642 1.00 40.56 328 TRP A O 1
ATOM 2546 N N . GLY A 1 329 ? 13.608 -2.305 23.655 1.00 53.72 329 GLY A N 1
ATOM 2547 C CA . GLY A 1 329 ? 14.083 -3.596 24.154 1.00 53.72 329 GLY A CA 1
ATOM 2548 C C . GLY A 1 329 ? 15.594 -3.649 24.387 1.00 53.72 329 GLY A C 1
ATOM 2549 O O . GLY A 1 329 ? 16.279 -2.624 24.400 1.00 53.72 329 GLY A O 1
ATOM 2550 N N . VAL A 1 330 ? 16.098 -4.866 24.610 1.00 60.53 330 VAL A N 1
ATOM 2551 C CA . VAL A 1 330 ? 17.509 -5.143 24.913 1.00 60.53 330 VAL A CA 1
ATOM 2552 C C . VAL A 1 330 ? 18.286 -5.370 23.618 1.00 60.53 330 VAL A C 1
ATOM 2554 O O . VAL A 1 330 ? 17.950 -6.272 22.852 1.00 60.53 330 VAL A O 1
ATOM 2557 N N . TRP A 1 331 ? 19.346 -4.596 23.399 1.00 52.00 331 TRP A N 1
ATOM 2558 C CA . TRP A 1 331 ? 20.199 -4.682 22.211 1.00 52.00 331 TRP A CA 1
ATOM 2559 C C . TRP A 1 331 ? 21.632 -5.055 22.581 1.00 52.00 331 TRP A C 1
ATOM 2561 O O . TRP A 1 331 ? 22.145 -4.588 23.589 1.00 52.00 331 TRP A O 1
ATOM 2571 N N . SER A 1 332 ? 22.300 -5.864 21.757 1.00 50.38 332 SER A N 1
ATOM 2572 C CA . SER A 1 332 ? 23.765 -5.970 21.735 1.00 50.38 332 SER A CA 1
ATOM 2573 C C . SER A 1 332 ? 24.262 -6.153 20.309 1.00 50.38 332 SER A C 1
ATOM 2575 O O . SER A 1 332 ? 23.561 -6.711 19.461 1.00 50.38 332 SER A O 1
ATOM 2577 N N . GLU A 1 333 ? 25.476 -5.685 20.028 1.00 54.75 333 GLU A N 1
ATOM 2578 C CA . GLU A 1 333 ? 26.105 -5.913 18.732 1.00 54.75 333 GLU A CA 1
ATOM 2579 C C . GLU A 1 333 ? 26.819 -7.276 18.698 1.00 54.75 333 GLU A C 1
ATOM 2581 O O . GLU A 1 333 ? 27.501 -7.677 19.645 1.00 54.75 333 GLU A O 1
ATOM 2586 N N . ALA A 1 334 ? 26.696 -8.007 17.584 1.00 45.09 334 ALA A N 1
ATOM 2587 C CA . ALA A 1 334 ? 27.571 -9.139 17.303 1.00 45.09 334 ALA A CA 1
ATOM 2588 C C . ALA A 1 334 ? 28.894 -8.603 16.738 1.00 45.09 334 ALA A C 1
ATOM 2590 O O . ALA A 1 334 ? 28.871 -7.875 15.752 1.00 45.09 334 ALA A O 1
ATOM 2591 N N . ALA A 1 335 ? 30.023 -9.007 17.335 1.00 40.62 335 ALA A N 1
ATOM 2592 C CA . ALA A 1 335 ? 31.400 -8.512 17.149 1.00 40.62 335 ALA A CA 1
ATOM 2593 C C . ALA A 1 335 ? 32.013 -8.594 15.720 1.00 40.62 335 ALA A C 1
ATOM 2595 O O . ALA A 1 335 ? 33.171 -8.957 15.548 1.00 40.62 335 ALA A O 1
ATOM 2596 N N . SER A 1 336 ? 31.260 -8.274 14.671 1.00 41.94 336 SER A N 1
ATOM 2597 C CA . SER A 1 336 ? 31.685 -8.339 13.267 1.00 41.94 336 SER A CA 1
ATOM 2598 C C . SER A 1 336 ? 31.168 -7.172 12.412 1.00 41.94 336 SER A C 1
ATOM 2600 O O . SER A 1 336 ? 31.125 -7.290 11.189 1.00 41.94 336 SER A O 1
ATOM 2602 N N . GLY A 1 337 ? 30.765 -6.051 13.026 1.00 41.69 337 GLY A N 1
ATOM 2603 C CA . GLY A 1 337 ? 30.234 -4.890 12.296 1.00 41.69 337 GLY A CA 1
ATOM 2604 C C . GLY A 1 337 ? 28.918 -5.189 11.570 1.00 41.69 337 GLY A C 1
ATOM 2605 O O . GLY A 1 337 ? 28.595 -4.573 10.555 1.00 41.69 337 GLY A O 1
ATOM 2606 N N . ARG A 1 338 ? 28.173 -6.187 12.055 1.00 38.31 338 ARG A N 1
ATOM 2607 C CA . ARG A 1 338 ? 26.807 -6.492 11.633 1.00 38.31 338 ARG A CA 1
ATOM 2608 C C . ARG A 1 338 ? 25.930 -6.417 12.871 1.00 38.31 338 ARG A C 1
ATOM 2610 O O . ARG A 1 338 ? 26.032 -7.275 13.749 1.00 38.31 338 ARG A O 1
ATOM 2617 N N . LEU A 1 339 ? 25.051 -5.419 12.906 1.00 36.41 339 LEU A N 1
ATOM 2618 C CA . LEU A 1 339 ? 23.932 -5.373 13.842 1.00 36.41 339 LEU A CA 1
ATOM 2619 C C . LEU A 1 339 ? 23.153 -6.686 13.710 1.00 36.41 339 LEU A C 1
ATOM 2621 O O . LEU A 1 339 ? 22.607 -6.996 12.652 1.00 36.41 339 LEU A O 1
ATOM 2625 N N . ALA A 1 340 ? 23.142 -7.482 14.773 1.00 34.41 340 ALA A N 1
ATOM 2626 C CA . ALA A 1 340 ? 22.372 -8.708 14.848 1.00 34.41 340 ALA A CA 1
ATOM 2627 C C . ALA A 1 340 ? 21.467 -8.599 16.068 1.00 34.41 340 ALA A C 1
ATOM 2629 O O . ALA A 1 340 ? 21.951 -8.616 17.196 1.00 34.41 340 ALA A O 1
ATOM 2630 N N . ALA A 1 341 ? 20.155 -8.533 15.851 1.00 35.94 341 ALA A N 1
ATOM 2631 C CA . ALA A 1 341 ? 19.204 -8.824 16.910 1.00 35.94 341 ALA A CA 1
ATOM 2632 C C . ALA A 1 341 ? 19.370 -10.307 17.273 1.00 35.94 341 ALA A C 1
ATOM 2634 O O . ALA A 1 341 ? 18.866 -11.193 16.583 1.00 35.94 341 ALA A O 1
ATOM 2635 N N . ARG A 1 342 ? 20.143 -10.611 18.318 1.00 35.41 342 ARG A N 1
ATOM 2636 C CA . ARG A 1 342 ? 20.116 -11.949 18.907 1.00 35.41 342 ARG A CA 1
ATOM 2637 C C . ARG A 1 342 ? 18.881 -12.018 19.784 1.00 35.41 342 ARG A C 1
ATOM 2639 O O . ARG A 1 342 ? 18.812 -11.319 20.787 1.00 35.41 342 ARG A O 1
ATOM 2646 N N . HIS A 1 343 ? 17.928 -12.873 19.417 1.00 35.91 343 HIS A N 1
ATOM 2647 C CA . HIS A 1 343 ? 16.877 -13.292 20.337 1.00 35.91 343 HIS A CA 1
ATOM 2648 C C . HIS A 1 343 ? 17.558 -13.832 21.603 1.00 35.91 343 HIS A C 1
ATOM 2650 O O . HIS A 1 343 ? 18.293 -14.821 21.510 1.00 35.91 343 HIS A O 1
ATOM 2656 N N . PRO A 1 344 ? 17.364 -13.215 22.779 1.00 36.88 344 PRO A N 1
ATOM 2657 C CA . PRO A 1 344 ? 17.887 -13.775 24.003 1.00 36.88 344 PRO A CA 1
ATOM 2658 C C . PRO A 1 344 ? 16.944 -14.908 24.403 1.00 36.88 344 PRO A C 1
ATOM 2660 O O . PRO A 1 344 ? 15.996 -14.716 25.163 1.00 36.88 344 PRO A O 1
ATOM 2663 N N . THR A 1 345 ? 17.194 -16.108 23.882 1.00 39.59 345 THR A N 1
ATOM 2664 C CA . THR A 1 345 ? 16.527 -17.334 24.346 1.00 39.59 345 THR A CA 1
ATOM 2665 C C . THR A 1 345 ? 16.670 -17.503 25.862 1.00 39.59 345 THR A C 1
ATOM 2667 O O . THR A 1 345 ? 15.757 -18.008 26.495 1.00 39.59 345 THR A O 1
ATOM 2670 N N . ALA A 1 346 ? 17.728 -16.957 26.473 1.00 33.81 346 ALA A N 1
ATOM 2671 C CA . ALA A 1 346 ? 17.931 -16.970 27.923 1.00 33.81 346 ALA A CA 1
ATOM 2672 C C . ALA A 1 346 ? 17.115 -15.925 28.726 1.00 33.81 346 ALA A C 1
ATOM 2674 O O . ALA A 1 346 ? 16.998 -16.071 29.938 1.00 33.81 346 ALA A O 1
ATOM 2675 N N . LEU A 1 347 ? 16.547 -14.879 28.101 1.00 35.78 347 LEU A N 1
ATOM 2676 C CA . LEU A 1 347 ? 15.677 -13.906 28.800 1.00 35.78 347 LEU A CA 1
ATOM 2677 C C . LEU A 1 347 ? 14.187 -14.260 28.696 1.00 35.78 347 LEU A C 1
ATOM 2679 O O . LEU A 1 347 ? 13.414 -13.843 29.558 1.00 35.78 347 LEU A O 1
ATOM 2683 N N . CYS A 1 348 ? 13.785 -15.057 27.696 1.00 32.94 348 CYS A N 1
ATOM 2684 C CA . CYS A 1 348 ? 12.425 -15.607 27.643 1.00 32.94 348 CYS A CA 1
ATOM 2685 C C . CYS A 1 348 ? 12.120 -16.456 28.884 1.00 32.94 348 CYS A C 1
ATOM 2687 O O . CYS A 1 348 ? 11.052 -16.292 29.467 1.00 32.94 348 CYS A O 1
ATOM 2689 N N . ASP A 1 349 ? 13.075 -17.257 29.358 1.00 30.34 349 ASP A N 1
ATOM 2690 C CA . ASP A 1 349 ? 12.866 -18.119 30.528 1.00 30.34 349 ASP A CA 1
ATOM 2691 C C . ASP A 1 349 ? 12.717 -17.335 31.843 1.00 30.34 349 ASP A C 1
ATOM 2693 O O . ASP A 1 349 ? 12.074 -17.813 32.772 1.00 30.34 349 ASP A O 1
ATOM 2697 N N . ALA A 1 350 ? 13.245 -16.111 31.939 1.00 32.88 350 ALA A N 1
ATOM 2698 C CA . ALA A 1 350 ? 13.157 -15.314 33.166 1.00 32.88 350 ALA A CA 1
ATOM 2699 C C . ALA A 1 350 ? 11.858 -14.493 33.275 1.00 32.88 350 ALA A C 1
ATOM 2701 O O . ALA A 1 350 ? 11.412 -14.212 34.385 1.00 32.88 350 ALA A O 1
ATOM 2702 N N . TRP A 1 351 ? 11.236 -14.120 32.147 1.00 31.09 351 TRP A N 1
ATOM 2703 C CA . TRP A 1 351 ? 9.986 -13.341 32.134 1.00 31.09 351 TRP A CA 1
ATOM 2704 C C . TRP A 1 351 ? 8.730 -14.185 31.878 1.00 31.09 351 TRP A C 1
ATOM 2706 O O . TRP A 1 351 ? 7.675 -13.851 32.410 1.00 31.09 351 TRP A O 1
ATOM 2716 N N . LEU A 1 352 ? 8.814 -15.290 31.122 1.00 33.59 352 LEU A N 1
ATOM 2717 C CA . LEU A 1 352 ? 7.661 -16.175 30.875 1.00 33.59 352 LEU A CA 1
ATOM 2718 C C . LEU A 1 352 ? 7.441 -17.224 31.979 1.00 33.59 352 LEU A C 1
ATOM 2720 O O . LEU A 1 352 ? 6.333 -17.744 32.091 1.00 33.59 352 LEU A O 1
ATOM 2724 N N . CYS A 1 353 ? 8.442 -17.508 32.823 1.00 31.73 353 CYS A N 1
ATOM 2725 C CA . CYS A 1 353 ? 8.331 -18.522 33.886 1.00 31.73 353 CYS A CA 1
ATOM 2726 C C . CYS A 1 353 ? 8.111 -17.950 35.295 1.00 31.73 353 CYS A C 1
ATOM 2728 O O . CYS A 1 353 ? 7.929 -18.717 36.242 1.00 31.73 353 CYS A O 1
ATOM 2730 N N . ALA A 1 354 ? 8.053 -16.627 35.466 1.00 35.91 354 ALA A N 1
ATOM 2731 C CA . ALA A 1 354 ? 7.639 -16.011 36.727 1.00 35.91 354 ALA A CA 1
ATOM 2732 C C . ALA A 1 354 ? 6.102 -16.052 36.864 1.00 35.91 354 ALA A C 1
ATOM 2734 O O . ALA A 1 354 ? 5.432 -15.023 36.873 1.00 35.91 354 ALA A O 1
ATOM 2735 N N . GLY A 1 355 ? 5.528 -17.259 36.913 1.00 36.53 355 GLY A N 1
ATOM 2736 C CA . GLY A 1 355 ? 4.091 -17.436 37.133 1.00 36.53 355 GLY A CA 1
ATOM 2737 C C . GLY A 1 355 ? 3.513 -18.833 36.908 1.00 36.53 355 GLY A C 1
ATOM 2738 O O . GLY A 1 355 ? 2.388 -19.067 37.336 1.00 36.53 355 GLY A O 1
ATOM 2739 N N . TYR A 1 356 ? 4.241 -19.773 36.297 1.00 32.06 356 TYR A N 1
ATOM 2740 C CA . TYR A 1 356 ? 3.735 -21.132 36.073 1.00 32.06 356 TYR A CA 1
ATOM 2741 C C . TYR A 1 356 ? 4.706 -22.183 36.610 1.00 32.06 356 TYR A C 1
ATOM 2743 O O . TYR A 1 356 ? 5.835 -22.312 36.142 1.00 32.06 356 TYR A O 1
ATOM 2751 N N . ALA A 1 357 ? 4.247 -22.945 37.605 1.00 30.80 357 ALA A N 1
ATOM 2752 C CA . ALA A 1 357 ? 4.933 -24.144 38.060 1.00 30.80 357 ALA A CA 1
ATOM 2753 C C . ALA A 1 357 ? 4.848 -25.233 36.966 1.00 30.80 357 ALA A C 1
ATOM 2755 O O . ALA A 1 357 ? 3.787 -25.410 36.361 1.00 30.80 357 ALA A O 1
ATOM 2756 N N . PRO A 1 358 ? 5.934 -25.976 36.689 1.00 30.64 358 PRO A N 1
ATOM 2757 C CA . PRO A 1 358 ? 5.939 -27.009 35.661 1.00 30.64 358 PRO A CA 1
ATOM 2758 C C . PRO A 1 358 ? 5.131 -28.225 36.138 1.00 30.64 358 PRO A C 1
ATOM 2760 O O . PRO A 1 358 ? 5.599 -29.001 36.969 1.00 30.64 358 PRO A O 1
ATOM 2763 N N . GLY A 1 359 ? 3.907 -28.384 35.625 1.00 33.09 359 GLY A N 1
ATOM 2764 C CA . GLY A 1 359 ? 3.052 -29.532 35.952 1.00 33.09 359 GLY A CA 1
ATOM 2765 C C . GLY A 1 359 ? 1.679 -29.588 35.275 1.00 33.09 359 GLY A C 1
ATOM 2766 O O . GLY A 1 359 ? 1.170 -30.687 35.065 1.00 33.09 359 GLY A O 1
ATOM 2767 N N . ASP A 1 360 ? 1.095 -28.464 34.854 1.00 26.92 360 ASP A N 1
ATOM 2768 C CA . ASP A 1 360 ? -0.286 -28.475 34.353 1.00 26.92 360 ASP A CA 1
ATOM 2769 C C . ASP A 1 360 ? -0.372 -28.616 32.828 1.00 26.92 360 ASP A C 1
ATOM 2771 O O . ASP A 1 360 ? -0.304 -27.662 32.053 1.00 26.92 360 ASP A O 1
ATOM 2775 N N . VAL A 1 361 ? -0.572 -29.859 32.388 1.00 32.69 361 VAL A N 1
ATOM 2776 C CA . VAL A 1 361 ? -1.052 -30.189 31.043 1.00 32.69 361 VAL A CA 1
ATOM 2777 C C . VAL A 1 361 ? -2.514 -29.751 30.932 1.00 32.69 361 VAL A C 1
ATOM 2779 O O . VAL A 1 361 ? -3.420 -30.493 31.307 1.00 32.69 361 VAL A O 1
ATOM 2782 N N . VAL A 1 362 ? -2.773 -28.571 30.368 1.00 28.08 362 VAL A N 1
ATOM 2783 C CA . VAL A 1 362 ? -4.135 -28.181 29.977 1.00 28.08 362 VAL A CA 1
ATOM 2784 C C . VAL A 1 362 ? -4.350 -28.505 28.501 1.00 28.08 362 VAL A C 1
ATOM 2786 O O . VAL A 1 362 ? -4.062 -27.719 27.602 1.00 28.08 362 VAL A O 1
ATOM 2789 N N . LYS A 1 363 ? -4.903 -29.697 28.251 1.00 31.20 363 LYS A N 1
ATOM 2790 C CA . LYS A 1 363 ? -5.684 -29.971 27.039 1.00 31.20 363 LYS A CA 1
ATOM 2791 C C . LYS A 1 363 ? -6.939 -29.099 27.100 1.00 31.20 363 LYS A C 1
ATOM 2793 O O . LYS A 1 363 ? -7.823 -29.385 27.904 1.00 31.20 363 LYS A O 1
ATOM 2798 N N . GLN A 1 364 ? -7.055 -28.076 26.257 1.00 29.27 364 GLN A N 1
ATOM 2799 C CA . GLN A 1 364 ? -8.342 -27.419 26.030 1.00 29.27 364 GLN A CA 1
ATOM 2800 C C . GLN A 1 364 ? -8.936 -27.883 24.705 1.00 29.27 364 GLN A C 1
ATOM 2802 O O . GLN A 1 364 ? -8.446 -27.589 23.618 1.00 29.27 364 GLN A O 1
ATOM 2807 N N . ASN A 1 365 ? -9.988 -28.684 24.862 1.00 26.19 365 ASN A N 1
ATOM 2808 C CA . ASN A 1 365 ? -10.913 -29.079 23.821 1.00 26.19 365 ASN A CA 1
ATOM 2809 C C . ASN A 1 365 ? -11.595 -27.851 23.217 1.00 26.19 365 ASN A C 1
ATOM 2811 O O . ASN A 1 365 ? -12.029 -26.949 23.929 1.00 26.19 365 ASN A O 1
ATOM 2815 N N . ILE A 1 366 ? -11.755 -27.918 21.901 1.00 30.20 366 ILE A N 1
ATOM 2816 C CA . ILE A 1 366 ? -12.695 -27.135 21.109 1.00 30.20 366 ILE A CA 1
ATOM 2817 C C . ILE A 1 366 ? -14.110 -27.362 21.660 1.00 30.20 366 ILE A C 1
ATOM 2819 O O . ILE A 1 366 ? -14.589 -28.501 21.657 1.00 30.20 366 ILE A O 1
ATOM 2823 N N . ARG A 1 367 ? -14.767 -26.283 22.089 1.00 30.78 367 ARG A N 1
ATOM 2824 C CA . ARG A 1 367 ? -16.211 -26.063 21.955 1.00 30.78 367 ARG A CA 1
ATOM 2825 C C . ARG A 1 367 ? -16.478 -24.588 21.733 1.00 30.78 367 ARG A C 1
ATOM 2827 O O . ARG A 1 367 ? -15.848 -23.783 22.452 1.00 30.78 367 ARG A O 1
#

Solvent-accessible surface area (backbone atoms only — not comparable to full-atom values): 20000 Å² total; per-residue (Å²): 124,74,62,60,42,77,39,55,24,60,78,45,37,28,35,41,45,27,64,49,68,68,25,32,56,14,38,30,74,70,78,46,86,56,90,48,70,66,62,43,35,64,56,42,37,77,31,51,26,66,60,50,24,50,53,19,39,76,55,65,19,38,44,21,30,54,27,44,50,68,56,19,56,71,33,69,41,40,46,36,28,70,72,49,58,75,68,42,75,44,80,48,62,73,24,83,53,68,89,71,78,52,43,87,96,29,54,32,38,87,41,31,33,39,32,58,36,62,86,49,24,45,24,47,14,52,29,52,43,18,73,35,34,23,49,30,39,33,51,39,51,78,92,69,83,54,84,94,43,44,80,76,42,41,49,70,49,45,76,50,75,44,47,69,88,40,70,70,40,35,52,53,47,51,56,53,45,49,65,27,48,27,41,37,34,51,47,43,68,59,53,50,43,76,68,68,50,35,76,67,52,44,43,73,58,19,62,34,30,24,40,39,37,36,31,37,48,23,82,48,50,92,42,17,71,46,76,65,47,57,76,34,41,31,22,38,56,10,48,12,49,52,34,12,66,74,68,74,42,100,54,82,26,61,73,76,71,68,46,62,26,48,54,45,4,52,51,51,34,53,49,48,54,51,30,52,50,40,19,55,76,70,22,22,11,23,38,38,41,39,22,45,40,36,48,53,49,54,54,66,76,59,69,75,71,85,74,85,60,79,67,91,69,86,50,78,82,73,64,57,97,54,75,45,84,49,102,91,45,79,42,51,68,46,100,73,92,44,87,40,90,70,80,58,72,79,53,49,61,65,68,72,48,75,81,60,77,96,78,80,85,77,84,79,78,93,127

InterPro domains:
  IPR003673 CoA-transferase family III [PF02515] (108-315)
  IPR023606 CoA-transferase family III domain 1 superfamily [G3DSA:3.40.50.10540] (97-350)
  IPR023606 CoA-transferase family III domain 1 superfamily [SSF89796] (9-102)
  IPR023606 CoA-transferase family III domain 1 superfamily [SSF89796] (106-321)
  IPR052985 CoA-transferase III family involved in biosynthesis and detoxification [PTHR48229] (39-301)

Secondary structure (DSSP, 8-state):
--S-EEEE-SSSEEEE--SSHHHHHHHHHHH---SSHHHHHHHHTTS-HHHHHHHHHHTT--EEE---HHHHHHSHHHHHHHHS-SSEEEEEEE-PPP-----TTSTTTT-EEEEE--TTHHHHHHHHHHHTT-EEEEEEPTT---TTTHHHHSTTEEEEE--TTSHHHHHHHHHHHHT-SEEEE---TTHHHHTT--HHHHHHHSTT-EEEEEESS-SSSTTTTS---HHHHHHHTTHHHHHHHHHT-SS--PPSTTHHHHHHHHHHHHHHHHHHHHHHHH-EEEEEEEEHHHHHHHHHHSPPP---SPP-PPPGGG--SS-EEETTEEE--BTTTB------HHHHHHHHSTT--TT--------

Sequence (367 aa):
MRLPVTIAAGDGWIRLHTNAVHHRLAMERVLGAHADRAALAQQVQQWQASELEQAVIDAGGCAAEMRSAAAWQQHLQGQAVQREPLFSWQTTQQAAAPAWPLAEARPLMGIKVLDLTRIIAGPVATRFLASLGASVLRIDPPGWQEPTLDEEMSCGKRRAVLDLTQPADREQFIHLLREADVLVHGYRADALERLGFDAETLQSLSPGLVDAGLNAWGWQGPWRNRRGFDSLVQMGCGIAERGMQWQQSDKPVPLPVQALDHASGYLLAAAVLEGLRRRIIEGHGSQVRLSLARTAWLLQQHPTDQHTGSGITPQVKDNLPCYELTPWGVWSEAASGRLAARHPTALCDAWLCAGYAPGDVVKQNIR

Radius of gyration: 23.2 Å; Cα contacts (8 Å, |Δi|>4): 661; chains: 1; bounding box: 59×48×68 Å

Organism: Enterobacter agglomerans (NCBI:txid549)